Protein AF-A0A935V475-F1 (afdb_monomer)

Nearest PDB structures (foldseek):
  3lyc-assembly8_O  TM=2.610E-01  e=4.345E+00  Parabacteroides distasonis ATCC 8503
  3lyc-assembly5_J  TM=2.077E-01  e=2.979E+00  Parabacteroides distasonis ATCC 8503
  4dn7-assembly1_B  TM=1.535E-01  e=5.768E+00  Methanosarcina mazei Go1

Foldseek 3Di:
DEAQWDWDQDPVFTATGHHAAEAEDAQADPDPPPPASDAAQKYKYWHQAEYEYDARHEHEYADPDPAAAAYEYEEFIWMKMAHQHADDRYDYAHYPLPHYEYAADANYEGYHQEIATAHSNAYHHDLRYAYHHQAYEHEFQEEEADQPADPVHHGYHYDYPSNLVRQLQHQHYEYEHLAEYEYAFADARWDADPVRATSHAEYEYAHQEYEYPAAAPTEHHYEHQEYEYHHSHQDHDDDDQACAHAEYEYAWDHDPPDLRGQEYEDEDEEHEYERYQEYEAHGLAEYEYEAEYEYEDEHQAREYEYEHCEYEYAAQGEYEYEYAHEYEYAYHPPRDDHDDHPHAAYEYEYEHCEYEAHHHYEYENYYYHYYRDNDYHHDDPNGYHYNYWDWDDDPNDTDTDDRDDDD

Sequence (407 aa):
MVLGAERVQSGGGRTIAVGTTDVRIDTRETDAEAADLLRLPEFIAAATNTLEMWADSRLRSTGNGTGASNYTVTGAGALLRVASAEGFGITRNGADSASGTLDVAANAQLGGGAVELDATKDTKVSTEAKLAATSLSIASSAVRFDETPPEPTASGLTVNSDLLKRIETARELRLRSYGSIDFAGSYTVGQLAENGEPLVRKLTLDTKAIRGLAGAGEEAKIRAASVTLTNTTGVDPVAAELSGGGSLTFETLAVAGDTGSGRITIGPGKIATDGFDAVDLDAAREVVGAGIGTFTAGGGGTQLDITAGRVTAATRAVTTIQSDGAVKIAAKPDAAALAPVDGLGATLTIKGTAVEQAGVVDLTAGSVALQATTGDLVLAAGSLTRAGAYEKSFDGDGLFQCGRREP

pLDDT: mean 89.33, std 12.95, range [30.89, 98.75]

Structure (mmCIF, N/CA/C/O backbone):
data_AF-A0A935V475-F1
#
_entry.id   AF-A0A935V475-F1
#
loop_
_atom_site.group_PDB
_atom_site.id
_atom_site.type_symbol
_atom_site.label_atom_id
_atom_site.label_alt_id
_atom_site.label_comp_id
_atom_site.label_asym_id
_atom_site.label_entity_id
_atom_site.label_seq_id
_atom_site.pdbx_PDB_ins_code
_atom_site.Cartn_x
_atom_site.Cartn_y
_atom_site.Cartn_z
_atom_site.occupancy
_atom_site.B_iso_or_equiv
_atom_site.auth_seq_id
_atom_site.auth_comp_id
_atom_site.auth_asym_id
_atom_site.auth_atom_id
_atom_site.pdbx_PDB_model_num
ATOM 1 N N . MET A 1 1 ? 18.419 -12.379 -17.409 1.00 87.56 1 MET A N 1
ATOM 2 C CA . MET A 1 1 ? 19.426 -11.407 -17.891 1.00 87.56 1 MET A CA 1
ATOM 3 C C . MET A 1 1 ? 19.423 -10.195 -16.979 1.00 87.56 1 MET A C 1
ATOM 5 O O . MET A 1 1 ? 18.376 -9.899 -16.413 1.00 87.56 1 MET A O 1
ATOM 9 N N . VAL A 1 2 ? 20.573 -9.538 -16.817 1.00 91.19 2 VAL A N 1
ATOM 10 C CA . VAL A 1 2 ? 20.713 -8.292 -16.049 1.00 91.19 2 VAL A CA 1
ATOM 11 C C . VAL A 1 2 ? 21.402 -7.261 -16.936 1.00 91.19 2 VAL A C 1
ATOM 13 O O . VAL A 1 2 ? 22.364 -7.615 -17.613 1.00 91.19 2 VAL A O 1
ATOM 16 N N . LEU A 1 3 ? 20.908 -6.026 -16.942 1.00 93.38 3 LEU A N 1
ATOM 17 C CA . LEU A 1 3 ? 21.455 -4.902 -17.699 1.00 93.38 3 LEU A CA 1
ATOM 18 C C . LEU A 1 3 ? 21.712 -3.709 -16.766 1.00 93.38 3 LEU A C 1
ATOM 20 O O . LEU A 1 3 ? 20.889 -3.410 -15.904 1.00 93.38 3 LEU A O 1
ATOM 24 N N . GLY A 1 4 ? 22.854 -3.035 -16.926 1.00 93.50 4 GLY A N 1
ATOM 25 C CA . GLY A 1 4 ? 23.239 -1.863 -16.119 1.00 93.50 4 GLY A CA 1
ATOM 26 C C . GLY A 1 4 ? 23.614 -2.153 -14.656 1.00 93.50 4 GLY A C 1
ATOM 27 O O . GLY A 1 4 ? 23.908 -1.245 -13.874 1.00 93.50 4 GLY A O 1
ATOM 28 N N . ALA A 1 5 ? 23.622 -3.430 -14.277 1.00 94.06 5 ALA A N 1
ATOM 29 C CA . ALA A 1 5 ? 23.897 -3.892 -12.927 1.00 94.06 5 ALA A CA 1
ATOM 30 C C . ALA A 1 5 ? 24.499 -5.302 -12.919 1.00 94.06 5 ALA A C 1
ATOM 32 O O . ALA A 1 5 ? 24.487 -6.011 -13.926 1.00 94.06 5 ALA A O 1
ATOM 33 N N . GLU A 1 6 ? 24.968 -5.725 -11.750 1.00 92.88 6 GLU A N 1
ATOM 34 C CA . GLU A 1 6 ? 25.468 -7.071 -11.491 1.00 92.88 6 GLU A CA 1
ATOM 35 C C . GLU A 1 6 ? 24.621 -7.773 -10.421 1.00 92.88 6 GLU A C 1
ATOM 37 O O . GLU A 1 6 ? 24.183 -7.164 -9.442 1.00 92.88 6 GLU A O 1
ATOM 42 N N . ARG A 1 7 ? 24.395 -9.082 -10.596 1.00 90.94 7 ARG A N 1
ATOM 43 C CA . ARG A 1 7 ? 23.845 -9.939 -9.539 1.00 90.94 7 ARG A CA 1
ATOM 44 C C . ARG A 1 7 ? 24.975 -10.405 -8.641 1.00 90.94 7 ARG A C 1
ATOM 46 O O . ARG A 1 7 ? 25.789 -11.222 -9.056 1.00 90.94 7 ARG A O 1
ATOM 53 N N . VAL A 1 8 ? 24.946 -9.969 -7.391 1.00 89.25 8 VAL A N 1
ATOM 54 C CA . VAL A 1 8 ? 25.905 -10.395 -6.377 1.00 89.25 8 VAL A CA 1
ATOM 55 C C . VAL A 1 8 ? 25.220 -11.379 -5.438 1.00 89.25 8 VAL A C 1
ATOM 57 O O . VAL A 1 8 ? 24.197 -11.069 -4.830 1.00 89.25 8 VAL A O 1
ATOM 60 N N . GLN A 1 9 ? 25.774 -12.584 -5.322 1.00 85.81 9 GLN A N 1
ATOM 61 C CA . GLN A 1 9 ? 25.376 -13.547 -4.299 1.00 85.81 9 GLN A CA 1
ATOM 62 C C . GLN A 1 9 ? 26.317 -13.376 -3.104 1.00 85.81 9 GLN A C 1
ATOM 64 O O . GLN A 1 9 ? 27.525 -13.556 -3.234 1.00 85.81 9 GLN A O 1
ATOM 69 N N . SER A 1 10 ? 25.770 -13.049 -1.937 1.00 71.81 10 SER A N 1
ATOM 70 C CA . SER A 1 10 ? 26.520 -12.997 -0.680 1.00 71.81 10 SER A CA 1
ATOM 71 C C . SER A 1 10 ? 25.873 -13.909 0.364 1.00 71.81 10 SER A C 1
ATOM 73 O O . SER A 1 10 ? 24.745 -14.373 0.180 1.00 71.81 10 SER A O 1
ATOM 75 N N . GLY A 1 11 ? 26.563 -14.155 1.482 1.00 63.31 11 GLY A N 1
ATOM 76 C CA . GLY A 1 11 ? 25.997 -14.907 2.612 1.00 63.31 11 GLY A CA 1
ATOM 77 C C . GLY A 1 11 ? 24.705 -14.298 3.184 1.00 63.31 11 GLY A C 1
ATOM 78 O O . GLY A 1 11 ? 23.965 -14.999 3.863 1.00 63.31 11 GLY A O 1
ATOM 79 N N . GLY A 1 12 ? 24.411 -13.026 2.874 1.00 63.41 12 GLY A N 1
ATOM 80 C CA . GLY A 1 12 ? 23.186 -12.320 3.265 1.00 63.41 12 GLY A CA 1
ATOM 81 C C . GLY A 1 12 ? 22.054 -12.338 2.230 1.00 63.41 12 GLY A C 1
ATOM 82 O O . GLY A 1 12 ? 21.013 -11.742 2.482 1.00 63.41 12 GLY A O 1
ATOM 83 N N . GLY A 1 13 ? 22.229 -12.991 1.075 1.00 81.44 13 GLY A N 1
ATOM 84 C CA . GLY A 1 13 ? 21.215 -13.062 0.017 1.00 81.44 13 GLY A CA 1
ATOM 85 C C . GLY A 1 13 ? 21.712 -12.581 -1.347 1.00 81.44 13 GLY A C 1
ATOM 86 O O . GLY A 1 13 ? 22.916 -12.489 -1.602 1.00 81.44 13 GLY A O 1
ATOM 87 N N . ARG A 1 14 ? 20.761 -12.319 -2.250 1.00 89.88 14 ARG A N 1
ATOM 88 C CA . ARG A 1 14 ? 21.022 -11.822 -3.607 1.00 89.88 14 ARG A CA 1
ATOM 89 C C . ARG A 1 14 ? 20.846 -10.313 -3.654 1.00 89.88 14 ARG A C 1
ATOM 91 O O . ARG A 1 14 ? 19.808 -9.801 -3.246 1.00 89.88 14 ARG A O 1
ATOM 98 N N . THR A 1 15 ? 21.822 -9.626 -4.224 1.00 91.75 15 THR A N 1
ATOM 99 C CA . THR A 1 15 ? 21.829 -8.170 -4.373 1.00 91.75 15 THR A CA 1
ATOM 100 C C . THR A 1 15 ? 21.922 -7.802 -5.849 1.00 91.75 15 THR A C 1
ATOM 102 O O . THR A 1 15 ? 22.608 -8.486 -6.611 1.00 91.75 15 THR A O 1
ATOM 105 N N . ILE A 1 16 ? 21.250 -6.724 -6.259 1.00 93.69 16 ILE A N 1
ATOM 106 C CA . ILE A 1 16 ? 21.511 -6.061 -7.544 1.00 93.69 16 ILE A CA 1
ATOM 107 C C . ILE A 1 16 ? 22.412 -4.858 -7.270 1.00 93.69 16 ILE A C 1
ATOM 109 O O . ILE A 1 16 ? 21.981 -3.872 -6.674 1.00 93.69 16 ILE A O 1
ATOM 113 N N . ALA A 1 17 ? 23.675 -4.962 -7.676 1.00 92.62 17 ALA A N 1
ATOM 114 C CA . ALA A 1 17 ? 24.645 -3.880 -7.587 1.00 92.62 17 ALA A CA 1
ATOM 115 C C . ALA A 1 17 ? 24.566 -3.035 -8.864 1.00 92.62 17 ALA A C 1
ATOM 117 O O . ALA A 1 17 ? 24.972 -3.483 -9.936 1.00 92.62 17 ALA A O 1
ATOM 118 N N . VAL A 1 18 ? 23.994 -1.834 -8.763 1.00 93.25 18 VAL A N 1
ATOM 119 C CA . VAL A 1 18 ? 23.807 -0.934 -9.911 1.00 93.25 18 VAL A CA 1
ATOM 120 C C . VAL A 1 18 ? 25.127 -0.243 -10.238 1.00 93.25 18 VAL A C 1
ATOM 122 O O . VAL A 1 18 ? 25.714 0.402 -9.374 1.00 93.25 18 VAL A O 1
ATOM 125 N N . GLY A 1 19 ? 25.596 -0.392 -11.478 1.00 90.19 19 GLY A N 1
ATOM 126 C CA . GLY A 1 19 ? 26.900 0.119 -11.916 1.00 90.19 19 GLY A CA 1
ATOM 127 C C . GLY A 1 19 ? 26.830 1.128 -13.061 1.00 90.19 19 GLY A C 1
ATOM 128 O O . GLY A 1 19 ? 27.856 1.676 -13.455 1.00 90.19 19 GLY A O 1
ATOM 129 N N . THR A 1 20 ? 25.648 1.363 -13.628 1.00 95.19 20 THR A N 1
ATOM 130 C CA . THR A 1 20 ? 25.460 2.222 -14.803 1.00 95.19 20 THR A CA 1
ATOM 131 C C . THR A 1 20 ? 24.589 3.430 -14.472 1.00 95.19 20 THR A C 1
ATOM 133 O O . THR A 1 20 ? 23.622 3.312 -13.723 1.00 95.19 20 THR A O 1
ATOM 136 N N . THR A 1 21 ? 24.932 4.592 -15.037 1.00 96.75 21 THR A N 1
ATOM 137 C CA . THR A 1 21 ? 24.194 5.846 -14.814 1.00 96.75 21 THR A CA 1
ATOM 138 C C . THR A 1 21 ? 22.858 5.865 -15.533 1.00 96.75 21 THR A C 1
ATOM 140 O O . THR A 1 21 ? 21.838 6.119 -14.899 1.00 96.75 21 THR A O 1
ATOM 143 N N . ASP A 1 22 ? 22.856 5.543 -16.826 1.00 97.50 22 ASP A N 1
ATOM 144 C CA . ASP A 1 22 ? 21.656 5.557 -17.655 1.00 97.50 22 ASP A CA 1
ATOM 145 C C . ASP A 1 22 ? 21.538 4.253 -18.456 1.00 97.50 22 ASP A C 1
ATOM 147 O O . ASP A 1 22 ? 22.518 3.758 -19.018 1.00 97.50 22 ASP A O 1
ATOM 151 N N . VAL A 1 23 ? 20.334 3.689 -18.509 1.00 97.38 23 VAL A N 1
ATOM 152 C CA . VAL A 1 23 ? 20.012 2.479 -19.272 1.00 97.38 23 VAL A CA 1
ATOM 153 C C . VAL A 1 23 ? 18.841 2.764 -20.195 1.00 97.38 23 VAL A C 1
ATOM 155 O O . VAL A 1 23 ? 17.826 3.317 -19.783 1.00 97.38 23 VAL A O 1
ATOM 158 N N . ARG A 1 24 ? 18.966 2.332 -21.448 1.00 95.94 24 ARG A N 1
ATOM 159 C CA . ARG A 1 24 ? 17.955 2.524 -22.484 1.00 95.94 24 ARG A CA 1
ATOM 160 C C . ARG A 1 24 ? 17.604 1.176 -23.096 1.00 95.94 24 ARG A C 1
ATOM 162 O O . ARG A 1 24 ? 18.493 0.441 -23.522 1.00 95.94 24 ARG A O 1
ATOM 169 N N . ILE A 1 25 ? 16.320 0.842 -23.086 1.00 93.44 25 ILE A N 1
ATOM 170 C CA . ILE A 1 25 ? 15.780 -0.429 -23.566 1.00 93.44 25 ILE A CA 1
ATOM 171 C C . ILE A 1 25 ? 14.978 -0.155 -24.836 1.00 93.44 25 ILE A C 1
ATOM 173 O O . ILE A 1 25 ? 13.835 0.312 -24.787 1.00 93.44 25 ILE A O 1
ATOM 177 N N . ASP A 1 26 ? 15.594 -0.473 -25.971 1.00 91.69 26 ASP A N 1
ATOM 178 C CA . ASP A 1 26 ? 14.939 -0.544 -27.273 1.00 91.69 26 ASP A CA 1
ATOM 179 C C . ASP A 1 26 ? 14.851 -2.008 -27.701 1.00 91.69 26 ASP A C 1
ATOM 181 O O . ASP A 1 26 ? 15.858 -2.640 -28.018 1.00 91.69 26 ASP A O 1
ATOM 185 N N . THR A 1 27 ? 13.641 -2.555 -27.653 1.00 86.81 27 THR A N 1
ATOM 186 C CA . THR A 1 27 ? 13.324 -3.895 -28.162 1.00 86.81 27 THR A CA 1
ATOM 187 C C . THR A 1 27 ? 12.207 -3.816 -29.193 1.00 86.81 27 THR A C 1
ATOM 189 O O . THR A 1 27 ? 11.336 -4.685 -29.249 1.00 86.81 27 THR A O 1
ATOM 192 N N . ARG A 1 28 ? 12.169 -2.731 -29.971 1.00 84.75 28 ARG A N 1
ATOM 193 C CA . ARG A 1 28 ? 11.270 -2.632 -31.119 1.00 84.75 28 ARG A CA 1
ATOM 194 C C . ARG A 1 28 ? 11.693 -3.635 -32.185 1.00 84.75 28 ARG A C 1
ATOM 196 O O . ARG A 1 28 ? 12.874 -3.732 -32.503 1.00 84.75 28 ARG A O 1
ATOM 203 N N . GLU A 1 29 ? 10.714 -4.327 -32.759 1.00 68.56 29 GLU A N 1
ATOM 204 C CA . GLU A 1 29 ? 10.914 -5.113 -33.975 1.00 68.56 29 GLU A CA 1
ATOM 205 C C . GLU A 1 29 ? 10.221 -4.429 -35.140 1.00 68.56 29 GLU A C 1
ATOM 207 O O . GLU A 1 29 ? 9.089 -3.955 -35.006 1.00 68.56 29 GLU A O 1
ATOM 212 N N . THR A 1 30 ? 10.880 -4.430 -36.289 1.00 64.50 30 THR A N 1
ATOM 213 C CA . THR A 1 30 ? 10.241 -4.068 -37.557 1.00 64.50 30 THR A CA 1
ATOM 214 C C . THR A 1 30 ? 9.528 -5.256 -38.197 1.00 64.50 30 THR A C 1
ATOM 216 O O . THR A 1 30 ? 8.649 -5.051 -39.033 1.00 64.50 30 THR A O 1
ATOM 219 N N . ASP A 1 31 ? 9.863 -6.483 -37.788 1.00 62.94 31 ASP A N 1
ATOM 220 C CA . ASP A 1 31 ? 9.199 -7.696 -38.253 1.00 62.94 31 ASP A CA 1
ATOM 221 C C . ASP A 1 31 ? 7.967 -8.035 -37.392 1.00 62.94 31 ASP A C 1
ATOM 223 O O . ASP A 1 31 ? 8.058 -8.355 -36.203 1.00 62.94 31 ASP A O 1
ATOM 227 N N . ALA A 1 32 ? 6.781 -7.963 -38.000 1.00 56.31 32 ALA A N 1
ATOM 228 C CA . ALA A 1 32 ? 5.510 -8.241 -37.337 1.00 56.31 32 ALA A CA 1
ATOM 229 C C . ALA A 1 32 ? 5.370 -9.709 -36.880 1.00 56.31 32 ALA A C 1
ATOM 231 O O . ALA A 1 32 ? 4.547 -9.981 -36.002 1.00 56.31 32 ALA A O 1
ATOM 232 N N . GLU A 1 33 ? 6.167 -10.635 -37.430 1.00 55.22 33 GLU A N 1
ATOM 233 C CA . GLU A 1 33 ? 6.124 -12.062 -37.082 1.00 55.22 33 GLU A CA 1
ATOM 234 C C . GLU A 1 33 ? 7.046 -12.455 -35.915 1.00 55.22 33 GLU A C 1
ATOM 236 O O . GLU A 1 33 ? 6.862 -13.514 -35.307 1.00 55.22 33 GLU A O 1
ATOM 241 N N . ALA A 1 34 ? 7.985 -11.594 -35.509 1.00 59.03 34 ALA A N 1
ATOM 242 C CA . ALA A 1 34 ? 8.811 -11.804 -34.320 1.00 59.03 34 ALA A CA 1
ATOM 243 C C . ALA A 1 34 ? 8.018 -11.454 -33.044 1.00 59.03 34 ALA A C 1
ATOM 245 O O . ALA A 1 34 ? 8.255 -10.457 -32.362 1.00 59.03 34 ALA A O 1
ATOM 246 N N . ALA A 1 35 ? 7.016 -12.277 -32.730 1.00 52.88 35 ALA A N 1
ATOM 247 C CA . ALA A 1 35 ? 5.990 -11.954 -31.740 1.00 52.88 35 ALA A CA 1
ATOM 248 C C . ALA A 1 35 ? 6.482 -11.853 -30.279 1.00 52.88 35 ALA A C 1
ATOM 250 O O . ALA A 1 35 ? 5.747 -11.332 -29.449 1.00 52.88 35 ALA A O 1
ATOM 251 N N . ASP A 1 36 ? 7.706 -12.278 -29.941 1.00 58.25 36 ASP A N 1
ATOM 252 C CA . ASP A 1 36 ? 8.272 -12.142 -28.589 1.00 58.25 36 ASP A CA 1
ATOM 253 C C . ASP A 1 36 ? 9.813 -12.043 -28.642 1.00 58.25 36 ASP A C 1
ATOM 255 O O . ASP A 1 36 ? 10.514 -13.054 -28.584 1.00 58.25 36 ASP A O 1
ATOM 259 N N . LEU A 1 37 ? 10.352 -10.825 -28.737 1.00 59.88 37 LEU A N 1
ATOM 260 C CA . LEU A 1 37 ? 11.785 -10.568 -28.973 1.00 59.88 37 LEU A CA 1
ATOM 261 C C . LEU A 1 37 ? 12.742 -11.031 -27.858 1.00 59.88 37 LEU A C 1
ATOM 263 O O . LEU A 1 37 ? 13.920 -11.261 -28.120 1.00 59.88 37 LEU A O 1
ATOM 267 N N . LEU A 1 38 ? 12.272 -11.182 -26.613 1.00 64.69 38 LEU A N 1
ATOM 268 C CA . LEU A 1 38 ? 13.141 -11.546 -25.489 1.00 64.69 38 LEU A CA 1
ATOM 269 C C . LEU A 1 38 ? 12.465 -12.499 -24.501 1.00 64.69 38 LEU A C 1
ATOM 271 O O . LEU A 1 38 ? 11.973 -12.086 -23.454 1.00 64.69 38 LEU A O 1
ATOM 275 N N . ARG A 1 39 ? 12.496 -13.798 -24.807 1.00 70.31 39 ARG A N 1
ATOM 276 C CA . ARG A 1 39 ? 11.999 -14.857 -23.918 1.00 70.31 39 ARG A CA 1
ATOM 277 C C . ARG A 1 39 ? 13.064 -15.270 -22.910 1.00 70.31 39 ARG A C 1
ATOM 279 O O . ARG A 1 39 ? 13.880 -16.154 -23.158 1.00 70.31 39 ARG A O 1
ATOM 286 N N . LEU A 1 40 ? 13.045 -14.630 -21.750 1.00 81.25 40 LEU A N 1
ATOM 287 C CA . LEU A 1 40 ? 13.881 -14.994 -20.608 1.00 81.25 40 LEU A CA 1
ATOM 288 C C . LEU A 1 40 ? 12.995 -15.324 -19.404 1.00 81.25 40 LEU A C 1
ATOM 290 O O . LEU A 1 40 ? 11.963 -14.671 -19.244 1.00 81.25 40 LEU A O 1
ATOM 294 N N . PRO A 1 41 ? 13.404 -16.240 -18.504 1.00 88.50 41 PRO A N 1
ATOM 295 C CA . PRO A 1 41 ? 12.676 -16.476 -17.253 1.00 88.50 41 PRO A CA 1
ATOM 296 C C . PRO A 1 41 ? 12.617 -15.242 -16.348 1.00 88.50 41 PRO A C 1
ATOM 298 O O . PRO A 1 41 ? 11.702 -15.121 -15.534 1.00 88.50 41 PRO A O 1
ATOM 301 N N . GLU A 1 42 ? 13.600 -14.347 -16.484 1.00 90.94 42 GLU A N 1
ATOM 302 C CA . GLU A 1 42 ? 13.668 -13.078 -15.771 1.00 90.94 42 GLU A CA 1
ATOM 303 C C . GLU A 1 42 ? 14.602 -12.088 -16.481 1.00 90.94 42 GLU A C 1
ATOM 305 O O . GLU A 1 42 ? 15.711 -12.434 -16.919 1.00 90.94 42 GLU A O 1
ATOM 310 N N . PHE A 1 43 ? 14.162 -10.839 -16.542 1.00 93.06 43 PHE A N 1
ATOM 311 C CA . PHE A 1 43 ? 14.897 -9.677 -17.006 1.00 93.06 43 PHE A CA 1
ATOM 312 C C . PHE A 1 43 ? 14.958 -8.639 -15.886 1.00 93.06 43 PHE A C 1
ATOM 314 O O . PHE A 1 43 ? 13.944 -8.348 -15.256 1.00 93.06 43 PHE A O 1
ATOM 321 N N . ILE A 1 44 ? 16.145 -8.085 -15.645 1.00 95.00 44 ILE A N 1
ATOM 322 C CA . ILE A 1 44 ? 16.354 -6.969 -14.722 1.00 95.00 44 ILE A CA 1
ATOM 323 C C . ILE A 1 44 ? 17.197 -5.925 -15.446 1.00 95.00 44 ILE A C 1
ATOM 325 O O . ILE A 1 44 ? 18.250 -6.254 -15.984 1.00 95.00 44 ILE A O 1
ATOM 329 N N . ALA A 1 45 ? 16.768 -4.675 -15.429 1.00 96.88 45 ALA A N 1
ATOM 330 C CA . ALA A 1 45 ? 17.576 -3.534 -15.820 1.00 96.88 45 ALA A CA 1
ATOM 331 C C . ALA A 1 45 ? 17.615 -2.549 -14.657 1.00 96.88 45 ALA A C 1
ATOM 333 O O . ALA A 1 45 ? 16.601 -2.368 -13.987 1.00 96.88 45 ALA A O 1
ATOM 334 N N . ALA A 1 46 ? 18.763 -1.931 -14.398 1.00 97.69 46 ALA A N 1
ATOM 335 C CA . ALA A 1 46 ? 18.876 -0.920 -13.357 1.00 97.69 46 ALA A CA 1
ATOM 336 C C . ALA A 1 46 ? 19.885 0.168 -13.728 1.00 97.69 46 ALA A C 1
ATOM 338 O O . ALA A 1 46 ? 20.872 -0.100 -14.409 1.00 97.69 46 ALA A O 1
ATOM 339 N N . ALA A 1 47 ? 19.626 1.382 -13.258 1.00 98.00 47 ALA A N 1
ATOM 340 C CA . ALA A 1 47 ? 20.425 2.571 -13.508 1.00 98.00 47 ALA A CA 1
ATOM 341 C C . ALA A 1 47 ? 20.428 3.479 -12.268 1.00 98.00 47 ALA A C 1
ATOM 343 O O . ALA A 1 47 ? 19.454 3.498 -11.514 1.00 98.00 47 ALA A O 1
ATOM 344 N N . THR A 1 48 ? 21.501 4.232 -12.024 1.00 97.12 48 THR A N 1
ATOM 345 C CA . THR A 1 48 ? 21.559 5.156 -10.873 1.00 97.12 48 THR A CA 1
ATOM 346 C C . THR A 1 48 ? 20.818 6.468 -11.133 1.00 97.12 48 THR A C 1
ATOM 348 O O . THR A 1 48 ? 20.364 7.107 -10.181 1.00 97.12 48 THR A O 1
ATOM 351 N N . ASN A 1 49 ? 20.658 6.861 -12.401 1.00 97.00 49 ASN A N 1
ATOM 352 C CA . ASN A 1 49 ? 19.987 8.091 -12.801 1.00 97.00 49 ASN A CA 1
ATOM 353 C C . ASN A 1 49 ? 18.735 7.831 -13.642 1.00 97.00 49 ASN A C 1
ATOM 355 O O . ASN A 1 49 ? 17.648 8.085 -13.134 1.00 97.00 49 ASN A O 1
ATOM 359 N N . THR A 1 50 ? 18.853 7.302 -14.865 1.00 97.75 50 THR A N 1
ATOM 360 C CA . THR A 1 50 ? 17.696 7.144 -15.770 1.00 97.75 50 THR A CA 1
ATOM 361 C C . THR A 1 50 ? 17.589 5.730 -16.326 1.00 97.75 50 THR A C 1
ATOM 363 O O . THR A 1 50 ? 18.558 5.177 -16.839 1.00 97.75 50 THR A O 1
ATOM 366 N N . LEU A 1 51 ? 16.395 5.148 -16.278 1.00 98.25 51 LEU A N 1
ATOM 367 C CA . LEU A 1 51 ? 16.047 3.942 -17.018 1.00 98.25 51 LEU A CA 1
ATOM 368 C C . LEU A 1 51 ? 14.888 4.264 -17.954 1.00 98.25 51 LEU A C 1
ATOM 370 O O . LEU A 1 51 ? 13.814 4.648 -17.505 1.00 98.25 51 LEU A O 1
ATOM 374 N N . GLU A 1 52 ? 15.092 4.079 -19.250 1.00 97.81 52 GLU A N 1
ATOM 375 C CA . GLU A 1 52 ? 14.078 4.373 -20.259 1.00 97.81 52 GLU A CA 1
ATOM 376 C C . GLU A 1 52 ? 13.711 3.115 -21.035 1.00 97.81 52 GLU A C 1
ATOM 378 O O . GLU A 1 52 ? 14.571 2.447 -21.615 1.00 97.81 52 GLU A O 1
ATOM 383 N N . MET A 1 53 ? 12.417 2.822 -21.101 1.00 95.81 53 MET A N 1
ATOM 384 C CA . MET A 1 53 ? 11.844 1.876 -22.043 1.00 95.81 53 MET A CA 1
ATOM 385 C C . MET A 1 53 ? 11.195 2.646 -23.187 1.00 95.81 53 MET A C 1
ATOM 387 O O . MET A 1 53 ? 10.256 3.415 -22.985 1.00 95.81 53 MET A O 1
ATOM 391 N N . TRP A 1 54 ? 11.706 2.433 -24.397 1.00 95.38 54 TRP A N 1
ATOM 392 C CA . TRP A 1 54 ? 11.232 3.140 -25.581 1.00 95.38 54 TRP A CA 1
ATOM 393 C C . TRP A 1 54 ? 9.818 2.799 -25.988 1.00 95.38 54 TRP A C 1
ATOM 395 O O . TRP A 1 54 ? 9.287 1.736 -25.663 1.00 95.38 54 TRP A O 1
ATOM 405 N N . ALA A 1 55 ? 9.242 3.729 -26.752 1.00 94.25 55 ALA A N 1
ATOM 406 C CA . ALA A 1 55 ? 7.956 3.511 -27.371 1.00 94.25 55 ALA A CA 1
ATOM 407 C C . ALA A 1 55 ? 8.010 2.244 -28.223 1.00 94.25 55 ALA A C 1
ATOM 409 O O . ALA A 1 55 ? 9.053 1.932 -28.792 1.00 94.25 55 ALA A O 1
ATOM 410 N N . ASP A 1 56 ? 6.913 1.496 -28.261 1.00 91.25 56 ASP A N 1
ATOM 411 C CA . ASP A 1 56 ? 6.782 0.244 -29.018 1.00 91.25 56 ASP A CA 1
ATOM 412 C C . ASP A 1 56 ? 7.740 -0.901 -28.620 1.00 91.25 56 ASP A C 1
ATOM 414 O O . ASP A 1 56 ? 7.636 -1.996 -29.183 1.00 91.25 56 ASP A O 1
ATOM 418 N N . SER A 1 57 ? 8.637 -0.709 -27.642 1.00 91.56 57 SER A N 1
ATOM 419 C CA . SER A 1 57 ? 9.480 -1.783 -27.105 1.00 91.56 57 SER A CA 1
ATOM 420 C C . SER A 1 57 ? 8.613 -2.891 -26.515 1.00 91.56 57 SER A C 1
ATOM 422 O O . SER A 1 57 ? 7.621 -2.633 -25.833 1.00 91.56 57 SER A O 1
ATOM 424 N N . ARG A 1 58 ? 8.996 -4.148 -26.739 1.00 90.50 58 ARG A N 1
ATOM 425 C CA . ARG A 1 58 ? 8.276 -5.320 -26.224 1.00 90.50 58 ARG A CA 1
ATOM 426 C C . ARG A 1 58 ? 9.195 -6.169 -25.370 1.00 90.50 58 ARG A C 1
ATOM 428 O O . ARG A 1 58 ? 10.258 -6.593 -25.822 1.00 90.50 58 ARG A O 1
ATOM 435 N N . LEU A 1 59 ? 8.783 -6.442 -24.140 1.00 90.50 59 LEU A N 1
ATOM 436 C CA . LEU A 1 59 ? 9.515 -7.298 -23.225 1.00 90.50 59 LEU A CA 1
ATOM 437 C C . LEU A 1 59 ? 8.545 -8.231 -22.512 1.00 90.50 59 LEU A C 1
ATOM 439 O O . LEU A 1 59 ? 7.681 -7.807 -21.745 1.00 90.50 59 LEU A O 1
ATOM 443 N N . ARG A 1 60 ? 8.706 -9.529 -22.772 1.00 89.38 60 ARG A N 1
ATOM 444 C CA . ARG A 1 60 ? 7.851 -10.560 -22.203 1.00 89.38 60 ARG A CA 1
ATOM 445 C C . ARG A 1 60 ? 8.682 -11.659 -21.572 1.00 89.38 60 ARG A C 1
ATOM 447 O O . ARG A 1 60 ? 9.418 -12.362 -22.255 1.00 89.38 60 ARG A O 1
ATOM 454 N N . SER A 1 61 ? 8.532 -11.841 -20.269 1.00 88.50 61 SER A N 1
ATOM 455 C CA . SER A 1 61 ? 9.181 -12.940 -19.574 1.00 88.50 61 SER A CA 1
ATOM 456 C C . SER A 1 61 ? 8.307 -14.191 -19.622 1.00 88.50 61 SER A C 1
ATOM 458 O O . SER A 1 61 ? 7.137 -14.175 -19.244 1.00 88.50 61 SER A O 1
ATOM 460 N N . THR A 1 62 ? 8.887 -15.290 -20.099 1.00 82.50 62 THR A N 1
ATOM 461 C CA . THR A 1 62 ? 8.234 -16.598 -20.218 1.00 82.50 62 THR A CA 1
ATOM 462 C C . THR A 1 62 ? 9.193 -17.682 -19.746 1.00 82.50 62 THR A C 1
ATOM 464 O O . THR A 1 62 ? 10.395 -17.588 -19.995 1.00 82.50 62 THR A O 1
ATOM 467 N N . GLY A 1 63 ? 8.674 -18.728 -19.112 1.00 74.62 63 GLY A N 1
ATOM 468 C CA . GLY A 1 63 ? 9.465 -19.867 -18.651 1.00 74.62 63 GLY A CA 1
ATOM 469 C C . GLY A 1 63 ? 8.947 -20.420 -17.329 1.00 74.62 63 GLY A C 1
ATOM 470 O O . GLY A 1 63 ? 8.118 -19.802 -16.669 1.00 74.62 63 GLY A O 1
ATOM 471 N N . ASN A 1 64 ? 9.455 -21.586 -16.935 1.00 63.50 64 ASN A N 1
ATOM 472 C CA . ASN A 1 64 ? 9.110 -22.217 -15.662 1.00 63.50 64 ASN A CA 1
ATOM 473 C C . ASN A 1 64 ? 10.026 -21.669 -14.558 1.00 63.50 64 ASN A C 1
ATOM 475 O O . ASN A 1 64 ? 10.959 -22.340 -14.120 1.00 63.50 64 ASN A O 1
ATOM 479 N N . GLY A 1 65 ? 9.816 -20.414 -14.159 1.00 58.94 65 GLY A N 1
ATOM 480 C CA . GLY A 1 65 ? 10.480 -19.853 -12.985 1.00 58.94 65 GLY A CA 1
ATOM 481 C C . GLY A 1 65 ? 9.954 -20.510 -11.706 1.00 58.94 65 GLY A C 1
ATOM 482 O O . GLY A 1 65 ? 8.752 -20.505 -11.453 1.00 58.94 65 GLY A O 1
ATOM 483 N N . THR A 1 66 ? 10.837 -21.072 -10.879 1.00 50.97 66 THR A N 1
ATOM 484 C CA . THR A 1 66 ? 10.477 -21.575 -9.545 1.00 50.97 66 THR A CA 1
ATOM 485 C C . THR A 1 66 ? 10.394 -20.400 -8.562 1.00 50.97 66 THR A C 1
ATOM 487 O O . THR A 1 66 ? 11.361 -20.114 -7.859 1.00 50.97 66 THR A O 1
ATOM 490 N N . GLY A 1 67 ? 9.258 -19.696 -8.543 1.00 61.47 67 GLY A N 1
ATOM 491 C CA . GLY A 1 67 ? 8.976 -18.591 -7.612 1.00 61.47 67 GLY A CA 1
ATOM 492 C C . GLY A 1 67 ? 9.726 -17.276 -7.888 1.00 61.47 67 GLY A C 1
ATOM 493 O O . GLY A 1 67 ? 10.644 -17.215 -8.710 1.00 61.47 67 GLY A O 1
ATOM 494 N N . ALA A 1 68 ? 9.310 -16.198 -7.211 1.00 65.62 68 ALA A N 1
ATOM 495 C CA . ALA A 1 68 ? 9.967 -14.896 -7.309 1.00 65.62 68 ALA A CA 1
ATOM 496 C C . ALA A 1 68 ? 11.401 -14.971 -6.758 1.00 65.62 68 ALA A C 1
ATOM 498 O O . ALA A 1 68 ? 11.636 -15.401 -5.627 1.00 65.62 68 ALA A O 1
ATOM 499 N N . SER A 1 69 ? 12.379 -14.540 -7.559 1.00 82.12 69 SER A N 1
ATOM 500 C CA . SER A 1 69 ? 13.736 -14.332 -7.057 1.00 82.12 69 SER A CA 1
ATOM 501 C C . SER A 1 69 ? 13.762 -13.059 -6.220 1.00 82.12 69 SER A C 1
ATOM 503 O O . SER A 1 69 ? 13.442 -11.988 -6.725 1.00 82.12 69 SER A O 1
ATOM 505 N N . ASN A 1 70 ? 14.152 -13.188 -4.952 1.00 90.06 70 ASN A N 1
ATOM 506 C CA . ASN A 1 70 ? 14.270 -12.055 -4.039 1.00 90.06 70 ASN A CA 1
ATOM 507 C C . ASN A 1 70 ? 15.641 -11.391 -4.183 1.00 90.06 70 ASN A C 1
ATOM 509 O O . ASN A 1 70 ? 16.670 -12.063 -4.081 1.00 90.06 70 ASN A O 1
ATOM 513 N N . TYR A 1 71 ? 15.636 -10.080 -4.380 1.00 92.88 71 TYR A N 1
ATOM 514 C CA . TYR A 1 71 ? 16.793 -9.226 -4.560 1.00 92.88 71 TYR A CA 1
ATOM 515 C C . TYR A 1 71 ? 16.710 -8.016 -3.640 1.00 92.88 71 TYR A C 1
ATOM 517 O O . TYR A 1 71 ? 15.681 -7.344 -3.554 1.00 92.88 71 TYR A O 1
ATOM 525 N N . THR A 1 72 ? 17.829 -7.693 -3.004 1.00 93.88 72 THR A N 1
ATOM 526 C CA . THR A 1 72 ? 18.005 -6.412 -2.324 1.00 93.88 72 THR A CA 1
ATOM 527 C C . THR A 1 72 ? 18.726 -5.425 -3.234 1.00 93.88 72 THR A C 1
ATOM 529 O O . THR A 1 72 ? 19.676 -5.782 -3.931 1.00 93.88 72 THR A O 1
ATOM 532 N N . VAL A 1 73 ? 18.284 -4.172 -3.217 1.00 94.25 73 VAL A N 1
ATOM 533 C CA . VAL A 1 73 ? 18.952 -3.042 -3.870 1.00 94.25 73 VAL A CA 1
ATOM 534 C C . VAL A 1 73 ? 19.162 -1.950 -2.832 1.00 94.25 73 VAL A C 1
ATOM 536 O O . VAL A 1 73 ? 18.307 -1.732 -1.974 1.00 94.25 73 VAL A O 1
ATOM 539 N N . THR A 1 74 ? 20.299 -1.267 -2.892 1.00 92.19 74 THR A N 1
ATOM 540 C CA . THR A 1 74 ? 20.639 -0.205 -1.941 1.00 92.19 74 THR A CA 1
ATOM 541 C C . THR A 1 74 ? 20.853 1.104 -2.682 1.00 92.19 74 THR A C 1
ATOM 543 O O . THR A 1 74 ? 21.507 1.118 -3.723 1.00 92.19 74 THR A O 1
ATOM 546 N N . GLY A 1 75 ? 20.339 2.197 -2.120 1.00 92.75 75 GLY A N 1
ATOM 547 C CA . GLY A 1 75 ? 20.521 3.546 -2.651 1.00 92.75 75 GLY A CA 1
ATOM 548 C C . GLY A 1 75 ? 19.465 3.961 -3.675 1.00 92.75 75 GLY A C 1
ATOM 549 O O . GLY A 1 75 ? 18.567 3.190 -4.036 1.00 92.75 75 GLY A O 1
ATOM 550 N N . ALA A 1 76 ? 19.581 5.209 -4.127 1.00 94.00 76 ALA A N 1
ATOM 551 C CA . ALA A 1 76 ? 18.738 5.785 -5.167 1.00 94.00 76 ALA A CA 1
ATOM 552 C C . ALA A 1 76 ? 19.037 5.195 -6.556 1.00 94.00 76 ALA A C 1
ATOM 554 O O . ALA A 1 76 ? 20.152 4.760 -6.848 1.00 94.00 76 ALA A O 1
ATOM 555 N N . GLY A 1 77 ? 18.019 5.159 -7.412 1.00 96.81 77 GLY A N 1
ATOM 556 C CA . GLY A 1 77 ? 18.116 4.684 -8.786 1.00 96.81 77 GLY A CA 1
ATOM 557 C C . GLY A 1 77 ? 16.770 4.255 -9.361 1.00 96.81 77 GLY A C 1
ATOM 558 O O . GLY A 1 77 ? 15.734 4.336 -8.704 1.00 96.81 77 GLY A O 1
ATOM 559 N N . ALA A 1 78 ? 16.810 3.790 -10.602 1.00 98.12 78 ALA A N 1
ATOM 560 C CA . ALA A 1 78 ? 15.690 3.206 -11.321 1.00 98.12 78 ALA A CA 1
ATOM 561 C C . ALA A 1 78 ? 15.979 1.731 -11.612 1.00 98.12 78 ALA A C 1
ATOM 563 O O . ALA A 1 78 ? 17.114 1.349 -11.898 1.00 98.12 78 ALA A O 1
ATOM 564 N N . LEU A 1 79 ? 14.958 0.889 -11.520 1.00 98.06 79 LEU A N 1
ATOM 565 C CA . LEU A 1 79 ? 15.017 -0.538 -11.771 1.00 98.06 79 LEU A CA 1
ATOM 566 C C . LEU A 1 79 ? 13.721 -0.992 -12.440 1.00 98.06 79 LEU A C 1
ATOM 568 O O . LEU A 1 79 ? 12.622 -0.663 -12.007 1.00 98.06 79 LEU A O 1
ATOM 572 N N . LEU A 1 80 ? 13.874 -1.795 -13.485 1.00 97.69 80 LEU A N 1
ATOM 573 C CA . LEU A 1 80 ? 12.807 -2.534 -14.139 1.00 97.69 80 LEU A CA 1
ATOM 574 C C . LEU A 1 80 ? 13.086 -4.024 -13.966 1.00 97.69 80 LEU A C 1
ATOM 576 O O . LEU A 1 80 ? 14.133 -4.512 -14.396 1.00 97.69 80 LEU A O 1
ATOM 580 N N . ARG A 1 81 ? 12.139 -4.763 -13.392 1.00 96.12 81 ARG A N 1
ATOM 581 C CA . ARG A 1 81 ? 12.149 -6.228 -13.387 1.00 96.12 81 ARG A CA 1
ATOM 582 C C . ARG A 1 81 ? 10.919 -6.752 -14.109 1.00 96.12 81 ARG A C 1
ATOM 584 O O . ARG A 1 81 ? 9.805 -6.319 -13.840 1.00 96.12 81 ARG A O 1
ATOM 591 N N . VAL A 1 82 ? 11.127 -7.733 -14.979 1.00 94.75 82 VAL A N 1
ATOM 592 C CA . VAL A 1 82 ? 10.052 -8.528 -15.577 1.00 94.75 82 VAL A CA 1
ATOM 593 C C . VAL A 1 82 ? 10.402 -9.995 -15.437 1.00 94.75 82 VAL A C 1
ATOM 595 O O . VAL A 1 82 ? 11.476 -10.427 -15.860 1.00 94.75 82 VAL A O 1
ATOM 598 N N . ALA A 1 83 ? 9.512 -10.765 -14.827 1.00 93.62 83 ALA A N 1
ATOM 599 C CA . ALA A 1 83 ? 9.753 -12.156 -14.484 1.00 93.62 83 ALA A CA 1
ATOM 600 C C . ALA A 1 83 ? 8.585 -13.052 -14.883 1.00 93.62 83 ALA A C 1
ATOM 602 O O . ALA A 1 83 ? 7.433 -12.629 -14.921 1.00 93.62 83 ALA A O 1
ATOM 603 N N . SER A 1 84 ? 8.901 -14.311 -15.169 1.00 92.12 84 SER A N 1
ATOM 604 C CA . SER A 1 84 ? 7.921 -15.348 -15.499 1.00 92.12 84 SER A CA 1
ATOM 605 C C . SER A 1 84 ? 7.175 -15.851 -14.264 1.00 92.12 84 SER A C 1
ATOM 607 O O . SER A 1 84 ? 6.004 -16.200 -14.364 1.00 92.12 84 SER A O 1
ATOM 609 N N . ALA A 1 85 ? 7.836 -15.852 -13.105 1.00 90.31 85 ALA A N 1
ATOM 610 C CA . ALA A 1 85 ? 7.215 -16.170 -11.829 1.00 90.31 85 ALA A CA 1
ATOM 611 C C . ALA A 1 85 ? 6.387 -14.993 -11.300 1.00 90.31 85 ALA A C 1
ATOM 613 O O . ALA A 1 85 ? 6.777 -13.834 -11.451 1.00 90.31 85 ALA A O 1
ATOM 614 N N . GLU A 1 86 ? 5.270 -15.318 -10.655 1.00 90.94 86 GLU A N 1
ATOM 615 C CA . GLU A 1 86 ? 4.424 -14.364 -9.936 1.00 90.94 86 GLU A CA 1
ATOM 616 C C . GLU A 1 86 ? 5.092 -13.905 -8.633 1.00 90.94 86 GLU A C 1
ATOM 618 O O . GLU A 1 86 ? 5.966 -14.586 -8.083 1.00 90.94 86 GLU A O 1
ATOM 623 N N . GLY A 1 87 ? 4.655 -12.752 -8.132 1.00 90.00 87 GLY A N 1
ATOM 624 C CA . GLY A 1 87 ? 5.132 -12.161 -6.889 1.00 90.00 87 GLY A CA 1
ATOM 625 C C . GLY A 1 87 ? 6.278 -11.159 -7.048 1.00 90.00 87 GLY A C 1
ATOM 626 O O . GLY A 1 87 ? 7.055 -11.155 -8.011 1.00 90.00 87 GLY A O 1
ATOM 627 N N . PHE A 1 88 ? 6.376 -10.287 -6.049 1.00 91.88 88 PHE A N 1
ATOM 628 C CA . PHE A 1 88 ? 7.395 -9.247 -5.969 1.00 91.88 88 PHE A CA 1
ATOM 629 C C . PHE A 1 88 ? 8.719 -9.814 -5.467 1.00 91.88 88 PHE A C 1
ATOM 631 O O . PHE A 1 88 ? 8.749 -10.572 -4.501 1.00 91.88 88 PHE A O 1
ATOM 638 N N . GLY A 1 89 ? 9.808 -9.430 -6.123 1.00 91.06 89 GLY A N 1
ATOM 639 C CA . GLY A 1 89 ? 11.159 -9.876 -5.817 1.00 91.06 89 GLY A CA 1
ATOM 640 C C . GLY A 1 89 ? 12.111 -8.739 -5.468 1.00 91.06 89 GLY A C 1
ATOM 641 O O . GLY A 1 89 ? 13.235 -9.017 -5.074 1.00 91.06 89 GLY A O 1
ATOM 642 N N . ILE A 1 90 ? 11.716 -7.471 -5.604 1.00 93.50 90 ILE A N 1
ATOM 643 C CA . ILE A 1 90 ? 12.598 -6.333 -5.326 1.00 93.50 90 ILE A CA 1
ATOM 644 C C . ILE A 1 90 ? 12.301 -5.732 -3.951 1.00 93.50 90 ILE A C 1
ATOM 646 O O . ILE A 1 90 ? 11.169 -5.345 -3.650 1.00 93.50 90 ILE A O 1
ATOM 650 N N . THR A 1 91 ? 13.357 -5.603 -3.144 1.00 93.38 91 THR A N 1
ATOM 651 C CA . THR A 1 91 ? 13.373 -4.822 -1.903 1.00 93.38 91 THR A CA 1
ATOM 652 C C . THR A 1 91 ? 14.464 -3.764 -1.995 1.00 93.38 91 THR A C 1
ATOM 654 O O . THR A 1 91 ? 15.646 -4.101 -2.089 1.00 93.38 91 THR A O 1
ATOM 657 N N . ARG A 1 92 ? 14.088 -2.483 -1.925 1.00 93.38 92 ARG A N 1
ATOM 658 C CA . ARG A 1 92 ? 15.045 -1.371 -1.904 1.00 93.38 92 ARG A CA 1
ATOM 659 C C . ARG A 1 92 ? 15.179 -0.750 -0.518 1.00 93.38 92 ARG A C 1
ATOM 661 O O . ARG A 1 92 ? 14.174 -0.378 0.085 1.00 93.38 92 ARG A O 1
ATOM 668 N N . ASN A 1 93 ? 16.424 -0.549 -0.087 1.00 90.62 93 ASN A N 1
ATOM 669 C CA . ASN A 1 93 ? 16.790 0.113 1.165 1.00 90.62 93 ASN A CA 1
ATOM 670 C C . ASN A 1 93 ? 17.619 1.384 0.912 1.00 90.62 93 ASN A C 1
ATOM 672 O O . ASN A 1 93 ? 18.371 1.461 -0.060 1.00 90.62 93 ASN A O 1
ATOM 676 N N . GLY A 1 94 ? 17.526 2.366 1.815 1.00 85.62 94 GLY A N 1
ATOM 677 C CA . GLY A 1 94 ? 18.387 3.559 1.795 1.00 85.62 94 GLY A CA 1
ATOM 678 C C . GLY A 1 94 ? 18.180 4.483 0.589 1.00 85.62 94 GLY A C 1
ATOM 679 O O . GLY A 1 94 ? 19.142 5.064 0.100 1.00 85.62 94 GLY A O 1
ATOM 680 N N . ALA A 1 95 ? 16.952 4.581 0.077 1.00 88.25 95 ALA A N 1
ATOM 681 C CA . ALA A 1 95 ? 16.601 5.521 -0.983 1.00 88.25 95 ALA A CA 1
ATOM 682 C C . ALA A 1 95 ? 16.346 6.924 -0.407 1.00 88.25 95 ALA A C 1
ATOM 684 O O . ALA A 1 95 ? 15.530 7.072 0.500 1.00 88.25 95 ALA A O 1
ATOM 685 N N . ASP A 1 96 ? 16.999 7.948 -0.959 1.00 84.06 96 ASP A N 1
ATOM 686 C CA . ASP A 1 96 ? 16.830 9.364 -0.585 1.00 84.06 96 ASP A CA 1
ATOM 687 C C . ASP A 1 96 ? 15.982 10.165 -1.595 1.00 84.06 96 ASP A C 1
ATOM 689 O O . ASP A 1 96 ? 15.751 11.357 -1.415 1.00 84.06 96 ASP A O 1
ATOM 693 N N . SER A 1 97 ? 15.485 9.500 -2.644 1.00 86.75 97 SER A N 1
ATOM 694 C CA . SER A 1 97 ? 14.708 10.085 -3.749 1.00 86.75 97 SER A CA 1
ATOM 695 C C . SER A 1 97 ? 15.438 11.168 -4.567 1.00 86.75 97 SER A C 1
ATOM 697 O O . SER A 1 97 ? 14.799 11.894 -5.329 1.00 86.75 97 SER A O 1
ATOM 699 N N . ALA A 1 98 ? 16.770 11.279 -4.461 1.00 90.00 98 ALA A N 1
ATOM 700 C CA . ALA A 1 98 ? 17.548 12.313 -5.151 1.00 90.00 98 ALA A CA 1
ATOM 701 C C . ALA A 1 98 ? 17.748 12.037 -6.657 1.00 90.00 98 ALA A C 1
ATOM 703 O O . ALA A 1 98 ? 17.839 12.968 -7.465 1.00 90.00 98 ALA A O 1
ATOM 704 N N . SER A 1 99 ? 17.796 10.762 -7.048 1.00 94.00 99 SER A N 1
ATOM 705 C CA . SER A 1 99 ? 17.966 10.290 -8.430 1.00 94.00 99 SER A CA 1
ATOM 706 C C . SER A 1 99 ? 17.072 9.080 -8.718 1.00 94.00 99 SER A C 1
ATOM 708 O O . SER A 1 99 ? 16.355 8.612 -7.833 1.00 94.00 99 SER A O 1
ATOM 710 N N . GLY A 1 100 ? 17.093 8.573 -9.953 1.00 96.75 100 GLY A N 1
ATOM 711 C CA . GLY A 1 100 ? 16.320 7.395 -10.342 1.00 96.75 100 GLY A CA 1
ATOM 712 C C . GLY A 1 100 ? 14.984 7.754 -10.972 1.00 96.75 100 GLY A C 1
ATOM 713 O O . GLY A 1 100 ? 13.956 7.751 -10.297 1.00 96.75 100 GLY A O 1
ATOM 714 N N . THR A 1 101 ? 15.019 8.043 -12.266 1.00 97.81 101 THR A N 1
ATOM 715 C CA . THR A 1 101 ? 13.849 8.220 -13.118 1.00 97.81 101 THR A CA 1
ATOM 716 C C . THR A 1 101 ? 13.636 6.964 -13.952 1.00 97.81 101 THR A C 1
ATOM 718 O O . THR A 1 101 ? 14.565 6.503 -14.615 1.00 97.81 101 THR A O 1
ATOM 721 N N . LEU A 1 102 ? 12.423 6.426 -13.940 1.00 98.25 102 LEU A N 1
ATOM 722 C CA . LEU A 1 102 ? 11.988 5.340 -14.809 1.00 98.25 102 LEU A CA 1
ATOM 723 C C . LEU A 1 102 ? 10.924 5.868 -15.770 1.00 98.25 102 LEU A C 1
ATOM 725 O O . LEU A 1 102 ? 9.875 6.317 -15.320 1.00 98.25 102 LEU A O 1
ATOM 729 N N . ASP A 1 103 ? 11.183 5.801 -17.072 1.00 98.00 103 ASP A N 1
ATOM 730 C CA . ASP A 1 103 ? 10.239 6.225 -18.109 1.00 98.00 103 ASP A CA 1
ATOM 731 C C . ASP A 1 103 ? 9.812 5.029 -18.968 1.00 98.00 103 ASP A C 1
ATOM 733 O O . ASP A 1 103 ? 10.641 4.381 -19.611 1.00 98.00 103 ASP A O 1
ATOM 737 N N . VAL A 1 104 ? 8.517 4.720 -18.952 1.00 97.69 104 VAL A N 1
ATOM 738 C CA . VAL A 1 104 ? 7.876 3.719 -19.806 1.00 97.69 104 VAL A CA 1
ATOM 739 C C . VAL A 1 104 ? 7.029 4.449 -20.842 1.00 97.69 104 VAL A C 1
ATOM 741 O O . VAL A 1 104 ? 5.907 4.887 -20.566 1.00 97.69 104 VAL A O 1
ATOM 744 N N . ALA A 1 105 ? 7.576 4.561 -22.049 1.00 96.56 105 ALA A N 1
ATOM 745 C CA . ALA A 1 105 ? 6.983 5.334 -23.129 1.00 96.56 105 ALA A CA 1
ATOM 746 C C . ALA A 1 105 ? 5.726 4.679 -23.740 1.00 96.56 105 ALA A C 1
ATOM 748 O O . ALA A 1 105 ? 5.334 3.553 -23.421 1.00 96.56 105 ALA A O 1
ATOM 749 N N . ALA A 1 106 ? 5.074 5.414 -24.642 1.00 95.38 106 ALA A N 1
ATOM 750 C CA . ALA A 1 106 ? 3.838 5.000 -25.300 1.00 95.38 106 ALA A CA 1
ATOM 751 C C . ALA A 1 106 ? 3.971 3.654 -26.027 1.00 95.38 106 ALA A C 1
ATOM 753 O O . ALA A 1 106 ? 4.985 3.366 -26.655 1.00 95.38 106 ALA A O 1
ATOM 754 N N . ASN A 1 107 ? 2.935 2.816 -25.957 1.00 93.50 107 ASN A N 1
ATOM 755 C CA . ASN A 1 107 ? 2.870 1.506 -26.621 1.00 93.50 107 ASN A CA 1
ATOM 756 C C . ASN A 1 107 ? 3.950 0.483 -26.218 1.00 93.50 107 ASN A C 1
ATOM 758 O O . ASN A 1 107 ? 3.939 -0.637 -26.736 1.00 93.50 107 ASN A O 1
ATOM 762 N N . ALA A 1 108 ? 4.820 0.813 -25.258 1.00 94.00 108 ALA A N 1
ATOM 763 C CA . ALA A 1 108 ? 5.727 -0.134 -24.629 1.00 94.00 108 ALA A CA 1
ATOM 764 C C . ALA A 1 108 ? 4.931 -1.281 -23.984 1.00 94.00 108 ALA A C 1
ATOM 766 O O . ALA A 1 108 ? 3.886 -1.053 -23.371 1.00 94.00 108 ALA A O 1
ATOM 767 N N . GLN A 1 109 ? 5.399 -2.519 -24.131 1.00 93.62 109 GLN A N 1
ATOM 768 C CA . GLN A 1 109 ? 4.697 -3.716 -23.666 1.00 93.62 109 GLN A CA 1
ATOM 769 C C . GLN A 1 109 ? 5.569 -4.492 -22.689 1.00 93.62 109 GLN A C 1
ATOM 771 O O . GLN A 1 109 ? 6.613 -5.021 -23.069 1.00 93.62 109 GLN A O 1
ATOM 776 N N . LEU A 1 110 ? 5.121 -4.584 -21.442 1.00 93.81 110 LEU A N 1
ATOM 777 C CA . LEU A 1 110 ? 5.766 -5.341 -20.376 1.00 93.81 110 LEU A CA 1
ATOM 778 C C . LEU A 1 110 ? 4.833 -6.469 -19.949 1.00 93.81 110 LEU A C 1
ATOM 780 O O . LEU A 1 110 ? 3.700 -6.198 -19.550 1.00 93.81 110 LEU A O 1
ATOM 784 N N . GLY A 1 111 ? 5.284 -7.723 -20.005 1.00 92.44 111 GLY A N 1
ATOM 785 C CA . GLY A 1 111 ? 4.444 -8.839 -19.570 1.00 92.44 111 GLY A CA 1
ATOM 786 C C . GLY A 1 111 ? 5.171 -10.050 -18.999 1.00 92.44 111 GLY A C 1
ATOM 787 O O . GLY A 1 111 ? 6.311 -10.342 -19.353 1.00 92.44 111 GLY A O 1
ATOM 788 N N . GLY A 1 112 ? 4.499 -10.776 -18.110 1.00 92.06 112 GLY A N 1
ATOM 789 C CA . GLY A 1 112 ? 5.054 -11.927 -17.395 1.00 92.06 112 GLY A CA 1
ATOM 790 C C . GLY A 1 112 ? 4.191 -12.331 -16.199 1.00 92.06 112 GLY A C 1
ATOM 791 O O . GLY A 1 112 ? 3.051 -11.897 -16.080 1.00 92.06 112 GLY A O 1
ATOM 792 N N . GLY A 1 113 ? 4.734 -13.143 -15.296 1.00 93.00 113 GLY A N 1
ATOM 793 C CA . GLY A 1 113 ? 4.120 -13.378 -13.987 1.00 93.00 113 GLY A CA 1
ATOM 794 C C . GLY A 1 113 ? 4.225 -12.151 -13.079 1.00 93.00 113 GLY A C 1
ATOM 795 O O . GLY A 1 113 ? 3.269 -11.828 -12.378 1.00 93.00 113 GLY A O 1
ATOM 796 N N . ALA A 1 114 ? 5.344 -11.421 -13.150 1.00 94.88 114 ALA A N 1
ATOM 797 C CA . ALA A 1 114 ? 5.556 -10.191 -12.396 1.00 94.88 114 ALA A CA 1
ATOM 798 C C . ALA A 1 114 ? 6.224 -9.085 -13.226 1.00 94.88 114 ALA A C 1
ATOM 800 O O . ALA A 1 114 ? 7.157 -9.345 -13.991 1.00 94.88 114 ALA A O 1
ATOM 801 N N . VAL A 1 115 ? 5.779 -7.845 -13.023 1.00 96.94 115 VAL A N 1
ATOM 802 C CA . VAL A 1 115 ? 6.424 -6.615 -13.505 1.00 96.94 115 VAL A CA 1
ATOM 803 C C . VAL A 1 115 ? 6.630 -5.690 -12.307 1.00 96.94 115 VAL A C 1
ATOM 805 O O . VAL A 1 115 ? 5.684 -5.380 -11.588 1.00 96.94 115 VAL A O 1
ATOM 808 N N . GLU A 1 116 ? 7.863 -5.248 -12.079 1.00 97.75 116 GLU A N 1
ATOM 809 C CA . GLU A 1 116 ? 8.204 -4.297 -11.020 1.00 97.75 116 GLU A CA 1
ATOM 810 C C . GLU A 1 116 ? 8.922 -3.092 -11.626 1.00 97.75 116 GLU A C 1
ATOM 812 O O . GLU A 1 116 ? 10.010 -3.214 -12.194 1.00 97.75 116 GLU A O 1
ATOM 817 N N . LEU A 1 117 ? 8.274 -1.939 -11.506 1.00 98.25 117 LEU A N 1
ATOM 818 C CA . LEU A 1 117 ? 8.770 -0.621 -11.866 1.00 98.25 117 LEU A CA 1
ATOM 819 C C . LEU A 1 117 ? 9.200 0.057 -10.564 1.00 98.25 117 LEU A C 1
ATOM 821 O O . LEU A 1 117 ? 8.346 0.386 -9.748 1.00 98.25 117 LEU A O 1
ATOM 825 N N . ASP A 1 118 ? 10.496 0.212 -10.319 1.00 97.81 118 ASP A N 1
ATOM 826 C CA . ASP A 1 118 ? 11.020 0.763 -9.067 1.00 97.81 118 ASP A CA 1
ATOM 827 C C . ASP A 1 118 ? 11.946 1.940 -9.368 1.00 97.81 118 ASP A C 1
ATOM 829 O O . ASP A 1 118 ? 13.094 1.743 -9.761 1.00 97.81 118 ASP A O 1
ATOM 833 N N . ALA A 1 119 ? 11.452 3.165 -9.193 1.00 97.62 119 ALA A N 1
ATOM 834 C CA . ALA A 1 119 ? 12.270 4.368 -9.281 1.00 97.62 119 ALA A CA 1
ATOM 835 C C . ALA A 1 119 ? 12.133 5.207 -8.015 1.00 97.62 119 ALA A C 1
ATOM 837 O O . ALA A 1 119 ? 11.050 5.355 -7.450 1.00 97.62 119 ALA A O 1
ATOM 838 N N . THR A 1 120 ? 13.251 5.756 -7.550 1.00 96.25 120 THR A N 1
ATOM 839 C CA . THR A 1 120 ? 13.269 6.504 -6.290 1.00 96.25 120 THR A CA 1
ATOM 840 C C . THR A 1 120 ? 12.921 7.975 -6.451 1.00 96.25 120 THR A C 1
ATOM 842 O O . THR A 1 120 ? 12.451 8.563 -5.486 1.00 96.25 120 THR A O 1
ATOM 845 N N . LYS A 1 121 ? 13.115 8.576 -7.631 1.00 96.00 121 LYS A N 1
ATOM 846 C CA . LYS A 1 121 ? 12.798 9.989 -7.889 1.00 96.00 121 LYS A CA 1
ATOM 847 C C . LYS A 1 121 ? 11.514 10.160 -8.681 1.00 96.00 121 LYS A C 1
ATOM 849 O O . LYS A 1 121 ? 10.666 10.947 -8.274 1.00 96.00 121 LYS A O 1
ATOM 854 N N . ASP A 1 122 ? 11.382 9.486 -9.816 1.00 96.31 122 ASP A N 1
ATOM 855 C CA . ASP A 1 122 ? 10.249 9.718 -10.708 1.00 96.31 122 ASP A CA 1
ATOM 856 C C . ASP A 1 122 ? 9.920 8.471 -11.529 1.00 96.31 122 ASP A C 1
ATOM 858 O O . ASP A 1 122 ? 10.814 7.847 -12.097 1.00 96.31 122 ASP A O 1
ATOM 862 N N . THR A 1 123 ? 8.642 8.122 -11.614 1.00 97.75 123 THR A N 1
ATOM 863 C CA . THR A 1 123 ? 8.174 6.982 -12.407 1.00 97.75 123 THR A CA 1
ATOM 864 C C . THR A 1 123 ? 7.099 7.478 -13.344 1.00 97.75 123 THR A C 1
ATOM 866 O O . THR A 1 123 ? 5.996 7.813 -12.917 1.00 97.75 123 THR A O 1
ATOM 869 N N . LYS A 1 124 ? 7.429 7.502 -14.632 1.00 96.12 124 LYS A N 1
ATOM 870 C CA . LYS A 1 124 ? 6.554 7.946 -15.708 1.00 96.12 124 LYS A CA 1
ATOM 871 C C . LYS A 1 124 ? 6.101 6.729 -16.486 1.00 96.12 124 LYS A C 1
ATOM 873 O O . LYS A 1 124 ? 6.916 5.975 -17.009 1.00 96.12 124 LYS A O 1
ATOM 878 N N . VAL A 1 125 ? 4.793 6.527 -16.543 1.00 96.38 125 VAL A N 1
ATOM 879 C CA . VAL A 1 125 ? 4.191 5.462 -17.340 1.00 96.38 125 VAL A CA 1
ATOM 880 C C . VAL A 1 125 ? 3.183 6.109 -18.264 1.00 96.38 125 VAL A C 1
ATOM 882 O O . VAL A 1 125 ? 2.214 6.713 -17.809 1.00 96.38 125 VAL A O 1
ATOM 885 N N . SER A 1 126 ? 3.416 5.995 -19.567 1.00 94.94 126 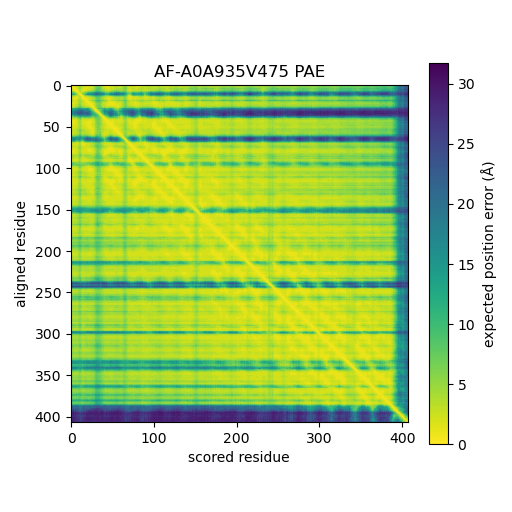SER A N 1
ATOM 886 C CA . SER A 1 126 ? 2.454 6.455 -20.558 1.00 94.94 126 SER A CA 1
ATOM 887 C C . SER A 1 126 ? 1.112 5.746 -20.365 1.00 94.94 126 SER A C 1
ATOM 889 O O . SER A 1 126 ? 1.058 4.524 -20.209 1.00 94.94 126 SER A O 1
ATOM 891 N N . THR A 1 127 ? 0.014 6.491 -20.490 1.00 91.88 127 THR A N 1
ATOM 892 C CA . THR A 1 127 ? -1.342 5.928 -20.554 1.00 91.88 127 THR A CA 1
ATOM 893 C C . THR A 1 127 ? -1.564 5.063 -21.795 1.00 91.88 127 THR A C 1
ATOM 895 O O . THR A 1 127 ? -2.630 4.473 -21.915 1.00 91.88 127 THR A O 1
ATOM 898 N N . GLU A 1 128 ? -0.590 4.947 -22.708 1.00 93.38 128 GLU A N 1
ATOM 899 C CA . GLU A 1 128 ? -0.585 4.020 -23.844 1.00 93.38 128 GLU A CA 1
ATOM 900 C C . GLU A 1 128 ? 0.243 2.746 -23.599 1.00 93.38 128 GLU A C 1
ATOM 902 O O . GLU A 1 128 ? 0.093 1.769 -24.342 1.00 93.38 128 GLU A O 1
ATOM 907 N N . ALA A 1 129 ? 1.063 2.694 -22.544 1.00 94.56 129 ALA A N 1
ATOM 908 C CA . ALA A 1 129 ? 1.875 1.525 -22.206 1.00 94.56 129 ALA A CA 1
ATOM 909 C C . ALA A 1 129 ? 1.005 0.327 -21.786 1.00 94.56 129 ALA A C 1
ATOM 911 O O . ALA A 1 129 ? -0.005 0.472 -21.097 1.00 94.56 129 ALA A O 1
ATOM 912 N N . LYS A 1 130 ? 1.371 -0.885 -22.205 1.00 93.75 130 LYS A N 1
ATOM 913 C CA . LYS A 1 130 ? 0.640 -2.125 -21.911 1.00 93.75 130 LYS A CA 1
ATOM 914 C C . LYS A 1 130 ? 1.391 -2.917 -20.849 1.00 93.75 130 LYS A C 1
ATOM 916 O O . LYS A 1 130 ? 2.454 -3.472 -21.120 1.00 93.75 130 LYS A O 1
ATOM 921 N N . LEU A 1 131 ? 0.819 -2.982 -19.653 1.00 94.88 131 LEU A N 1
ATOM 922 C CA . LEU A 1 131 ? 1.350 -3.745 -18.527 1.00 94.88 131 LEU A CA 1
ATOM 923 C C . LEU A 1 131 ? 0.478 -4.990 -18.345 1.00 94.88 131 LEU A C 1
ATOM 925 O O . LEU A 1 131 ? -0.681 -4.876 -17.971 1.00 94.88 131 LEU A O 1
ATOM 929 N N . ALA A 1 132 ? 1.012 -6.165 -18.665 1.00 92.75 132 ALA A N 1
ATOM 930 C CA . ALA A 1 132 ? 0.284 -7.432 -18.642 1.00 92.75 132 ALA A CA 1
ATOM 931 C C . ALA A 1 132 ? 0.981 -8.431 -17.709 1.00 92.75 132 ALA A C 1
ATOM 933 O O . ALA A 1 132 ? 1.748 -9.289 -18.155 1.00 92.75 132 ALA A O 1
ATOM 934 N N . ALA A 1 133 ? 0.729 -8.306 -16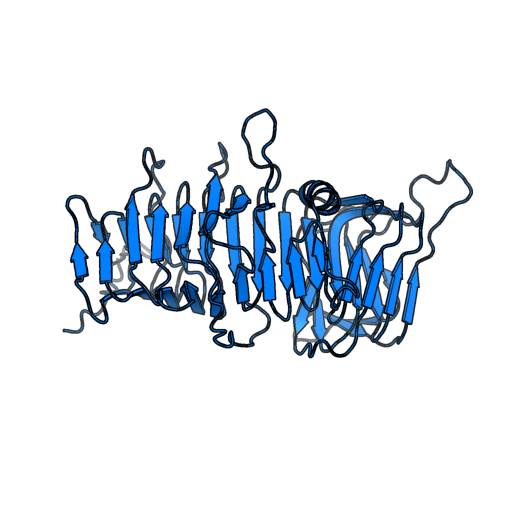.405 1.00 94.38 133 ALA A N 1
ATOM 935 C CA . ALA A 1 133 ? 1.320 -9.167 -15.385 1.00 94.38 133 ALA A CA 1
ATOM 936 C C . ALA A 1 133 ? 0.296 -9.630 -14.349 1.00 94.38 133 ALA A C 1
ATOM 938 O O . ALA A 1 133 ? -0.633 -8.889 -14.033 1.00 94.38 133 ALA A O 1
ATOM 939 N N . THR A 1 134 ? 0.484 -10.829 -13.782 1.00 95.12 134 THR A N 1
ATOM 940 C CA . THR A 1 134 ? -0.324 -11.252 -12.627 1.00 95.12 134 THR A CA 1
ATOM 941 C C . THR A 1 134 ? -0.026 -10.365 -11.418 1.00 95.12 134 THR A C 1
ATOM 943 O O . THR A 1 134 ? -0.963 -9.897 -10.770 1.00 95.12 134 THR A O 1
ATOM 946 N N . SER A 1 135 ? 1.259 -10.105 -11.151 1.00 96.31 135 SER A N 1
ATOM 947 C CA . SER A 1 135 ? 1.729 -9.217 -10.085 1.00 96.31 135 SER A CA 1
ATOM 948 C C . SER A 1 135 ? 2.385 -7.963 -10.673 1.00 96.31 135 SER A C 1
ATOM 950 O O . SER A 1 135 ? 3.381 -8.047 -11.390 1.00 96.31 135 SER A O 1
ATOM 952 N N . LEU A 1 136 ? 1.863 -6.784 -10.353 1.00 97.75 136 LEU A N 1
ATOM 953 C CA . LEU A 1 136 ? 2.385 -5.494 -10.794 1.00 97.75 136 LEU A CA 1
ATOM 954 C C . LEU A 1 136 ? 2.794 -4.652 -9.586 1.00 97.75 136 LEU A C 1
ATOM 956 O O . LEU A 1 136 ? 1.998 -4.414 -8.684 1.00 97.75 136 LEU A O 1
ATOM 960 N N . SER A 1 137 ? 4.041 -4.191 -9.562 1.00 97.81 137 SER A N 1
ATOM 961 C CA . SER A 1 137 ? 4.528 -3.228 -8.574 1.00 97.81 137 SER A CA 1
ATOM 962 C C . SER A 1 137 ? 4.968 -1.960 -9.273 1.00 97.81 137 SER A C 1
ATOM 964 O O . SER A 1 137 ? 5.756 -2.029 -10.213 1.00 97.81 137 SER A O 1
ATOM 966 N N . ILE A 1 138 ? 4.546 -0.811 -8.759 1.00 98.12 138 ILE A N 1
ATOM 967 C CA . ILE A 1 138 ? 5.022 0.494 -9.213 1.00 98.12 138 ILE A CA 1
ATOM 968 C C . ILE A 1 138 ? 5.461 1.287 -7.986 1.00 98.12 138 ILE A C 1
ATOM 970 O O . ILE A 1 138 ? 4.674 1.486 -7.060 1.00 98.12 138 ILE A O 1
ATOM 974 N N . ALA A 1 139 ? 6.729 1.687 -7.959 1.00 97.62 139 ALA A N 1
ATOM 975 C CA . ALA A 1 139 ? 7.320 2.515 -6.922 1.00 97.62 139 ALA A CA 1
ATOM 976 C C . ALA A 1 139 ? 7.755 3.859 -7.499 1.00 97.62 139 ALA A C 1
ATOM 978 O O . ALA A 1 139 ? 8.288 3.909 -8.608 1.00 97.62 139 ALA A O 1
ATOM 979 N N . SER A 1 140 ? 7.530 4.931 -6.746 1.00 97.31 140 SER A N 1
ATOM 980 C CA . SER A 1 140 ? 7.960 6.288 -7.090 1.00 97.31 140 SER A CA 1
ATOM 981 C C . SER A 1 140 ? 8.261 7.101 -5.824 1.00 97.31 140 SER A C 1
ATOM 983 O O . SER A 1 140 ? 8.000 6.642 -4.706 1.00 97.31 140 SER A O 1
ATOM 985 N N . SER A 1 141 ? 8.806 8.312 -5.969 1.00 95.56 141 SER A N 1
ATOM 986 C CA . SER A 1 141 ? 9.018 9.233 -4.837 1.00 95.56 141 SER A CA 1
ATOM 987 C C . SER A 1 141 ? 7.700 9.634 -4.167 1.00 95.56 141 SER A C 1
ATOM 989 O O . SER A 1 141 ? 7.623 9.703 -2.944 1.00 95.56 141 SER A O 1
ATOM 991 N N . ALA A 1 142 ? 6.656 9.837 -4.966 1.00 94.62 142 ALA A N 1
ATOM 992 C CA . ALA A 1 142 ? 5.275 10.040 -4.557 1.00 94.62 142 ALA A CA 1
ATOM 993 C C . ALA A 1 142 ? 4.350 9.304 -5.532 1.00 94.62 142 ALA A C 1
ATOM 995 O O . ALA A 1 142 ? 4.693 9.137 -6.702 1.00 94.62 142 ALA A O 1
ATOM 996 N N . VAL A 1 143 ? 3.179 8.877 -5.068 1.00 97.00 143 VAL A N 1
ATOM 997 C CA . VAL A 1 143 ? 2.103 8.381 -5.937 1.00 97.00 143 VAL A CA 1
ATOM 998 C C . VAL A 1 143 ? 0.914 9.297 -5.725 1.00 97.00 143 VAL A C 1
ATOM 1000 O O . VAL A 1 143 ? 0.507 9.495 -4.587 1.00 97.00 143 VAL A O 1
ATOM 1003 N N . ARG A 1 144 ? 0.364 9.872 -6.787 1.00 95.38 144 ARG A N 1
ATOM 1004 C CA . ARG A 1 144 ? -0.766 10.789 -6.694 1.00 95.38 144 ARG A CA 1
ATOM 1005 C C . ARG A 1 144 ? -1.883 10.336 -7.614 1.00 95.38 144 ARG A C 1
ATOM 1007 O O . ARG A 1 144 ? -1.663 10.182 -8.809 1.00 95.38 144 ARG A O 1
ATOM 1014 N N . PHE A 1 145 ? -3.070 10.163 -7.060 1.00 95.44 145 PHE A N 1
ATOM 1015 C CA . PHE A 1 145 ? -4.295 9.985 -7.819 1.00 95.44 145 PHE A CA 1
ATOM 1016 C C . PHE A 1 145 ? -4.852 11.363 -8.165 1.00 95.44 145 PHE A C 1
ATOM 1018 O O . PHE A 1 145 ? -5.269 12.093 -7.266 1.00 95.44 145 PHE A O 1
ATOM 1025 N N . ASP A 1 146 ? -4.754 11.740 -9.440 1.00 92.88 146 ASP A N 1
ATOM 1026 C CA . ASP A 1 146 ? -5.098 13.075 -9.941 1.00 92.88 146 ASP A CA 1
ATOM 1027 C C . ASP A 1 146 ? -5.462 13.019 -11.439 1.00 92.88 146 ASP A C 1
ATOM 1029 O O . ASP A 1 146 ? -4.631 12.654 -12.274 1.00 92.88 146 ASP A O 1
ATOM 1033 N N . GLU A 1 147 ? -6.706 13.359 -11.786 1.00 90.88 147 GLU A N 1
ATOM 1034 C CA . GLU A 1 147 ? -7.205 13.472 -13.160 1.00 90.88 147 GLU A CA 1
ATOM 1035 C C . GLU A 1 147 ? -6.673 14.738 -13.840 1.00 90.88 147 GLU A C 1
ATOM 1037 O O . GLU A 1 147 ? -6.538 14.781 -15.063 1.00 90.88 147 GLU A O 1
ATOM 1042 N N . THR A 1 148 ? -6.367 15.775 -13.056 1.00 87.69 148 THR A N 1
ATOM 1043 C CA . THR A 1 148 ? -5.943 17.093 -13.532 1.00 87.69 148 THR A CA 1
ATOM 1044 C C . THR A 1 148 ? -4.701 17.551 -12.768 1.00 87.69 148 THR A C 1
ATOM 1046 O O . THR A 1 148 ? -4.776 18.523 -12.009 1.00 87.69 148 THR A O 1
ATOM 1049 N N . PRO A 1 149 ? -3.553 16.869 -12.959 1.00 83.31 149 PRO A N 1
ATOM 1050 C CA . PRO A 1 149 ? -2.331 17.215 -12.254 1.00 83.31 149 PRO A CA 1
ATOM 1051 C C . PRO A 1 149 ? -1.949 18.681 -12.504 1.00 83.31 149 PRO A C 1
ATOM 1053 O O . PRO A 1 149 ? -2.047 19.161 -13.638 1.00 83.31 149 PRO A O 1
ATOM 1056 N N . PRO A 1 150 ? -1.511 19.416 -11.466 1.00 76.62 150 PRO A N 1
ATOM 1057 C CA . PRO A 1 150 ? -1.066 20.791 -11.630 1.00 76.62 150 PRO A CA 1
ATOM 1058 C C . PRO A 1 150 ? 0.200 20.841 -12.489 1.00 76.62 150 PRO A C 1
ATOM 1060 O O . PRO A 1 150 ? 1.086 20.004 -12.338 1.00 76.62 150 PRO A O 1
ATOM 1063 N N . GLU A 1 151 ? 0.317 21.859 -13.342 1.00 79.25 151 GLU A N 1
ATOM 1064 C CA . GLU A 1 151 ? 1.492 22.070 -14.191 1.00 79.25 151 GLU A CA 1
ATOM 1065 C C . GLU A 1 151 ? 2.451 23.123 -13.590 1.00 79.25 151 GLU A C 1
ATOM 1067 O O . GLU A 1 151 ? 2.003 24.222 -13.245 1.00 79.25 151 GLU A O 1
ATOM 1072 N N . PRO A 1 152 ? 3.770 22.845 -13.479 1.00 77.06 152 PRO A N 1
ATOM 1073 C CA . PRO A 1 152 ? 4.438 21.601 -13.864 1.00 77.06 152 PRO A CA 1
ATOM 1074 C C . PRO A 1 152 ? 4.122 20.454 -12.896 1.00 77.06 152 PRO A C 1
ATOM 1076 O O . PRO A 1 152 ? 4.146 20.642 -11.676 1.00 77.06 152 PRO A O 1
ATOM 1079 N N . THR A 1 153 ? 3.894 19.257 -13.443 1.00 75.38 153 THR A N 1
ATOM 1080 C CA . THR A 1 153 ? 3.642 18.062 -12.627 1.00 75.38 153 THR A CA 1
ATOM 1081 C C . THR A 1 153 ? 4.824 17.819 -11.676 1.00 75.38 153 THR A C 1
ATOM 1083 O O . THR A 1 153 ? 5.984 17.751 -12.094 1.00 75.38 153 THR A O 1
ATOM 1086 N N . ALA A 1 154 ? 4.536 17.721 -10.374 1.00 79.75 154 ALA A N 1
ATOM 1087 C CA . ALA A 1 154 ? 5.541 17.403 -9.359 1.00 79.75 154 ALA A CA 1
ATOM 1088 C C . ALA A 1 154 ? 6.163 16.020 -9.624 1.00 79.75 154 ALA A C 1
ATOM 1090 O O . ALA A 1 154 ? 5.492 15.140 -10.153 1.00 79.75 154 ALA A O 1
ATOM 1091 N N . SER A 1 155 ? 7.422 15.806 -9.224 1.00 87.06 155 SER A N 1
ATOM 1092 C CA . SER A 1 155 ? 8.052 14.481 -9.329 1.00 87.06 155 SER A CA 1
ATOM 1093 C C . SER A 1 155 ? 7.214 13.414 -8.626 1.00 87.06 155 SER A C 1
ATOM 1095 O O . SER A 1 155 ? 6.720 13.647 -7.520 1.00 87.06 155 SER A O 1
ATOM 1097 N N . GLY A 1 156 ? 7.072 12.252 -9.260 1.00 92.94 156 GLY A N 1
ATOM 1098 C CA . GLY A 1 156 ? 6.218 11.189 -8.760 1.00 92.94 156 GLY A CA 1
ATOM 1099 C C . GLY A 1 156 ? 5.418 10.514 -9.868 1.00 92.94 156 GLY A C 1
ATOM 1100 O O . GLY A 1 156 ? 5.412 10.921 -11.023 1.00 92.94 156 GLY A O 1
ATOM 1101 N N . LEU A 1 157 ? 4.712 9.454 -9.495 1.00 96.00 157 LEU A N 1
ATOM 1102 C CA . LEU A 1 157 ? 3.753 8.794 -10.368 1.00 96.00 157 LEU A CA 1
ATOM 1103 C C . LEU A 1 157 ? 2.390 9.484 -10.249 1.00 96.00 157 LEU A C 1
ATOM 1105 O O . LEU A 1 157 ? 1.773 9.416 -9.186 1.00 96.00 157 LEU A O 1
ATOM 1109 N N . THR A 1 158 ? 1.889 10.061 -11.340 1.00 95.31 158 THR A N 1
ATOM 1110 C CA . THR A 1 158 ? 0.480 10.473 -11.440 1.00 95.31 158 THR A CA 1
ATOM 1111 C C . THR A 1 158 ? -0.359 9.322 -11.988 1.00 95.31 158 THR A C 1
ATOM 1113 O O . THR A 1 158 ? -0.072 8.790 -13.059 1.00 95.31 158 THR A O 1
ATOM 1116 N N . VAL A 1 159 ? -1.408 8.950 -11.259 1.00 95.75 159 VAL A N 1
ATOM 1117 C CA . VAL A 1 159 ? -2.372 7.904 -11.603 1.00 95.75 159 VAL A CA 1
ATOM 1118 C C . VAL A 1 159 ? -3.727 8.554 -11.869 1.00 95.75 159 VAL A C 1
ATOM 1120 O O . VAL A 1 159 ? -4.481 8.841 -10.946 1.00 95.75 159 VAL A O 1
ATOM 1123 N N . ASN A 1 160 ? -4.036 8.781 -13.142 1.00 93.88 160 ASN A N 1
ATOM 1124 C CA . ASN A 1 160 ? -5.377 9.163 -13.585 1.00 93.88 160 ASN A CA 1
ATOM 1125 C C . ASN A 1 160 ? -6.222 7.918 -13.906 1.00 93.88 160 ASN A C 1
ATOM 1127 O O . ASN A 1 160 ? -5.718 6.789 -13.897 1.00 93.88 160 ASN A O 1
ATOM 1131 N N . SER A 1 161 ? -7.496 8.114 -14.235 1.00 93.06 161 SER A N 1
ATOM 1132 C CA . SER A 1 161 ? -8.441 7.043 -14.567 1.00 93.06 161 SER A CA 1
ATOM 1133 C C . SER A 1 161 ? -7.967 6.116 -15.690 1.00 93.06 161 SER A C 1
ATOM 1135 O O . SER A 1 161 ? -8.230 4.911 -15.649 1.00 93.06 161 SER A O 1
ATOM 1137 N N . ASP A 1 162 ? -7.245 6.637 -16.681 1.00 92.81 162 ASP A N 1
ATOM 1138 C CA . ASP A 1 162 ? -6.723 5.837 -17.789 1.00 92.81 162 ASP A CA 1
ATOM 1139 C C . ASP A 1 162 ? -5.561 4.943 -17.359 1.00 92.81 162 ASP A C 1
ATOM 1141 O O . ASP A 1 162 ? -5.558 3.752 -17.680 1.00 92.81 162 ASP A O 1
ATOM 1145 N N . LEU A 1 163 ? -4.598 5.471 -16.597 1.00 94.62 163 LEU A N 1
ATOM 1146 C CA . LEU A 1 163 ? -3.519 4.651 -16.052 1.00 94.62 163 LEU A CA 1
ATOM 1147 C C . LEU A 1 163 ? -4.058 3.641 -15.034 1.00 94.62 163 LEU A C 1
ATOM 1149 O O . LEU A 1 163 ? -3.645 2.480 -15.054 1.00 94.62 163 LEU A O 1
ATOM 1153 N N . LEU A 1 164 ? -5.015 4.050 -14.197 1.00 95.00 164 LEU A N 1
ATOM 1154 C CA . LEU A 1 164 ? -5.640 3.194 -13.194 1.00 95.00 164 LEU A CA 1
ATOM 1155 C C . LEU A 1 164 ? -6.262 1.943 -13.830 1.00 95.00 164 LEU A C 1
ATOM 1157 O O . LEU A 1 164 ? -5.938 0.821 -13.441 1.00 95.00 164 LEU A O 1
ATOM 1161 N N . LYS A 1 165 ? -7.052 2.113 -14.899 1.00 92.56 165 LYS A N 1
ATOM 1162 C CA . LYS A 1 165 ? -7.632 0.991 -15.662 1.00 92.56 165 LYS A CA 1
ATOM 1163 C C . LYS A 1 165 ? -6.581 0.018 -16.193 1.00 92.56 165 LYS A C 1
ATOM 1165 O O . LYS A 1 165 ? -6.872 -1.165 -16.344 1.00 92.56 165 LYS A O 1
ATOM 1170 N N . ARG A 1 166 ? -5.368 0.491 -16.504 1.00 92.31 166 ARG A N 1
ATOM 1171 C CA . ARG A 1 166 ? -4.288 -0.374 -17.000 1.00 92.31 166 ARG A CA 1
ATOM 1172 C C . ARG A 1 166 ? -3.625 -1.167 -15.890 1.00 92.31 166 ARG A C 1
ATOM 1174 O O . ARG A 1 166 ? -3.384 -2.360 -16.064 1.00 92.31 166 ARG A O 1
ATOM 1181 N N . ILE A 1 167 ? -3.329 -0.526 -14.765 1.00 94.00 167 ILE A N 1
ATOM 1182 C CA . ILE A 1 167 ? -2.628 -1.184 -13.656 1.00 94.00 167 ILE A CA 1
ATOM 1183 C C . ILE A 1 167 ? -3.542 -2.154 -12.895 1.00 94.00 167 ILE A C 1
ATOM 1185 O O . ILE A 1 167 ? -3.064 -3.156 -12.370 1.00 94.00 167 ILE A O 1
ATOM 1189 N N . GLU A 1 168 ? -4.857 -1.926 -12.913 1.00 92.44 168 GLU A N 1
ATOM 1190 C CA . GLU A 1 168 ? -5.861 -2.807 -12.298 1.00 92.44 168 GLU A CA 1
ATOM 1191 C C . GLU A 1 168 ? -6.193 -4.061 -13.116 1.00 92.44 168 GLU A C 1
ATOM 1193 O O . GLU A 1 168 ? -7.039 -4.865 -12.727 1.00 92.44 168 GLU A O 1
ATOM 1198 N N . THR A 1 169 ? -5.495 -4.279 -14.231 1.00 91.06 169 THR A N 1
ATOM 1199 C CA . THR A 1 169 ? -5.523 -5.574 -14.925 1.00 91.06 169 THR A CA 1
ATOM 1200 C C . THR A 1 169 ? -4.737 -6.658 -14.175 1.00 91.06 169 THR A C 1
ATOM 1202 O O . THR A 1 169 ? -4.933 -7.848 -14.434 1.00 91.06 169 THR A O 1
ATOM 1205 N N . ALA A 1 170 ? -3.868 -6.267 -13.235 1.00 95.25 170 ALA A N 1
ATOM 1206 C CA . ALA A 1 170 ? -3.108 -7.181 -12.392 1.00 95.25 170 ALA A CA 1
ATOM 1207 C C . ALA A 1 170 ? -3.961 -7.747 -11.245 1.00 95.25 170 ALA A C 1
ATOM 1209 O O . ALA A 1 170 ? -4.757 -7.045 -10.623 1.00 95.25 170 ALA A O 1
ATOM 1210 N N . ARG A 1 171 ? -3.746 -9.024 -10.900 1.00 94.88 171 ARG A N 1
ATOM 1211 C CA . ARG A 1 171 ? -4.396 -9.653 -9.735 1.00 94.88 171 ARG A CA 1
ATOM 1212 C C . ARG A 1 171 ? -3.743 -9.242 -8.422 1.00 94.88 171 ARG A C 1
ATOM 1214 O O . ARG A 1 171 ? -4.420 -9.198 -7.398 1.00 94.88 171 ARG A O 1
ATOM 1221 N N . GLU A 1 172 ? -2.444 -8.975 -8.437 1.00 96.56 172 GLU A N 1
ATOM 1222 C CA . GLU A 1 172 ? -1.705 -8.446 -7.297 1.00 96.56 172 GLU A CA 1
ATOM 1223 C C . GLU A 1 172 ? -1.100 -7.098 -7.686 1.00 96.56 172 GLU A C 1
ATOM 1225 O O . GLU A 1 172 ? -0.271 -7.029 -8.588 1.00 96.56 172 GLU A O 1
ATOM 1230 N N . LEU A 1 173 ? -1.499 -6.029 -7.008 1.00 97.94 173 LEU A N 1
ATOM 1231 C CA . LEU A 1 173 ? -1.013 -4.678 -7.250 1.00 97.94 173 LEU A CA 1
ATOM 1232 C C . LEU A 1 173 ? -0.278 -4.176 -6.008 1.00 97.94 173 LEU A C 1
ATOM 1234 O O . LEU A 1 173 ? -0.804 -4.231 -4.898 1.00 97.94 173 LEU A O 1
ATOM 1238 N N . ARG A 1 174 ? 0.940 -3.665 -6.180 1.00 98.12 174 ARG A N 1
ATOM 1239 C CA . ARG A 1 174 ? 1.667 -2.929 -5.144 1.00 98.12 174 ARG A CA 1
ATOM 1240 C C . ARG A 1 174 ? 1.951 -1.520 -5.625 1.00 98.12 174 ARG A C 1
ATOM 1242 O O . ARG A 1 174 ? 2.681 -1.327 -6.594 1.00 98.12 174 ARG A O 1
ATOM 1249 N N . LEU A 1 175 ? 1.419 -0.547 -4.901 1.00 98.00 175 LEU A N 1
ATOM 1250 C CA . LEU A 1 175 ? 1.777 0.852 -5.057 1.00 98.00 175 LEU A CA 1
ATOM 1251 C C . LEU A 1 175 ? 2.710 1.216 -3.918 1.00 98.00 175 LEU A C 1
ATOM 1253 O O . LEU A 1 175 ? 2.340 1.149 -2.745 1.00 98.00 175 LEU A O 1
ATOM 1257 N N . ARG A 1 176 ? 3.943 1.557 -4.272 1.00 97.12 176 ARG A N 1
ATOM 1258 C CA . ARG A 1 176 ? 4.963 1.958 -3.316 1.00 97.12 176 ARG A CA 1
ATOM 1259 C C . ARG A 1 176 ? 5.282 3.430 -3.495 1.00 97.12 176 ARG A C 1
ATOM 1261 O O . ARG A 1 176 ? 5.515 3.903 -4.603 1.00 97.12 176 ARG A O 1
ATOM 1268 N N . SER A 1 177 ? 5.353 4.140 -2.385 1.00 96.31 177 SER A N 1
ATOM 1269 C CA . SER A 1 177 ? 5.807 5.519 -2.358 1.00 96.31 177 SER A CA 1
ATOM 1270 C C . SER A 1 177 ? 6.886 5.687 -1.300 1.00 96.31 177 SER A C 1
ATOM 1272 O O . SER A 1 177 ? 6.671 5.361 -0.131 1.00 96.31 177 SER A O 1
ATOM 1274 N N . TYR A 1 178 ? 8.045 6.219 -1.696 1.00 94.69 178 TYR A N 1
ATOM 1275 C CA . TYR A 1 178 ? 9.100 6.597 -0.745 1.00 94.69 178 TYR A CA 1
ATOM 1276 C C . TYR A 1 178 ? 8.713 7.844 0.084 1.00 94.69 178 TYR A C 1
ATOM 1278 O O . TYR A 1 178 ? 9.269 8.088 1.162 1.00 94.69 178 TYR A O 1
ATOM 1286 N N . GLY A 1 179 ? 7.732 8.614 -0.390 1.00 93.38 179 GLY A N 1
ATOM 1287 C CA . GLY A 1 179 ? 7.134 9.790 0.234 1.00 93.38 179 GLY A CA 1
ATOM 1288 C C . GLY A 1 179 ? 5.726 9.499 0.747 1.00 93.38 179 GLY A C 1
ATOM 1289 O O . GLY A 1 179 ? 5.578 8.960 1.841 1.00 93.38 179 GLY A O 1
ATOM 1290 N N . SER A 1 180 ? 4.712 9.885 -0.026 1.00 94.19 180 SER A N 1
ATOM 1291 C CA . SER A 1 180 ? 3.289 9.701 0.286 1.00 94.19 180 SER A CA 1
ATOM 1292 C C . SER A 1 180 ? 2.487 9.151 -0.897 1.00 94.19 180 SER A C 1
ATOM 1294 O O . SER A 1 180 ? 2.933 9.206 -2.050 1.00 94.19 180 SER A O 1
ATOM 1296 N N . ILE A 1 181 ? 1.309 8.610 -0.599 1.00 96.50 181 ILE A N 1
ATOM 1297 C CA . ILE A 1 181 ? 0.252 8.330 -1.569 1.00 96.50 181 ILE A CA 1
ATOM 1298 C C . ILE A 1 181 ? -0.839 9.384 -1.380 1.00 96.50 181 ILE A C 1
ATOM 1300 O O . ILE A 1 181 ? -1.421 9.472 -0.305 1.00 96.50 181 ILE A O 1
ATOM 1304 N N . ASP A 1 182 ? -1.103 10.183 -2.405 1.00 94.94 182 ASP A N 1
ATOM 1305 C CA . ASP A 1 182 ? -1.986 11.345 -2.337 1.00 94.94 182 ASP A CA 1
ATOM 1306 C C . ASP A 1 182 ? -3.249 11.123 -3.177 1.00 94.94 182 ASP A C 1
ATOM 1308 O O . ASP A 1 182 ? -3.156 10.646 -4.306 1.00 94.94 182 ASP A O 1
ATOM 1312 N N . PHE A 1 183 ? -4.409 11.535 -2.671 1.00 94.56 183 PHE A N 1
ATOM 1313 C CA . PHE A 1 183 ? -5.684 11.522 -3.389 1.00 94.56 183 PHE A CA 1
ATOM 1314 C C . PHE A 1 183 ? -6.176 12.956 -3.610 1.00 94.56 183 PHE A C 1
ATOM 1316 O O . PHE A 1 183 ? -6.508 13.654 -2.652 1.00 94.56 183 PHE A O 1
ATOM 1323 N N . ALA A 1 184 ? -6.198 13.402 -4.868 1.00 91.38 184 ALA A N 1
ATOM 1324 C CA . ALA A 1 184 ? -6.671 14.722 -5.285 1.00 91.38 184 ALA A CA 1
ATOM 1325 C C . ALA A 1 184 ? -8.093 14.622 -5.861 1.00 91.38 184 ALA A C 1
ATOM 1327 O O . ALA A 1 184 ? -8.294 14.600 -7.077 1.00 91.38 184 ALA A O 1
ATOM 1328 N N . GLY A 1 185 ? -9.069 14.493 -4.964 1.00 89.62 185 GLY A N 1
ATOM 1329 C CA . GLY A 1 185 ? -10.485 14.306 -5.280 1.00 89.62 185 GLY A CA 1
ATOM 1330 C C . GLY A 1 185 ? -10.975 12.878 -5.042 1.00 89.62 185 GLY A C 1
ATOM 1331 O O . GLY A 1 185 ? -10.312 12.075 -4.380 1.00 89.62 185 GLY A O 1
ATOM 1332 N N . SER A 1 186 ? -12.152 12.561 -5.583 1.00 92.25 186 SER A N 1
ATOM 1333 C CA . SER A 1 186 ? -12.761 11.235 -5.419 1.00 92.25 186 SER A CA 1
ATOM 1334 C C . SER A 1 186 ? -12.147 10.192 -6.357 1.00 92.25 186 SER A C 1
ATOM 1336 O O . SER A 1 186 ? -12.200 10.343 -7.577 1.00 92.25 186 SER A O 1
ATOM 1338 N N . TYR A 1 187 ? -11.638 9.091 -5.797 1.00 93.75 187 TYR A N 1
ATOM 1339 C CA . TYR A 1 187 ? -11.108 7.955 -6.564 1.00 93.75 187 TYR A CA 1
ATOM 1340 C C . TYR A 1 187 ? -11.623 6.641 -6.020 1.00 93.75 187 TYR A C 1
ATOM 1342 O O . TYR A 1 187 ? -11.795 6.473 -4.820 1.00 93.75 187 TYR A O 1
ATOM 1350 N N . THR A 1 188 ? -11.792 5.664 -6.905 1.00 95.12 188 THR A N 1
ATOM 1351 C CA . THR A 1 188 ? -11.955 4.265 -6.512 1.00 95.12 188 THR A CA 1
ATOM 1352 C C . THR A 1 188 ? -10.862 3.441 -7.165 1.00 95.12 188 THR A C 1
ATOM 1354 O O . THR A 1 188 ? -10.901 3.206 -8.371 1.00 95.12 188 THR A O 1
ATOM 1357 N N . VAL A 1 189 ? -9.914 2.993 -6.347 1.00 95.62 189 VAL A N 1
ATOM 1358 C CA . VAL A 1 189 ? -8.926 1.977 -6.702 1.00 95.62 189 VAL A CA 1
ATOM 1359 C C . VAL A 1 189 ? -9.550 0.611 -6.442 1.00 95.62 189 VAL A C 1
ATOM 1361 O O . VAL A 1 189 ? -10.031 0.361 -5.340 1.00 95.62 189 VAL A O 1
ATOM 1364 N N . GLY A 1 190 ? -9.538 -0.274 -7.430 1.00 93.75 190 GLY A N 1
ATOM 1365 C CA . GLY A 1 190 ? -10.060 -1.631 -7.351 1.00 93.75 190 GLY A CA 1
ATOM 1366 C C . GLY A 1 190 ? -11.445 -1.781 -7.958 1.00 93.75 190 GLY A C 1
ATOM 1367 O O . GLY A 1 190 ? -12.441 -1.955 -7.248 1.00 93.75 190 GLY A O 1
ATOM 1368 N N . GLN A 1 191 ? -11.506 -1.751 -9.287 1.00 93.25 191 GLN A N 1
ATOM 1369 C CA . GLN A 1 191 ? -12.735 -2.024 -10.021 1.00 93.25 191 GLN A CA 1
ATOM 1370 C C . GLN A 1 191 ? -13.242 -3.464 -9.803 1.00 93.25 191 GLN A C 1
ATOM 1372 O O . GLN A 1 191 ? -12.490 -4.400 -9.500 1.00 93.25 191 GLN A O 1
ATOM 1377 N N . LEU A 1 192 ? -14.554 -3.634 -9.967 1.00 94.62 192 LEU A N 1
ATOM 1378 C CA . LEU A 1 192 ? -15.226 -4.929 -9.914 1.00 94.62 192 LEU A CA 1
ATOM 1379 C C . LEU A 1 192 ? -15.395 -5.499 -11.322 1.00 94.62 192 LEU A C 1
ATOM 1381 O O . LEU A 1 192 ? -15.651 -4.768 -12.278 1.00 94.62 192 LEU A O 1
ATOM 1385 N N . ALA A 1 193 ? -15.291 -6.817 -11.438 1.00 92.06 193 ALA A N 1
ATOM 1386 C CA . ALA A 1 193 ? -15.774 -7.540 -12.600 1.00 92.06 193 ALA A CA 1
ATOM 1387 C C . ALA A 1 193 ? -17.314 -7.555 -12.627 1.00 92.06 193 ALA A C 1
ATOM 1389 O O . ALA A 1 193 ? -17.980 -7.282 -11.629 1.00 92.06 193 ALA A O 1
ATOM 1390 N N . GLU A 1 194 ? -17.890 -7.933 -13.769 1.00 91.12 194 GLU A N 1
ATOM 1391 C CA . GLU A 1 194 ? -19.347 -8.022 -13.965 1.00 91.12 194 GLU A CA 1
ATOM 1392 C C . GLU A 1 194 ? -20.035 -8.973 -12.966 1.00 91.12 194 GLU A C 1
ATOM 1394 O O . GLU A 1 194 ? -21.182 -8.764 -12.585 1.00 91.12 194 GLU A O 1
ATOM 1399 N N . ASN A 1 195 ? -19.312 -9.987 -12.478 1.00 89.81 195 ASN A N 1
ATOM 1400 C CA . ASN A 1 195 ? -19.786 -10.922 -11.454 1.00 89.81 195 ASN A CA 1
ATOM 1401 C C . ASN A 1 195 ? -19.719 -10.364 -10.013 1.00 89.81 195 ASN A C 1
ATOM 1403 O O . ASN A 1 195 ? -20.005 -11.101 -9.071 1.00 89.81 195 ASN A O 1
ATOM 1407 N N . GLY A 1 196 ? -19.316 -9.102 -9.830 1.00 91.12 196 GLY A N 1
ATOM 1408 C CA . GLY A 1 196 ? -19.177 -8.446 -8.528 1.00 91.12 196 GLY A CA 1
ATOM 1409 C C . GLY A 1 196 ? -17.888 -8.779 -7.772 1.00 91.12 196 GLY A C 1
ATOM 1410 O O . GLY A 1 196 ? -17.693 -8.292 -6.660 1.00 91.12 196 GLY A O 1
ATOM 1411 N N . GLU A 1 197 ? -16.990 -9.583 -8.343 1.00 92.69 197 GLU A N 1
ATOM 1412 C CA . GLU A 1 197 ? -15.704 -9.889 -7.722 1.00 92.69 197 GLU A CA 1
ATOM 1413 C C . GLU A 1 197 ? -14.658 -8.796 -7.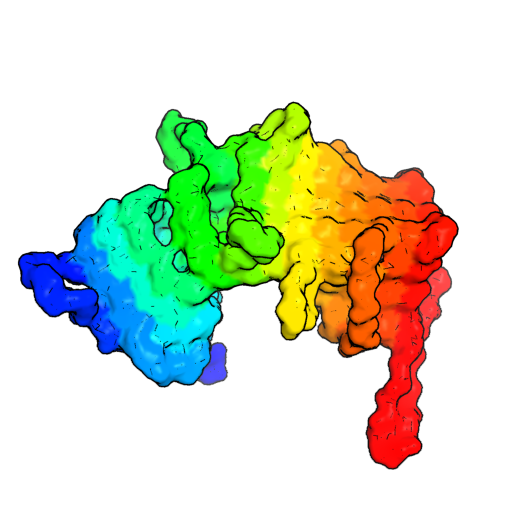992 1.00 92.69 197 GLU A C 1
ATOM 1415 O O . GLU A 1 197 ? -14.639 -8.214 -9.078 1.00 92.69 197 GLU A O 1
ATOM 1420 N N . PRO A 1 198 ? -13.735 -8.529 -7.052 1.00 94.75 198 PRO A N 1
ATOM 1421 C CA . PRO A 1 198 ? -12.673 -7.552 -7.272 1.00 94.75 198 PRO A CA 1
ATOM 1422 C C . PRO A 1 198 ? -11.685 -8.035 -8.343 1.00 94.75 198 PRO A C 1
ATOM 1424 O O . PRO A 1 198 ? -11.196 -9.169 -8.270 1.00 94.75 198 PRO A O 1
ATOM 1427 N N . LEU A 1 199 ? -11.360 -7.161 -9.306 1.00 93.50 199 LEU A N 1
ATOM 1428 C CA . LEU A 1 199 ? -10.339 -7.427 -10.331 1.00 93.50 199 LEU A CA 1
ATOM 1429 C C . LEU A 1 199 ? -8.952 -7.575 -9.692 1.00 93.50 199 LEU A C 1
ATOM 1431 O O . LEU A 1 199 ? -8.247 -8.559 -9.933 1.00 93.50 199 LEU A O 1
ATOM 1435 N N . VAL A 1 200 ? -8.611 -6.644 -8.797 1.00 95.81 200 VAL A N 1
ATOM 1436 C CA . VAL A 1 200 ? -7.410 -6.711 -7.962 1.00 95.81 200 VAL A CA 1
ATOM 1437 C C . VAL A 1 200 ? -7.702 -7.581 -6.740 1.00 95.81 200 VAL A C 1
ATOM 1439 O O . VAL A 1 200 ? -8.466 -7.217 -5.844 1.00 95.81 200 VAL A O 1
ATOM 1442 N N . ARG A 1 201 ? -7.074 -8.756 -6.673 1.00 95.94 201 ARG A N 1
ATOM 1443 C CA . ARG A 1 201 ? -7.211 -9.672 -5.534 1.00 95.94 201 ARG A CA 1
ATOM 1444 C C . ARG A 1 201 ? -6.389 -9.198 -4.345 1.00 95.94 201 ARG A C 1
ATOM 1446 O O . ARG A 1 201 ? -6.916 -9.137 -3.244 1.00 95.94 201 ARG A O 1
ATOM 1453 N N . LYS A 1 202 ? -5.126 -8.827 -4.547 1.00 97.19 202 LYS A N 1
ATOM 1454 C CA . LYS A 1 202 ? -4.265 -8.323 -3.469 1.00 97.19 202 LYS A CA 1
ATOM 1455 C C . LYS A 1 202 ? -3.777 -6.930 -3.807 1.00 97.19 202 LYS A C 1
ATOM 1457 O O . LYS A 1 202 ? -3.122 -6.753 -4.828 1.00 97.19 202 LYS A O 1
ATOM 1462 N N . LEU A 1 203 ? -4.059 -5.972 -2.938 1.00 98.25 203 LEU A N 1
ATOM 1463 C CA . LEU A 1 203 ? -3.566 -4.610 -3.058 1.00 98.25 203 LEU A CA 1
ATOM 1464 C C . LEU A 1 203 ? -2.655 -4.284 -1.878 1.00 98.25 203 LEU A C 1
ATOM 1466 O O . LEU A 1 203 ? -3.067 -4.379 -0.726 1.00 98.25 203 LEU A O 1
ATOM 1470 N N . THR A 1 204 ? -1.424 -3.882 -2.165 1.00 98.44 204 THR A N 1
ATOM 1471 C CA . THR A 1 204 ? -0.460 -3.442 -1.157 1.00 98.44 204 THR A CA 1
ATOM 1472 C C . THR A 1 204 ? -0.149 -1.968 -1.353 1.00 98.44 204 THR A C 1
ATOM 1474 O O . THR A 1 204 ? 0.321 -1.573 -2.421 1.00 98.44 204 THR A O 1
ATOM 1477 N N . LEU A 1 205 ? -0.353 -1.173 -0.308 1.00 98.50 205 LEU A N 1
ATOM 1478 C CA . LEU A 1 205 ? 0.140 0.194 -0.218 1.00 98.50 205 LEU A CA 1
ATOM 1479 C C . LEU A 1 205 ? 1.375 0.193 0.679 1.00 98.50 205 LEU A C 1
ATOM 1481 O O . LEU A 1 205 ? 1.289 -0.100 1.871 1.00 98.50 205 LEU A O 1
ATOM 1485 N N . ASP A 1 206 ? 2.526 0.472 0.079 1.00 97.81 206 ASP A N 1
ATOM 1486 C CA . ASP A 1 206 ? 3.819 0.524 0.757 1.00 97.81 206 ASP A CA 1
ATOM 1487 C C . ASP A 1 206 ? 4.276 1.981 0.850 1.00 97.81 206 ASP A C 1
ATOM 1489 O O . ASP A 1 206 ? 4.887 2.520 -0.074 1.00 97.81 206 ASP A O 1
ATOM 1493 N N . THR A 1 207 ? 3.895 2.656 1.930 1.00 96.62 207 THR A N 1
ATOM 1494 C CA . THR A 1 207 ? 4.172 4.079 2.137 1.00 96.62 207 THR A CA 1
ATOM 1495 C C . THR A 1 207 ? 4.144 4.432 3.617 1.00 96.62 207 THR A C 1
ATOM 1497 O O . THR A 1 207 ? 3.519 3.747 4.421 1.00 96.62 207 THR A O 1
ATOM 1500 N N . LYS A 1 208 ? 4.791 5.539 3.986 1.00 95.19 208 LYS A N 1
ATOM 1501 C CA . LYS A 1 208 ? 4.669 6.116 5.329 1.00 95.19 208 LYS A CA 1
ATOM 1502 C C . LYS A 1 208 ? 3.419 6.984 5.493 1.00 95.19 208 LYS A C 1
ATOM 1504 O O . LYS A 1 208 ? 2.954 7.126 6.617 1.00 95.19 208 LYS A O 1
ATOM 1509 N N . ALA A 1 209 ? 2.879 7.562 4.416 1.00 95.12 209 ALA A N 1
ATOM 1510 C CA . ALA A 1 209 ? 1.793 8.536 4.502 1.00 95.12 209 ALA A CA 1
ATOM 1511 C C . ALA A 1 209 ? 0.758 8.368 3.382 1.00 95.12 209 ALA A C 1
ATOM 1513 O O . ALA A 1 209 ? 1.129 8.242 2.216 1.00 95.12 209 ALA A O 1
ATOM 1514 N N . ILE A 1 210 ? -0.527 8.425 3.731 1.00 95.75 210 ILE A N 1
ATOM 1515 C CA . ILE A 1 210 ? -1.654 8.465 2.791 1.00 95.75 210 ILE A CA 1
ATOM 1516 C C . ILE A 1 210 ? -2.405 9.777 3.013 1.00 95.75 210 ILE A C 1
ATOM 1518 O O . ILE A 1 210 ? -2.842 10.041 4.126 1.00 95.75 210 ILE A O 1
ATOM 1522 N N . ARG A 1 211 ? -2.538 10.621 1.992 1.00 94.00 211 ARG A N 1
ATOM 1523 C CA . ARG A 1 211 ? -3.028 11.994 2.163 1.00 94.00 211 ARG A CA 1
ATOM 1524 C C . ARG A 1 211 ? -4.264 12.269 1.322 1.00 94.00 211 ARG A C 1
ATOM 1526 O O . ARG A 1 211 ? -4.253 12.012 0.119 1.00 94.00 211 ARG A O 1
ATOM 1533 N N . GLY A 1 212 ? -5.286 12.835 1.945 1.00 93.06 212 GLY A N 1
ATOM 1534 C CA . GLY A 1 212 ? -6.410 13.469 1.275 1.00 93.06 212 GLY A CA 1
ATOM 1535 C C . GLY A 1 212 ? -6.051 14.913 0.959 1.00 93.06 212 GLY A C 1
ATOM 1536 O O . GLY A 1 212 ? -5.736 15.699 1.847 1.00 93.06 212 GLY A O 1
ATOM 1537 N N . LEU A 1 213 ? -6.043 15.259 -0.325 1.00 89.31 213 LEU A N 1
ATOM 1538 C CA . LEU A 1 213 ? -5.930 16.648 -0.793 1.00 89.31 213 LEU A CA 1
ATOM 1539 C C . LEU A 1 213 ? -7.298 17.206 -1.223 1.00 89.31 213 LEU A C 1
ATOM 1541 O O . LEU A 1 213 ? -7.398 18.348 -1.666 1.00 89.31 213 LEU A O 1
ATOM 1545 N N . ALA A 1 214 ? -8.315 16.352 -1.125 1.00 80.06 214 ALA A N 1
ATOM 1546 C CA . ALA A 1 214 ? -9.699 16.541 -1.503 1.00 80.06 214 ALA A CA 1
ATOM 1547 C C . ALA A 1 214 ? -10.470 17.386 -0.465 1.00 80.06 214 ALA A C 1
ATOM 1549 O O . ALA A 1 214 ? -10.047 17.531 0.685 1.00 80.06 214 ALA A O 1
ATOM 1550 N N . GLY A 1 215 ? -11.586 17.977 -0.892 1.00 82.44 215 GLY A N 1
ATOM 1551 C CA . GLY A 1 215 ? -12.480 18.764 -0.044 1.00 82.44 215 GLY A CA 1
ATOM 1552 C C . GLY A 1 215 ? -13.617 17.937 0.567 1.00 82.44 215 GLY A C 1
ATOM 1553 O O . GLY A 1 215 ? -13.896 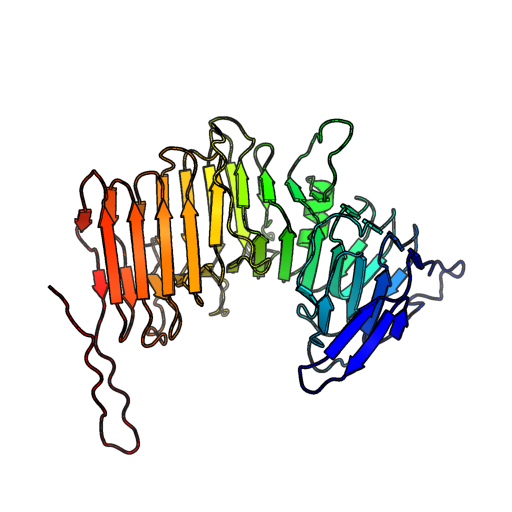16.813 0.157 1.00 82.44 215 GLY A O 1
ATOM 1554 N N . ALA A 1 216 ? -14.322 18.527 1.538 1.00 84.62 216 ALA A N 1
ATOM 1555 C CA . ALA A 1 216 ? -15.437 17.878 2.232 1.00 84.62 216 ALA A CA 1
ATOM 1556 C C . ALA A 1 216 ? -16.450 17.228 1.268 1.00 84.62 216 ALA A C 1
ATOM 1558 O O . ALA A 1 216 ? -16.912 17.856 0.314 1.00 84.62 216 ALA A O 1
ATOM 1559 N N . GLY A 1 217 ? -16.828 15.981 1.563 1.00 85.12 217 GLY A N 1
ATOM 1560 C CA . GLY A 1 217 ? -17.765 15.186 0.762 1.00 85.12 217 GLY A CA 1
ATOM 1561 C C . GLY A 1 217 ? -17.121 14.324 -0.328 1.00 85.12 217 GLY A C 1
ATOM 1562 O O . GLY A 1 217 ? -17.829 13.535 -0.951 1.00 85.12 217 GLY A O 1
ATOM 1563 N N . GLU A 1 218 ? -15.811 14.434 -0.548 1.00 91.94 218 GLU A N 1
ATOM 1564 C CA . GLU A 1 218 ? -15.077 13.549 -1.454 1.00 91.94 218 GLU A CA 1
ATOM 1565 C C . GLU A 1 218 ? -14.646 12.246 -0.754 1.00 91.94 218 GLU A C 1
ATOM 1567 O O . GLU A 1 218 ? -14.398 12.214 0.456 1.00 91.94 218 GLU A O 1
ATOM 1572 N N . GLU A 1 219 ? -14.568 11.153 -1.520 1.00 94.44 219 GLU A N 1
ATOM 1573 C CA . GLU A 1 219 ? -14.185 9.826 -1.018 1.00 94.44 219 GLU A CA 1
ATOM 1574 C C . GLU A 1 219 ? -13.005 9.264 -1.819 1.00 94.44 219 GLU A C 1
ATOM 1576 O O . GLU A 1 219 ? -13.082 9.061 -3.035 1.00 94.44 219 GLU A O 1
ATOM 1581 N N . ALA A 1 220 ? -11.919 8.950 -1.116 1.00 96.12 220 ALA A N 1
ATOM 1582 C CA . ALA A 1 220 ? -10.880 8.064 -1.611 1.00 96.12 220 ALA A CA 1
ATOM 1583 C C . ALA A 1 220 ? -11.224 6.632 -1.194 1.00 96.12 220 ALA A C 1
ATOM 1585 O O . ALA A 1 220 ? -11.243 6.297 -0.013 1.00 96.12 220 ALA A O 1
ATOM 1586 N N . LYS A 1 221 ? -11.486 5.765 -2.166 1.00 97.44 221 LYS A N 1
ATOM 1587 C CA . LYS A 1 221 ? -11.895 4.386 -1.931 1.00 97.44 221 LYS A CA 1
ATOM 1588 C C . LYS A 1 221 ? -10.882 3.403 -2.479 1.00 97.44 221 LYS A C 1
ATOM 1590 O O . LYS A 1 221 ? -10.459 3.485 -3.630 1.00 97.44 221 LYS A O 1
ATOM 1595 N N . ILE A 1 222 ? -10.523 2.436 -1.652 1.00 98.12 222 ILE A N 1
ATOM 1596 C CA . ILE A 1 222 ? -9.532 1.413 -1.944 1.00 98.12 222 ILE A CA 1
ATOM 1597 C C . ILE A 1 222 ? -10.184 0.061 -1.727 1.00 98.12 222 ILE A C 1
ATOM 1599 O O . ILE A 1 222 ? -10.504 -0.305 -0.602 1.00 98.12 222 ILE A O 1
ATOM 1603 N N . ARG A 1 223 ? -10.383 -0.682 -2.812 1.00 97.75 223 ARG A N 1
ATOM 1604 C CA . ARG A 1 223 ? -11.116 -1.941 -2.834 1.00 97.75 223 ARG A CA 1
ATOM 1605 C C . ARG A 1 223 ? -10.249 -3.073 -3.373 1.00 97.75 223 ARG A C 1
ATOM 1607 O O . ARG A 1 223 ? -9.594 -2.941 -4.398 1.00 97.75 223 ARG A O 1
ATOM 1614 N N . ALA A 1 224 ? -10.254 -4.220 -2.706 1.00 98.12 224 ALA A N 1
ATOM 1615 C CA . ALA A 1 224 ? -9.614 -5.438 -3.212 1.00 98.12 224 ALA A CA 1
ATOM 1616 C C . ALA A 1 224 ? -10.220 -6.682 -2.551 1.00 98.12 224 ALA A C 1
ATOM 1618 O O . ALA A 1 224 ? -11.069 -6.571 -1.669 1.00 98.12 224 ALA A O 1
ATOM 1619 N N . ALA A 1 225 ? -9.774 -7.886 -2.923 1.00 97.50 225 ALA A N 1
ATOM 1620 C CA . ALA A 1 225 ? -10.071 -9.053 -2.085 1.00 97.50 225 ALA A CA 1
ATOM 1621 C C . ALA A 1 225 ? -9.310 -8.969 -0.748 1.00 97.50 225 ALA A C 1
ATOM 1623 O O . ALA A 1 225 ? -9.867 -9.272 0.301 1.00 97.50 225 ALA A O 1
ATOM 1624 N N . SER A 1 226 ? -8.068 -8.486 -0.766 1.00 97.81 226 SER A N 1
ATOM 1625 C CA . SER A 1 226 ? -7.252 -8.242 0.425 1.00 97.81 226 SER A CA 1
ATOM 1626 C C . SER A 1 226 ? -6.437 -6.964 0.256 1.00 97.81 226 SER A C 1
ATOM 1628 O O . SER A 1 226 ? -5.848 -6.738 -0.802 1.00 97.81 226 SER A O 1
ATOM 1630 N N . VAL A 1 227 ? -6.354 -6.162 1.316 1.00 98.69 227 VAL A N 1
ATOM 1631 C CA . VAL A 1 227 ? -5.557 -4.930 1.359 1.00 98.69 227 VAL A CA 1
ATOM 1632 C C . VAL A 1 227 ? -4.445 -5.086 2.391 1.00 98.69 227 VAL A C 1
ATOM 1634 O O . VAL A 1 227 ? -4.678 -5.574 3.493 1.00 98.69 227 VAL A O 1
ATOM 1637 N N . THR A 1 228 ? -3.225 -4.677 2.052 1.00 98.50 228 THR A N 1
ATOM 1638 C CA . THR A 1 228 ? -2.089 -4.611 2.978 1.00 98.50 228 THR A CA 1
ATOM 1639 C C . THR A 1 228 ? -1.547 -3.193 3.022 1.00 98.50 228 THR A C 1
ATOM 1641 O O . THR A 1 228 ? -1.181 -2.635 1.991 1.00 98.50 228 THR A O 1
ATOM 1644 N N . LEU A 1 229 ? -1.462 -2.630 4.220 1.00 98.56 229 LEU A N 1
ATOM 1645 C CA . LEU A 1 229 ? -0.831 -1.346 4.490 1.00 98.56 229 LEU A CA 1
ATOM 1646 C C . LEU A 1 229 ? 0.505 -1.633 5.162 1.00 98.56 229 LEU A C 1
ATOM 1648 O O . LEU A 1 229 ? 0.535 -2.274 6.206 1.00 98.56 229 LEU A O 1
ATOM 1652 N N . THR A 1 230 ? 1.617 -1.204 4.580 1.00 97.81 230 THR A N 1
ATOM 1653 C CA . THR A 1 230 ? 2.947 -1.403 5.170 1.00 97.81 230 THR A CA 1
ATOM 1654 C C . THR A 1 230 ? 3.815 -0.177 4.931 1.00 97.81 230 THR A C 1
ATOM 1656 O O . THR A 1 230 ? 3.578 0.588 4.003 1.00 97.81 230 THR A O 1
ATOM 1659 N N . ASN A 1 231 ? 4.852 -0.000 5.745 1.00 95.94 231 ASN A N 1
ATOM 1660 C CA . ASN A 1 231 ? 5.899 0.967 5.457 1.00 95.94 231 ASN A CA 1
ATOM 1661 C C . ASN A 1 231 ? 7.260 0.277 5.505 1.00 95.94 231 ASN A C 1
ATOM 1663 O O . ASN A 1 231 ? 7.852 0.100 6.570 1.00 95.94 231 ASN A O 1
ATOM 1667 N N . THR A 1 232 ? 7.774 -0.092 4.336 1.00 93.31 232 THR A N 1
ATOM 1668 C CA . THR A 1 232 ? 9.097 -0.718 4.224 1.00 93.31 232 THR A CA 1
ATOM 1669 C C . THR A 1 232 ? 10.224 0.292 4.007 1.00 93.31 232 THR A C 1
ATOM 1671 O O . THR A 1 232 ? 11.386 -0.100 3.919 1.00 93.31 232 THR A O 1
ATOM 1674 N N . THR A 1 233 ? 9.922 1.596 3.944 1.00 89.19 233 THR A N 1
ATOM 1675 C CA . THR A 1 233 ? 10.955 2.642 3.833 1.00 89.19 233 THR A CA 1
ATOM 1676 C C . THR A 1 233 ? 11.790 2.758 5.108 1.00 89.19 233 THR A C 1
ATOM 1678 O O . THR A 1 233 ? 12.921 3.236 5.060 1.00 89.19 233 THR A O 1
ATOM 1681 N N . GLY A 1 234 ? 11.233 2.331 6.249 1.00 85.88 234 GLY A N 1
ATOM 1682 C CA . GLY A 1 234 ? 11.847 2.482 7.569 1.00 85.88 234 GLY A CA 1
ATOM 1683 C C . GLY A 1 234 ? 11.857 3.923 8.089 1.00 85.88 234 GLY A C 1
ATOM 1684 O O . GLY A 1 234 ? 12.428 4.177 9.145 1.00 85.88 234 GLY A O 1
ATOM 1685 N N . VAL A 1 235 ? 11.239 4.858 7.362 1.00 89.81 235 VAL A N 1
ATOM 1686 C CA . VAL A 1 235 ? 11.113 6.264 7.747 1.00 89.81 235 VAL A CA 1
ATOM 1687 C C . VAL A 1 235 ? 9.728 6.491 8.333 1.00 89.81 235 VAL A C 1
ATOM 1689 O O . VAL A 1 235 ? 8.725 6.178 7.691 1.00 89.81 235 VAL A O 1
ATOM 1692 N N . ASP A 1 236 ? 9.673 7.051 9.536 1.00 91.19 236 ASP A N 1
ATOM 1693 C CA . ASP A 1 236 ? 8.411 7.380 10.195 1.00 91.19 236 ASP A CA 1
ATOM 1694 C C . ASP A 1 236 ? 7.637 8.471 9.426 1.00 91.19 236 ASP A C 1
ATOM 1696 O O . ASP A 1 236 ? 8.251 9.350 8.808 1.00 91.19 236 ASP A O 1
ATOM 1700 N N . PRO A 1 237 ? 6.290 8.445 9.453 1.00 90.94 237 PRO A N 1
ATOM 1701 C CA . PRO A 1 237 ? 5.495 9.549 8.942 1.00 90.94 237 PRO A CA 1
ATOM 1702 C C . PRO A 1 237 ? 5.827 10.830 9.701 1.00 90.94 237 PRO A C 1
ATOM 1704 O O . PRO A 1 237 ? 5.963 10.833 10.925 1.00 90.94 237 PRO A O 1
ATOM 1707 N N . VAL A 1 238 ? 5.920 11.930 8.962 1.00 81.62 238 VAL A N 1
ATOM 1708 C CA . VAL A 1 238 ? 5.924 13.269 9.547 1.00 81.62 238 VAL A CA 1
ATOM 1709 C C . VAL A 1 238 ? 4.466 13.687 9.661 1.00 81.62 238 VAL A C 1
ATOM 1711 O O . VAL A 1 238 ? 3.743 13.578 8.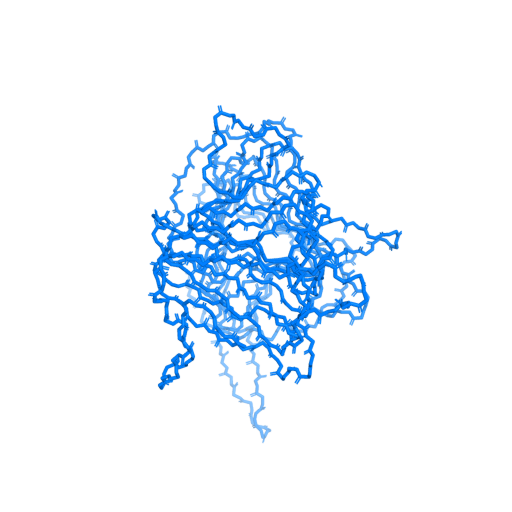672 1.00 81.62 238 VAL A O 1
ATOM 1714 N N . ALA A 1 239 ? 4.041 14.132 10.845 1.00 66.25 239 ALA A N 1
ATOM 1715 C CA . ALA A 1 239 ? 2.720 14.724 11.017 1.00 66.25 239 ALA A CA 1
ATOM 1716 C C . ALA A 1 239 ? 2.614 15.931 10.079 1.00 66.25 239 ALA A C 1
ATOM 1718 O O . ALA A 1 239 ? 3.333 16.921 10.240 1.00 66.25 239 ALA A O 1
ATOM 1719 N N . ALA A 1 240 ? 1.787 15.800 9.052 1.00 64.12 240 ALA A N 1
ATOM 1720 C CA . ALA A 1 240 ? 1.280 16.937 8.320 1.00 64.12 240 ALA A CA 1
ATOM 1721 C C . ALA A 1 240 ? -0.077 17.285 8.951 1.00 64.12 240 ALA A C 1
ATOM 1723 O O . ALA A 1 240 ? -0.766 16.416 9.475 1.00 64.12 240 ALA A O 1
ATOM 1724 N N . GLU A 1 241 ? -0.377 18.576 9.018 1.00 66.56 241 GLU A N 1
ATOM 1725 C CA . GLU A 1 241 ? -1.661 19.094 9.494 1.00 66.56 241 GLU A CA 1
ATOM 1726 C C . GLU A 1 241 ? -2.433 19.527 8.247 1.00 66.56 241 GLU A C 1
ATOM 1728 O O . GLU A 1 241 ? -2.640 20.722 8.003 1.00 66.56 241 GLU A O 1
ATOM 1733 N N . LEU A 1 242 ? -2.744 18.575 7.361 1.00 75.88 242 LEU A N 1
ATOM 1734 C CA . LEU A 1 242 ? -3.627 18.877 6.247 1.00 75.88 242 LEU A CA 1
ATOM 1735 C C . LEU A 1 242 ? -5.045 18.992 6.801 1.00 75.88 242 LEU A C 1
ATOM 1737 O O . LEU A 1 242 ? -5.630 18.024 7.274 1.00 75.88 242 LEU A O 1
ATOM 1741 N N . SER A 1 243 ? -5.622 20.188 6.693 1.00 66.31 243 SER A N 1
ATOM 1742 C CA . SER A 1 243 ? -7.066 20.380 6.853 1.00 66.31 243 SER A CA 1
ATOM 1743 C C . SER A 1 243 ? -7.763 19.931 5.570 1.00 66.31 243 SER A C 1
ATOM 1745 O O . SER A 1 243 ? -8.209 20.741 4.761 1.00 66.31 243 SER A O 1
ATOM 1747 N N . GLY A 1 244 ? -7.759 18.624 5.333 1.00 63.50 244 GLY A N 1
ATOM 1748 C CA . GLY A 1 244 ? -8.589 18.023 4.298 1.00 63.50 244 GLY A CA 1
ATOM 1749 C C . GLY A 1 244 ? -10.004 17.805 4.820 1.00 63.50 244 GLY A C 1
ATOM 1750 O O . GLY A 1 244 ? -10.215 17.720 6.027 1.00 63.50 244 GLY A O 1
ATOM 1751 N N . GLY A 1 245 ? -10.967 17.753 3.905 1.00 77.94 245 GLY A N 1
ATOM 1752 C CA . GLY A 1 245 ? -12.323 17.305 4.202 1.00 77.94 245 GLY A CA 1
ATOM 1753 C C . GLY A 1 245 ? -12.615 16.079 3.349 1.00 77.94 245 GLY A C 1
ATOM 1754 O O . GLY A 1 245 ? -12.124 15.988 2.231 1.00 77.94 245 GLY A O 1
ATOM 1755 N N . GLY A 1 246 ? -13.394 15.127 3.847 1.00 90.06 246 GLY A N 1
ATOM 1756 C CA . GLY A 1 246 ? -13.706 13.898 3.110 1.00 90.06 246 GLY A CA 1
ATOM 1757 C C . GLY A 1 246 ? -13.259 12.624 3.815 1.00 90.06 246 GLY A C 1
ATOM 1758 O O . GLY A 1 246 ? -12.885 12.635 4.987 1.00 90.06 246 GLY A O 1
ATOM 1759 N N . SER A 1 247 ? -13.351 11.502 3.106 1.00 94.56 247 SER A N 1
ATOM 1760 C CA . SER A 1 247 ? -13.212 10.166 3.697 1.00 94.56 247 SER A CA 1
ATOM 1761 C C . SER A 1 247 ? -12.241 9.271 2.935 1.00 94.56 247 SER A C 1
ATOM 1763 O O . SER A 1 247 ? -12.085 9.388 1.717 1.00 94.56 247 SER A O 1
ATOM 1765 N N . LEU A 1 248 ? -11.588 8.372 3.669 1.00 97.31 248 LEU A N 1
ATOM 1766 C CA . LEU A 1 248 ? -10.765 7.300 3.121 1.00 97.31 248 LEU A CA 1
ATOM 1767 C C . LEU A 1 248 ? -11.342 5.946 3.521 1.00 97.31 248 LEU A C 1
ATOM 1769 O O . LEU A 1 248 ? -11.281 5.570 4.688 1.00 97.31 248 LEU A O 1
ATOM 1773 N N . THR A 1 249 ? -11.806 5.177 2.543 1.00 98.44 249 THR A N 1
ATOM 1774 C CA . THR A 1 249 ? -12.380 3.849 2.768 1.00 98.44 249 THR A CA 1
ATOM 1775 C C . THR A 1 249 ? -11.446 2.768 2.249 1.00 98.44 249 THR A C 1
ATOM 1777 O O . THR A 1 249 ? -11.168 2.690 1.051 1.00 98.44 249 THR A O 1
ATOM 1780 N N . PHE A 1 250 ? -11.025 1.862 3.126 1.00 98.62 250 PHE A N 1
ATOM 1781 C CA . PHE A 1 250 ? -10.430 0.585 2.748 1.00 98.62 250 PHE A CA 1
ATOM 1782 C C . PHE A 1 250 ? -11.502 -0.499 2.816 1.00 98.62 250 PHE A C 1
ATOM 1784 O O . PHE A 1 250 ? -11.910 -0.901 3.899 1.00 98.62 250 PHE A O 1
ATOM 1791 N N . GLU A 1 251 ? -11.944 -0.992 1.665 1.00 98.12 251 GLU A N 1
ATOM 1792 C CA . GLU A 1 251 ? -12.956 -2.038 1.545 1.00 98.12 251 GLU A CA 1
ATOM 1793 C C . GLU A 1 251 ? -12.311 -3.343 1.073 1.00 98.12 251 GLU A C 1
ATOM 1795 O O . GLU A 1 251 ? -11.636 -3.397 0.042 1.00 98.12 251 GLU A O 1
ATOM 1800 N N . THR A 1 252 ? -12.550 -4.438 1.790 1.00 97.88 252 THR A N 1
ATOM 1801 C CA . THR A 1 252 ? -12.163 -5.767 1.302 1.00 97.88 252 THR A CA 1
ATOM 1802 C C . THR A 1 252 ? -13.365 -6.655 1.088 1.00 97.88 252 THR A C 1
ATOM 1804 O O . THR A 1 252 ? -14.274 -6.700 1.912 1.00 97.88 252 THR A O 1
ATOM 1807 N N . LEU A 1 253 ? -13.344 -7.396 -0.016 1.00 95.56 253 LEU A N 1
ATOM 1808 C CA . LEU A 1 253 ? -14.413 -8.304 -0.404 1.00 95.56 253 LEU A CA 1
ATOM 1809 C C . LEU A 1 253 ? -13.989 -9.754 -0.191 1.00 95.56 253 LEU A C 1
ATOM 1811 O O . LEU A 1 253 ? -12.884 -10.163 -0.555 1.00 95.56 253 LEU A O 1
ATOM 1815 N N . ALA A 1 254 ? -14.885 -10.549 0.387 1.00 92.69 254 ALA A N 1
ATOM 1816 C CA . ALA A 1 254 ? -14.687 -11.986 0.467 1.00 92.69 254 ALA A CA 1
ATOM 1817 C C . ALA A 1 254 ? -14.895 -12.613 -0.917 1.00 92.69 254 ALA A C 1
ATOM 1819 O O . ALA A 1 254 ? -15.883 -12.349 -1.597 1.00 92.69 254 ALA A O 1
ATOM 1820 N N . VAL A 1 255 ? -13.968 -13.478 -1.309 1.00 92.12 255 VAL A N 1
ATOM 1821 C CA . VAL A 1 255 ? -14.016 -14.258 -2.545 1.00 92.12 255 VAL A CA 1
ATOM 1822 C C . VAL A 1 255 ? -14.286 -15.708 -2.167 1.00 92.12 255 VAL A C 1
ATOM 1824 O O . VAL A 1 255 ? -13.655 -16.262 -1.258 1.00 92.12 255 VAL A O 1
ATOM 1827 N N . ALA A 1 256 ? -15.263 -16.325 -2.830 1.00 88.31 256 ALA A N 1
ATOM 1828 C CA . ALA A 1 256 ? -15.663 -17.693 -2.535 1.00 88.31 256 ALA A CA 1
ATOM 1829 C C . ALA A 1 256 ? -14.480 -18.658 -2.728 1.00 88.31 256 ALA A C 1
ATOM 1831 O O . ALA A 1 256 ? -13.793 -18.626 -3.745 1.00 88.31 256 ALA A O 1
ATOM 1832 N N . GLY A 1 257 ? -14.230 -19.513 -1.734 1.00 86.69 257 GLY A N 1
ATOM 1833 C CA . GLY A 1 257 ? -13.125 -20.478 -1.762 1.00 86.69 257 GLY A CA 1
ATOM 1834 C C . GLY A 1 257 ? -11.733 -19.907 -1.459 1.00 86.69 257 GLY A C 1
ATOM 1835 O O . GLY A 1 257 ? -10.802 -20.689 -1.292 1.00 86.69 257 GLY A O 1
ATOM 1836 N N . ASP A 1 258 ? -11.576 -18.588 -1.316 1.00 89.25 258 ASP A N 1
ATOM 1837 C CA . ASP A 1 258 ? -10.305 -17.963 -0.939 1.00 89.25 258 ASP A CA 1
ATOM 1838 C C . ASP A 1 258 ? -10.345 -17.518 0.527 1.00 89.25 258 ASP A C 1
ATOM 1840 O O . ASP A 1 258 ? -10.989 -16.525 0.876 1.00 89.25 258 ASP A O 1
ATOM 1844 N N . THR A 1 259 ? -9.652 -18.237 1.411 1.00 85.62 259 THR A N 1
ATOM 1845 C CA . THR A 1 259 ? -9.546 -17.910 2.844 1.00 85.62 259 THR A CA 1
ATOM 1846 C C . THR A 1 259 ? -8.657 -16.695 3.126 1.00 85.62 259 THR A C 1
ATOM 1848 O O . THR A 1 259 ? -8.743 -16.130 4.212 1.00 85.62 259 THR A O 1
ATOM 1851 N N . GLY A 1 260 ? -7.816 -16.282 2.172 1.00 87.06 260 GLY A N 1
ATOM 1852 C CA . GLY A 1 260 ? -6.960 -15.097 2.272 1.00 87.06 260 GLY A CA 1
ATOM 1853 C C . GLY A 1 260 ? -7.671 -13.780 1.945 1.00 87.06 260 GLY A C 1
ATOM 1854 O O . GLY A 1 260 ? -7.151 -12.716 2.289 1.00 87.06 260 GLY A O 1
ATOM 1855 N N . SER A 1 261 ? -8.848 -13.847 1.315 1.00 94.12 261 SER A N 1
ATOM 1856 C CA . SER A 1 261 ? -9.706 -12.698 0.992 1.00 94.12 261 SER A CA 1
ATOM 1857 C C . SER A 1 261 ? -10.504 -12.161 2.192 1.00 94.12 261 SER A C 1
ATOM 1859 O O . SER A 1 261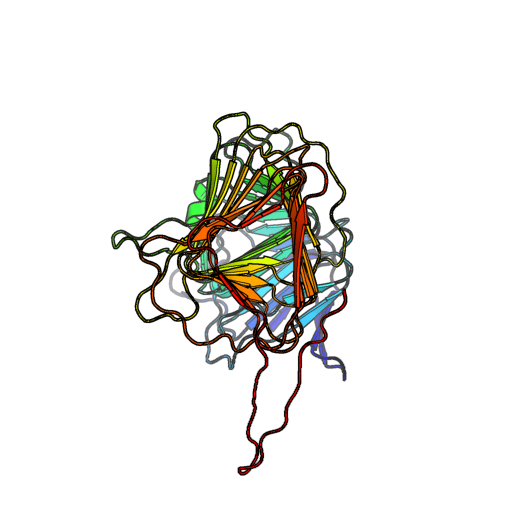 ? -10.640 -12.826 3.223 1.00 94.12 261 SER A O 1
ATOM 1861 N N . GLY A 1 262 ? -11.061 -10.957 2.045 1.00 95.75 262 GLY A N 1
ATOM 1862 C CA . GLY A 1 262 ? -11.807 -10.216 3.062 1.00 95.75 262 GLY A CA 1
ATOM 1863 C C . GLY A 1 262 ? -10.936 -9.645 4.182 1.00 95.75 262 GLY A C 1
ATOM 1864 O O . GLY A 1 262 ? -11.441 -9.422 5.283 1.00 95.75 262 GLY A O 1
ATOM 1865 N N . ARG A 1 263 ? -9.628 -9.478 3.950 1.00 96.56 263 ARG A N 1
ATOM 1866 C CA . ARG A 1 263 ? -8.668 -9.095 4.992 1.00 96.56 263 ARG A CA 1
ATOM 1867 C C . ARG A 1 263 ? -7.987 -7.763 4.712 1.00 96.56 263 ARG A C 1
ATOM 1869 O O . ARG A 1 263 ? -7.347 -7.611 3.671 1.00 96.56 263 ARG A O 1
ATOM 1876 N N . ILE A 1 264 ? -8.008 -6.874 5.702 1.00 98.56 264 ILE A N 1
ATOM 1877 C CA . ILE A 1 264 ? -7.119 -5.711 5.788 1.00 98.56 264 ILE A CA 1
ATOM 1878 C C . ILE A 1 264 ? -5.962 -6.066 6.724 1.00 98.56 264 ILE A C 1
ATOM 1880 O O . ILE A 1 264 ? -6.172 -6.478 7.863 1.00 98.56 264 ILE A O 1
ATOM 1884 N N . THR A 1 265 ? -4.729 -5.928 6.249 1.00 98.25 265 THR A N 1
ATOM 1885 C CA . THR A 1 265 ? -3.518 -6.221 7.021 1.00 98.25 265 THR A CA 1
ATOM 1886 C C . THR A 1 265 ? -2.764 -4.932 7.312 1.00 98.25 265 THR A C 1
ATOM 1888 O O . THR A 1 265 ? -2.358 -4.236 6.384 1.00 98.25 265 THR A O 1
ATOM 1891 N N . ILE A 1 266 ? -2.533 -4.642 8.591 1.00 98.25 266 ILE A N 1
ATOM 1892 C CA . ILE A 1 266 ? -1.637 -3.576 9.045 1.00 98.25 266 ILE A CA 1
ATOM 1893 C C . ILE A 1 266 ? -0.260 -4.198 9.256 1.00 98.25 266 ILE A C 1
ATOM 1895 O O . ILE A 1 266 ? -0.006 -4.838 10.272 1.00 98.25 266 ILE A O 1
ATOM 1899 N N . GLY A 1 267 ? 0.591 -4.083 8.244 1.00 97.06 267 GLY A N 1
ATOM 1900 C CA . GLY A 1 267 ? 1.942 -4.621 8.206 1.00 97.06 267 GLY A CA 1
ATOM 1901 C C . GLY A 1 267 ? 2.946 -3.856 9.080 1.00 97.06 267 GLY A C 1
ATOM 1902 O O . GLY A 1 267 ? 2.582 -2.955 9.840 1.00 97.06 267 GLY A O 1
ATOM 1903 N N . PRO A 1 268 ? 4.240 -4.205 8.973 1.00 96.25 268 PRO A N 1
ATOM 1904 C CA . PRO A 1 268 ? 5.288 -3.555 9.740 1.00 96.25 268 PRO A CA 1
ATOM 1905 C C . PRO A 1 268 ? 5.534 -2.107 9.295 1.00 96.25 268 PRO A C 1
ATOM 1907 O O . PRO A 1 268 ? 5.274 -1.715 8.150 1.00 96.25 268 PRO A O 1
ATOM 1910 N N . GLY A 1 269 ? 6.127 -1.341 10.210 1.00 96.69 269 GLY A N 1
ATOM 1911 C CA . GLY A 1 269 ? 6.423 0.077 10.029 1.00 96.69 269 GLY A CA 1
ATOM 1912 C C . GLY A 1 269 ? 5.281 0.982 10.487 1.00 96.69 269 GLY A C 1
ATOM 1913 O O . GLY A 1 269 ? 4.250 0.524 10.978 1.00 96.69 269 GLY A O 1
ATOM 1914 N N . LYS A 1 270 ? 5.490 2.295 10.386 1.00 96.50 270 LYS A N 1
ATOM 1915 C CA . LYS A 1 270 ? 4.490 3.295 10.773 1.00 96.50 270 LYS A CA 1
ATOM 1916 C C . LYS A 1 270 ? 3.859 3.920 9.542 1.00 96.50 270 LYS A C 1
ATOM 1918 O O . LYS A 1 270 ? 4.580 4.322 8.630 1.00 96.50 270 LYS A O 1
ATOM 1923 N N . ILE A 1 271 ? 2.539 4.017 9.546 1.00 96.69 271 ILE A N 1
ATOM 1924 C CA . ILE A 1 271 ? 1.736 4.607 8.479 1.00 96.69 271 ILE A CA 1
ATOM 1925 C C . ILE A 1 271 ? 0.800 5.618 9.123 1.00 96.69 271 ILE A C 1
ATOM 1927 O O . ILE A 1 271 ? 0.175 5.315 10.141 1.00 96.69 271 ILE A O 1
ATOM 1931 N N . ALA A 1 272 ? 0.705 6.804 8.538 1.00 95.88 272 ALA A N 1
ATOM 1932 C CA . ALA A 1 272 ? -0.286 7.798 8.918 1.00 95.88 272 ALA A CA 1
ATOM 1933 C C . ALA A 1 272 ? -1.179 8.136 7.726 1.00 95.88 272 ALA A C 1
ATOM 1935 O O . ALA A 1 272 ? -0.696 8.243 6.597 1.00 95.88 272 ALA A O 1
ATOM 1936 N N . THR A 1 273 ? -2.468 8.317 7.979 1.00 94.81 273 THR A N 1
ATOM 1937 C CA . THR A 1 273 ? -3.329 9.086 7.088 1.00 94.81 273 THR A CA 1
ATOM 1938 C C . THR A 1 273 ? -3.320 10.545 7.527 1.00 94.81 273 THR A C 1
ATOM 1940 O O . THR A 1 273 ? -3.069 10.826 8.698 1.00 94.81 273 THR A O 1
ATOM 1943 N N . ASP A 1 274 ? -3.588 11.452 6.599 1.00 91.94 274 ASP A N 1
ATOM 1944 C CA . ASP A 1 274 ? -3.761 12.878 6.872 1.00 91.94 274 ASP A CA 1
ATOM 1945 C C . ASP A 1 274 ? -4.717 13.493 5.839 1.00 91.94 274 ASP A C 1
ATOM 1947 O O . ASP A 1 274 ? -4.857 12.953 4.739 1.00 91.94 274 ASP A O 1
ATOM 1951 N N . GLY A 1 275 ? -5.375 14.601 6.171 1.00 91.69 275 GLY A N 1
ATOM 1952 C CA . GLY A 1 275 ? -6.306 15.282 5.270 1.00 91.69 275 GLY A CA 1
ATOM 1953 C C . GLY A 1 275 ? -7.631 14.547 5.034 1.00 91.69 275 GLY A C 1
ATOM 1954 O O . GLY A 1 275 ? -8.235 14.710 3.976 1.00 91.69 275 GLY A O 1
ATOM 1955 N N . PHE A 1 276 ? -8.080 13.735 5.993 1.00 93.38 276 PHE A N 1
ATOM 1956 C CA . PHE A 1 276 ? -9.401 13.099 5.978 1.00 93.38 276 PHE A CA 1
ATOM 1957 C C . PHE A 1 276 ? -10.149 13.388 7.285 1.00 93.38 276 PHE A C 1
ATOM 1959 O O . PHE A 1 276 ? -9.555 13.332 8.364 1.00 93.38 276 PHE A O 1
ATOM 1966 N N . ASP A 1 277 ? -11.460 13.615 7.195 1.00 92.50 277 ASP A N 1
ATOM 1967 C CA . ASP A 1 277 ? -12.357 13.716 8.355 1.00 92.50 277 ASP A CA 1
ATOM 1968 C C . ASP A 1 277 ? -12.637 12.333 8.956 1.00 92.50 277 ASP A C 1
ATOM 1970 O O . ASP A 1 277 ? -12.801 12.185 10.168 1.00 92.50 277 ASP A O 1
ATOM 1974 N N . ALA A 1 278 ? -12.691 11.312 8.099 1.00 94.56 278 ALA A N 1
ATOM 1975 C CA . ALA A 1 278 ? -12.988 9.942 8.481 1.00 94.56 278 ALA A CA 1
ATOM 1976 C C . ALA A 1 278 ? -12.126 8.943 7.708 1.00 94.56 278 ALA A C 1
ATOM 1978 O O . ALA A 1 278 ? -11.845 9.110 6.517 1.00 94.56 278 ALA A O 1
ATOM 1979 N N . VAL A 1 279 ? -11.729 7.880 8.395 1.00 97.62 279 VAL A N 1
ATOM 1980 C CA . VAL A 1 279 ? -11.046 6.731 7.816 1.00 97.62 279 VAL A CA 1
ATOM 1981 C C . VAL A 1 279 ? -11.804 5.471 8.202 1.00 97.62 279 VAL A C 1
ATOM 1983 O O . VAL A 1 279 ? -11.956 5.176 9.385 1.00 97.62 279 VAL A O 1
ATOM 1986 N N . ASP A 1 280 ? -12.198 4.694 7.201 1.00 98.44 280 ASP A N 1
ATOM 1987 C CA . ASP A 1 280 ? -12.969 3.472 7.377 1.00 98.44 280 ASP A CA 1
ATOM 1988 C C . ASP A 1 280 ? -12.123 2.254 6.994 1.00 98.44 280 ASP A C 1
ATOM 1990 O O . ASP A 1 280 ? -11.657 2.110 5.860 1.00 98.44 280 ASP A O 1
ATOM 1994 N N . LEU A 1 281 ? -11.929 1.339 7.942 1.00 98.75 281 LEU A N 1
ATOM 1995 C CA . LEU A 1 281 ? -11.393 0.002 7.701 1.00 98.75 281 LEU A CA 1
ATOM 1996 C C . LEU A 1 281 ? -12.565 -0.982 7.623 1.00 98.75 281 LEU A C 1
ATOM 1998 O O . LEU A 1 281 ? -12.978 -1.541 8.640 1.00 98.75 281 LEU A O 1
ATOM 2002 N N . ASP A 1 282 ? -13.096 -1.205 6.421 1.00 98.38 282 ASP A N 1
ATOM 2003 C CA . ASP A 1 282 ? -14.198 -2.134 6.165 1.00 98.38 282 ASP A CA 1
ATOM 2004 C C . ASP A 1 282 ? -13.691 -3.482 5.627 1.00 98.38 282 ASP A C 1
ATOM 2006 O O . ASP A 1 282 ? -13.461 -3.694 4.430 1.00 98.38 282 ASP A O 1
ATOM 2010 N N . ALA A 1 283 ? -13.513 -4.434 6.538 1.00 98.06 283 ALA A N 1
ATOM 2011 C CA . ALA A 1 283 ? -13.102 -5.784 6.211 1.00 98.06 283 ALA A CA 1
ATOM 2012 C C . ALA A 1 283 ? -14.283 -6.760 6.154 1.00 98.06 283 ALA A C 1
ATOM 2014 O O . ALA A 1 283 ? -14.954 -7.002 7.158 1.00 98.06 283 ALA A O 1
ATOM 2015 N N . ALA A 1 284 ? -14.477 -7.446 5.019 1.00 96.31 284 ALA A N 1
ATOM 2016 C CA . ALA A 1 284 ? -15.480 -8.515 4.930 1.00 96.31 284 ALA A CA 1
ATOM 2017 C C . ALA A 1 284 ? -15.228 -9.674 5.914 1.00 96.31 284 ALA A C 1
ATOM 2019 O O . ALA A 1 284 ? -16.150 -10.427 6.229 1.00 96.31 284 ALA A O 1
ATOM 2020 N N . ARG A 1 285 ? -13.990 -9.842 6.395 1.00 95.75 285 ARG A N 1
ATOM 2021 C CA . ARG A 1 285 ? -13.619 -10.851 7.391 1.00 95.75 285 ARG A CA 1
ATOM 2022 C C . ARG A 1 285 ? -12.818 -10.270 8.540 1.00 95.75 285 ARG A C 1
ATOM 2024 O O . ARG A 1 285 ? -13.296 -10.286 9.670 1.00 95.75 285 ARG A O 1
ATOM 2031 N N . GLU A 1 286 ? -11.601 -9.802 8.279 1.00 95.94 286 GLU A N 1
ATOM 2032 C CA . GLU A 1 286 ? -10.644 -9.519 9.351 1.00 95.94 286 GLU A CA 1
ATOM 2033 C C . GLU A 1 286 ? -9.817 -8.258 9.127 1.00 95.94 286 GLU A C 1
ATOM 2035 O O . GLU A 1 286 ? -9.313 -8.020 8.031 1.00 95.94 286 GLU A O 1
ATOM 2040 N N . VAL A 1 287 ? -9.576 -7.525 10.213 1.00 98.00 287 VAL A N 1
ATOM 2041 C CA . VAL A 1 287 ? -8.461 -6.577 10.314 1.00 98.00 287 VAL A CA 1
ATOM 2042 C C . VAL A 1 287 ? -7.365 -7.235 11.146 1.00 98.00 287 VAL A C 1
ATOM 2044 O O . VAL A 1 287 ? -7.613 -7.667 12.272 1.00 98.00 287 VAL A O 1
ATOM 2047 N N . VAL A 1 288 ? -6.161 -7.346 10.585 1.00 96.94 288 VAL A N 1
ATOM 2048 C CA . VAL A 1 288 ? -5.050 -8.096 11.187 1.00 96.94 288 VAL A CA 1
ATOM 2049 C C . VAL A 1 288 ? -3.818 -7.212 11.327 1.00 96.94 288 VAL A C 1
ATOM 2051 O O . VAL A 1 288 ? -3.256 -6.762 10.331 1.00 96.94 288 VAL A O 1
ATOM 2054 N N . GLY A 1 289 ? -3.349 -7.020 12.558 1.00 97.12 289 GLY A N 1
ATOM 2055 C CA . GLY A 1 289 ? -2.009 -6.495 12.816 1.00 97.12 289 GLY A CA 1
ATOM 2056 C C . GLY A 1 289 ? -0.931 -7.535 12.505 1.00 97.12 289 GLY A C 1
ATOM 2057 O O . GLY A 1 289 ? -1.000 -8.661 12.991 1.00 97.12 289 GLY A O 1
ATOM 2058 N N . ALA A 1 290 ? 0.065 -7.197 11.693 1.00 95.00 290 ALA A N 1
ATOM 2059 C CA . ALA A 1 290 ? 1.121 -8.104 11.260 1.00 95.00 290 ALA A CA 1
ATOM 2060 C C . ALA A 1 290 ? 2.503 -7.456 11.416 1.00 95.00 290 ALA A C 1
ATOM 2062 O O . ALA A 1 290 ? 2.856 -6.506 10.725 1.00 95.00 290 ALA A O 1
ATOM 2063 N N . GLY A 1 291 ? 3.323 -8.020 12.304 1.00 93.81 291 GLY A N 1
ATOM 2064 C CA . GLY A 1 291 ? 4.650 -7.486 12.611 1.00 93.81 291 GLY A CA 1
ATOM 2065 C C . GLY A 1 291 ? 4.609 -6.352 13.635 1.00 93.81 291 GLY A C 1
ATOM 2066 O O . GLY A 1 291 ? 3.708 -6.291 14.466 1.00 93.81 291 GLY A O 1
ATOM 2067 N N . ILE A 1 292 ? 5.630 -5.495 13.617 1.00 96.62 292 ILE A N 1
ATOM 2068 C CA . ILE A 1 292 ? 5.767 -4.366 14.546 1.00 96.62 292 ILE A CA 1
ATOM 2069 C C . ILE A 1 292 ? 5.449 -3.087 13.781 1.00 96.62 292 ILE A C 1
ATOM 2071 O O . ILE A 1 292 ? 6.175 -2.739 12.845 1.00 96.62 292 ILE A O 1
ATOM 2075 N N . GLY A 1 293 ? 4.382 -2.394 14.166 1.00 95.94 293 GLY A N 1
ATOM 2076 C CA . GLY A 1 293 ? 3.933 -1.233 13.411 1.00 95.94 293 GLY A CA 1
ATOM 2077 C C . GLY A 1 293 ? 2.811 -0.437 14.057 1.00 95.94 293 GLY A C 1
ATOM 2078 O O . GLY A 1 293 ? 2.184 -0.863 15.029 1.00 95.94 293 GLY A O 1
ATOM 2079 N N . THR A 1 294 ? 2.567 0.731 13.473 1.00 97.38 294 THR A N 1
ATOM 2080 C CA . THR A 1 294 ? 1.486 1.633 13.868 1.00 97.38 294 THR A CA 1
ATOM 2081 C C . THR A 1 294 ? 0.732 2.092 12.632 1.00 97.38 294 THR A C 1
ATOM 2083 O O . THR A 1 294 ? 1.351 2.562 11.680 1.00 97.38 294 THR A O 1
ATOM 2086 N N . PHE A 1 295 ? -0.592 2.022 12.679 1.00 98.06 295 PHE A N 1
ATOM 2087 C CA . PHE A 1 295 ? -1.475 2.752 11.780 1.00 98.06 295 PHE A CA 1
ATOM 2088 C C . PHE A 1 295 ? -2.116 3.909 12.546 1.00 98.06 295 PHE A C 1
ATOM 2090 O O . PHE A 1 295 ? -2.707 3.686 13.603 1.00 98.06 295 PHE A O 1
ATOM 2097 N N . THR A 1 296 ? -1.986 5.125 12.025 1.00 97.12 296 THR A N 1
ATOM 2098 C CA . THR A 1 296 ? -2.588 6.335 12.592 1.00 97.12 296 THR A CA 1
ATOM 2099 C C . THR A 1 296 ? -3.573 6.923 11.592 1.00 97.12 296 THR A C 1
ATOM 2101 O O . THR A 1 296 ? -3.157 7.334 10.514 1.00 97.12 296 THR A O 1
ATOM 2104 N N . ALA A 1 297 ? -4.848 7.003 11.961 1.00 95.50 297 ALA A N 1
ATOM 2105 C CA . ALA A 1 297 ? -5.817 7.859 11.292 1.00 95.50 297 ALA A CA 1
ATOM 2106 C C . ALA A 1 297 ? -5.661 9.294 11.823 1.00 95.50 297 ALA A C 1
ATOM 2108 O O . ALA A 1 297 ? -6.217 9.625 12.874 1.00 95.50 297 ALA A O 1
ATOM 2109 N N . GLY A 1 298 ? -4.805 10.083 11.168 1.00 87.44 298 GLY A N 1
ATOM 2110 C CA . GLY A 1 298 ? -4.412 11.423 11.610 1.00 87.44 298 GLY A CA 1
ATOM 2111 C C . GLY A 1 298 ? -5.029 12.543 10.775 1.00 87.44 298 GLY A C 1
ATOM 2112 O O . GLY A 1 298 ? -5.582 12.281 9.705 1.00 87.44 298 GLY A O 1
ATOM 2113 N N . GLY A 1 299 ? -4.909 13.774 11.281 1.00 76.50 299 GLY A N 1
ATOM 2114 C CA . GLY A 1 299 ? -5.443 14.980 10.629 1.00 76.50 299 GLY A CA 1
ATOM 2115 C C . GLY A 1 299 ? -6.337 15.851 11.520 1.00 76.50 299 GLY A C 1
ATOM 2116 O O . GLY A 1 299 ? -7.309 16.424 11.042 1.00 76.50 299 GLY A O 1
ATOM 2117 N N . GLY A 1 300 ? -6.041 15.955 12.824 1.00 74.81 300 GLY A N 1
ATOM 2118 C CA . GLY A 1 300 ? -6.717 16.919 13.705 1.00 74.81 300 GLY A CA 1
ATOM 2119 C C . GLY A 1 300 ? -8.145 16.530 14.103 1.00 74.81 300 GLY A C 1
ATOM 2120 O O . GLY A 1 300 ? -9.068 17.331 13.981 1.00 74.81 300 GLY A O 1
ATOM 2121 N N . GLY A 1 301 ? -8.323 15.318 14.637 1.00 87.62 301 GLY A N 1
ATOM 2122 C CA . GLY A 1 301 ? -9.617 14.829 15.134 1.00 87.62 301 GLY A CA 1
ATOM 2123 C C . GLY A 1 301 ? -10.346 13.870 14.193 1.00 87.62 301 GLY A C 1
ATOM 2124 O O . GLY A 1 301 ? -11.503 13.546 14.460 1.00 87.62 301 GLY A O 1
ATOM 2125 N N . THR A 1 302 ? -9.673 13.403 13.139 1.00 93.25 302 THR A N 1
ATOM 2126 C CA . THR A 1 302 ? -10.138 12.366 12.207 1.00 93.25 302 THR A CA 1
ATOM 2127 C C . THR A 1 302 ? -10.793 11.208 12.946 1.00 93.25 302 THR A C 1
ATOM 2129 O O . THR A 1 302 ? -10.218 10.707 13.902 1.00 93.25 302 THR A O 1
ATOM 2132 N N . GLN A 1 303 ? -11.970 10.761 12.522 1.00 95.44 303 GLN A N 1
ATOM 2133 C CA . GLN A 1 303 ? -12.609 9.564 13.068 1.00 95.44 303 GLN A CA 1
ATOM 2134 C C . GLN A 1 303 ? -12.045 8.303 12.400 1.00 95.44 303 GLN A C 1
ATOM 2136 O O . GLN A 1 303 ? -11.758 8.305 11.205 1.00 95.44 303 GLN A O 1
ATOM 2141 N N . LEU A 1 304 ? -11.910 7.216 13.160 1.00 98.38 304 LEU A N 1
ATOM 2142 C CA . LEU A 1 304 ? -11.545 5.902 12.634 1.00 98.38 304 LEU A CA 1
ATOM 2143 C C . LEU A 1 304 ? -12.628 4.871 12.941 1.00 98.38 304 LEU A C 1
ATOM 2145 O O . LEU A 1 304 ? -12.779 4.462 14.096 1.00 98.38 304 LEU A O 1
ATOM 2149 N N . ASP A 1 305 ? -13.296 4.376 11.904 1.00 98.56 305 ASP A N 1
ATOM 2150 C CA . ASP A 1 305 ? -14.255 3.283 12.031 1.00 98.56 305 ASP A CA 1
ATOM 2151 C C . ASP A 1 305 ? -13.644 1.973 11.522 1.00 98.56 305 ASP A C 1
ATOM 2153 O O . A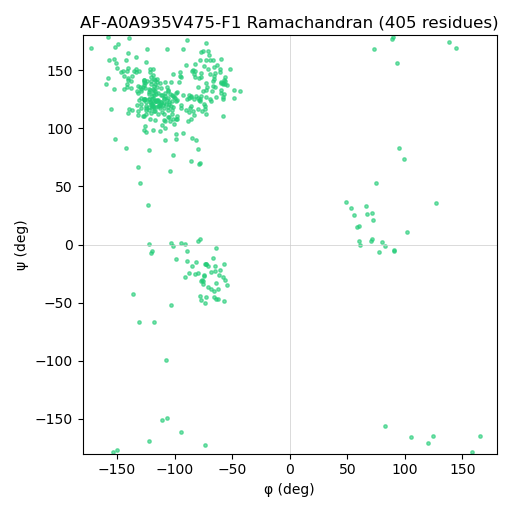SP A 1 305 ? -13.095 1.873 10.428 1.00 98.56 305 ASP A O 1
ATOM 2157 N N . ILE A 1 306 ? -13.737 0.926 12.336 1.00 98.75 306 ILE A N 1
ATOM 2158 C CA . ILE A 1 306 ? -13.243 -0.415 12.031 1.00 98.75 306 ILE A CA 1
ATOM 2159 C C . ILE A 1 306 ? -14.439 -1.356 11.992 1.00 98.75 306 ILE A C 1
ATOM 2161 O O . ILE A 1 306 ? -14.986 -1.716 13.035 1.00 98.75 306 ILE A O 1
ATOM 2165 N N . THR A 1 307 ? -14.824 -1.797 10.798 1.00 98.50 307 THR A N 1
ATOM 2166 C CA . THR A 1 307 ? -15.908 -2.763 10.598 1.00 98.50 307 THR A CA 1
ATOM 2167 C C . THR A 1 307 ? -15.324 -4.079 10.113 1.00 98.50 307 THR A C 1
ATOM 2169 O O . THR A 1 307 ? -14.770 -4.159 9.024 1.00 98.50 307 THR A O 1
ATOM 2172 N N . ALA A 1 308 ? -15.423 -5.131 10.925 1.00 97.81 308 ALA A N 1
ATOM 2173 C CA . ALA A 1 308 ? -14.868 -6.438 10.577 1.00 97.81 308 ALA A CA 1
ATOM 2174 C C . ALA A 1 308 ? -15.629 -7.581 11.249 1.00 97.81 308 ALA A C 1
ATOM 2176 O O . ALA A 1 308 ? -16.277 -7.398 12.279 1.00 97.81 308 ALA A O 1
ATOM 2177 N N . GLY A 1 309 ? -15.513 -8.794 10.705 1.00 96.06 309 GLY A N 1
ATOM 2178 C CA . GLY A 1 309 ? -15.920 -10.003 11.428 1.00 96.06 309 GLY A CA 1
ATOM 2179 C C . GLY A 1 309 ? -15.072 -10.223 12.687 1.00 96.06 309 GLY A C 1
ATOM 2180 O O . GLY A 1 309 ? -15.578 -10.701 13.701 1.00 96.06 309 GLY A O 1
ATOM 2181 N N . ARG A 1 310 ? -13.790 -9.836 12.639 1.00 95.75 310 ARG A N 1
ATOM 2182 C CA . ARG A 1 310 ? -12.860 -9.847 13.776 1.00 95.75 310 ARG A CA 1
ATOM 2183 C C . ARG A 1 310 ? -11.693 -8.874 13.576 1.00 95.75 310 ARG A C 1
ATOM 2185 O O . ARG A 1 310 ? -11.139 -8.778 12.485 1.00 95.75 310 ARG A O 1
ATOM 2192 N N . VAL A 1 311 ? -11.257 -8.232 14.656 1.00 97.31 311 VAL A N 1
ATOM 2193 C CA . VAL A 1 311 ? -9.958 -7.547 14.754 1.00 97.31 311 VAL A CA 1
ATOM 2194 C C . VAL A 1 311 ? -8.991 -8.437 15.538 1.00 97.31 311 VAL A C 1
ATOM 2196 O O . VAL A 1 311 ? -9.318 -8.910 16.628 1.00 97.31 311 VAL A O 1
ATOM 2199 N N . THR A 1 312 ? -7.812 -8.706 14.980 1.00 95.94 312 THR A N 1
ATOM 2200 C CA . THR A 1 312 ? -6.819 -9.616 15.569 1.00 95.94 312 THR A CA 1
ATOM 2201 C C . THR A 1 312 ? -5.389 -9.208 15.205 1.00 95.94 312 THR A C 1
ATOM 2203 O O . THR A 1 312 ? -5.158 -8.180 14.566 1.00 95.94 312 THR A O 1
ATOM 2206 N N . ALA A 1 313 ? -4.407 -10.001 15.622 1.00 95.19 313 ALA A N 1
ATOM 2207 C CA . ALA A 1 313 ? -3.006 -9.796 15.304 1.00 95.19 313 ALA A CA 1
ATOM 2208 C C . ALA A 1 313 ? -2.283 -11.137 15.091 1.00 95.19 313 ALA A C 1
ATOM 2210 O O . ALA A 1 313 ? -2.593 -12.145 15.726 1.00 95.19 313 ALA A O 1
ATOM 2211 N N . ALA A 1 314 ? -1.321 -11.148 14.172 1.00 94.38 314 ALA A N 1
ATOM 2212 C CA . ALA A 1 314 ? -0.493 -12.303 13.858 1.00 94.38 314 ALA A CA 1
ATOM 2213 C C . ALA A 1 314 ? 0.482 -12.628 15.001 1.00 94.38 314 ALA A C 1
ATOM 2215 O O . ALA A 1 314 ? 0.774 -11.794 15.856 1.00 94.38 314 ALA A O 1
ATOM 2216 N N . THR A 1 315 ? 1.035 -13.842 14.994 1.00 92.31 315 THR A N 1
ATOM 2217 C CA . THR A 1 315 ? 1.997 -14.313 16.003 1.00 92.31 315 THR A CA 1
ATOM 2218 C C . THR A 1 315 ? 3.119 -13.304 16.249 1.00 92.31 315 THR A C 1
ATOM 2220 O O . THR A 1 315 ? 3.813 -12.903 15.314 1.00 92.31 315 THR A O 1
ATOM 2223 N N . ARG A 1 316 ? 3.318 -12.930 17.522 1.00 92.06 316 ARG A N 1
ATOM 2224 C CA . ARG A 1 316 ? 4.324 -11.958 17.994 1.00 92.06 316 ARG A CA 1
ATOM 2225 C C . ARG A 1 316 ? 4.217 -10.556 17.378 1.00 92.06 316 ARG A C 1
ATOM 2227 O O . ARG A 1 316 ? 5.175 -9.787 17.469 1.00 92.06 316 ARG A O 1
ATOM 2234 N N . ALA A 1 317 ? 3.101 -10.220 16.735 1.00 96.38 317 ALA A N 1
ATOM 2235 C CA . ALA A 1 317 ? 2.878 -8.867 16.249 1.00 96.38 317 ALA A CA 1
ATOM 2236 C C . ALA A 1 317 ? 2.755 -7.892 17.429 1.00 96.38 317 ALA A C 1
ATOM 2238 O O . ALA A 1 317 ? 2.227 -8.240 18.483 1.00 96.38 317 ALA A O 1
ATOM 2239 N N . VAL A 1 318 ? 3.249 -6.673 17.239 1.00 97.25 318 VAL A N 1
ATOM 2240 C CA . VAL A 1 318 ? 3.048 -5.542 18.145 1.00 97.25 318 VAL A CA 1
ATOM 2241 C C . VAL A 1 318 ? 2.465 -4.430 17.296 1.00 97.25 318 VAL A C 1
ATOM 2243 O O . VAL A 1 318 ? 3.187 -3.735 16.581 1.00 97.25 318 VAL A O 1
ATOM 2246 N N . THR A 1 319 ? 1.144 -4.313 17.326 1.00 97.81 319 THR A N 1
ATOM 2247 C CA . THR A 1 319 ? 0.411 -3.420 16.435 1.00 97.81 319 THR A CA 1
ATOM 2248 C C . THR A 1 319 ? -0.341 -2.379 17.241 1.00 97.81 319 THR A C 1
ATOM 2250 O O . THR A 1 319 ? -1.091 -2.711 18.158 1.00 97.81 319 THR A O 1
ATOM 2253 N N . THR A 1 320 ? -0.175 -1.119 16.858 1.00 98.44 320 THR A N 1
ATOM 2254 C CA . THR A 1 320 ? -1.016 -0.021 17.333 1.00 98.44 320 THR A CA 1
ATOM 2255 C C . THR A 1 320 ? -1.899 0.457 16.191 1.00 98.44 320 THR A C 1
ATOM 2257 O O . THR A 1 320 ? -1.399 0.798 15.123 1.00 98.44 320 THR A O 1
ATOM 2260 N N . ILE A 1 321 ? -3.205 0.501 16.416 1.00 98.50 321 ILE A N 1
ATOM 2261 C CA . ILE A 1 321 ? -4.176 1.143 15.532 1.00 98.50 321 ILE A CA 1
ATOM 2262 C C . ILE A 1 321 ? -4.719 2.336 16.305 1.00 98.50 321 ILE A C 1
ATOM 2264 O O . ILE A 1 321 ? -5.276 2.171 17.387 1.00 98.50 321 ILE A O 1
ATOM 2268 N N . GLN A 1 322 ? -4.507 3.544 15.809 1.00 97.69 322 GLN A N 1
ATOM 2269 C CA . GLN A 1 322 ? -4.886 4.737 16.547 1.00 97.69 322 GLN A CA 1
ATOM 2270 C C . GLN A 1 322 ? -5.477 5.810 15.654 1.00 97.69 322 GLN A C 1
ATOM 2272 O O . GLN A 1 322 ? -5.322 5.776 14.437 1.00 97.69 322 GLN A O 1
ATOM 2277 N N . SER A 1 323 ? -6.122 6.774 16.290 1.00 96.94 323 SER A N 1
ATOM 2278 C CA . SER A 1 323 ? -6.697 7.933 15.641 1.00 96.94 323 SER A CA 1
ATOM 2279 C C . SER A 1 323 ? -6.497 9.190 16.486 1.00 96.94 323 SER A C 1
ATOM 2281 O O . SER A 1 323 ? -6.449 9.106 17.717 1.00 96.94 323 SER A O 1
ATOM 2283 N N . ASP A 1 324 ? -6.369 10.341 15.824 1.00 93.25 324 ASP A N 1
ATOM 2284 C CA . ASP A 1 324 ? -6.365 11.650 16.491 1.00 93.25 324 ASP A CA 1
ATOM 2285 C C . ASP A 1 324 ? -7.772 12.056 16.967 1.00 93.25 324 ASP A C 1
ATOM 2287 O O . ASP A 1 324 ? -7.905 12.941 17.813 1.00 93.25 324 ASP A O 1
ATOM 2291 N N . GLY A 1 325 ? -8.819 11.405 16.448 1.00 95.31 325 GLY A N 1
ATOM 2292 C CA . GLY A 1 325 ? -10.200 11.505 16.908 1.00 95.31 325 GLY A CA 1
ATOM 2293 C C . GLY A 1 325 ? -10.690 10.219 17.573 1.00 95.31 325 GLY A C 1
ATOM 2294 O O . GLY A 1 325 ? -9.934 9.493 18.226 1.00 95.31 325 GLY A O 1
ATOM 2295 N N . ALA A 1 326 ? -11.995 9.970 17.476 1.00 97.62 326 ALA A N 1
ATOM 2296 C CA . ALA A 1 326 ? -12.622 8.801 18.084 1.00 97.62 326 ALA A CA 1
ATOM 2297 C C . ALA A 1 326 ? -12.353 7.533 17.262 1.00 97.62 326 ALA A C 1
ATOM 2299 O O . ALA A 1 326 ? -12.281 7.582 16.035 1.00 97.62 326 ALA A O 1
ATOM 2300 N N . VAL A 1 327 ? -12.258 6.388 17.943 1.00 98.75 327 VAL A N 1
ATOM 2301 C CA . VAL A 1 327 ? -12.194 5.070 17.298 1.00 98.75 327 VAL A CA 1
ATOM 2302 C C . VAL A 1 327 ? -13.463 4.284 17.594 1.00 98.75 327 VAL A C 1
ATOM 2304 O O . VAL A 1 327 ? -13.818 4.094 18.759 1.00 98.75 327 VAL A O 1
ATOM 2307 N N . LYS A 1 328 ? -14.103 3.748 16.557 1.00 98.62 328 LYS A N 1
ATOM 2308 C CA . LYS A 1 328 ? -15.234 2.828 16.685 1.00 98.62 328 LYS A CA 1
ATOM 2309 C C . LYS A 1 328 ? -14.895 1.472 16.091 1.00 98.62 328 LYS A C 1
ATOM 2311 O O . LYS A 1 328 ? -14.341 1.373 15.005 1.00 98.62 328 LYS A O 1
ATOM 2316 N N . ILE A 1 329 ? -15.260 0.404 16.790 1.00 98.62 329 ILE A N 1
ATOM 2317 C CA . ILE A 1 329 ? -15.107 -0.974 16.319 1.00 98.62 329 ILE A CA 1
ATOM 2318 C C . ILE A 1 329 ? -16.493 -1.600 16.238 1.00 98.62 329 ILE A C 1
ATOM 2320 O O . ILE A 1 329 ? -17.152 -1.754 17.264 1.00 98.62 329 ILE A O 1
ATOM 2324 N N . ALA A 1 330 ? -16.915 -2.019 15.051 1.00 97.75 330 ALA A N 1
ATOM 2325 C CA . ALA A 1 330 ? -18.210 -2.637 14.798 1.00 97.75 330 ALA A CA 1
ATOM 2326 C C . ALA A 1 330 ? -18.061 -4.040 14.194 1.00 97.75 330 ALA A C 1
ATOM 2328 O O . ALA A 1 330 ? -17.090 -4.354 13.501 1.00 97.75 330 ALA A O 1
ATOM 2329 N N . ALA A 1 331 ? -19.044 -4.902 14.461 1.00 95.19 331 ALA A N 1
ATOM 2330 C CA . ALA A 1 331 ? -19.146 -6.187 13.781 1.00 95.19 331 ALA A CA 1
ATOM 2331 C C . ALA A 1 331 ? -19.579 -5.976 12.323 1.00 95.19 331 ALA A C 1
ATOM 2333 O O . ALA A 1 331 ? -20.523 -5.233 12.055 1.00 95.19 331 ALA A O 1
ATOM 2334 N N . LYS A 1 332 ? -18.928 -6.669 11.386 1.00 95.62 332 LYS A N 1
ATOM 2335 C CA . LYS A 1 332 ? -19.385 -6.738 9.994 1.00 95.62 332 LYS A CA 1
ATOM 2336 C C . LYS A 1 332 ? -20.693 -7.548 9.937 1.00 95.62 332 LYS A C 1
ATOM 2338 O O . LYS A 1 332 ? -20.695 -8.699 10.387 1.00 95.62 332 LYS A O 1
ATOM 2343 N N . PRO A 1 333 ? -21.795 -6.989 9.401 1.00 89.75 333 PRO A N 1
ATOM 2344 C CA . PRO A 1 333 ? -23.022 -7.749 9.183 1.00 89.75 333 PRO A CA 1
ATOM 2345 C C . PRO A 1 333 ? -22.754 -8.960 8.289 1.00 89.75 333 PRO A C 1
ATOM 2347 O O . PRO A 1 333 ? -21.957 -8.873 7.356 1.00 89.75 333 PRO A O 1
ATOM 2350 N N . ASP A 1 334 ? -23.399 -10.085 8.595 1.00 84.62 334 ASP A N 1
ATOM 2351 C CA . ASP A 1 334 ? -23.310 -11.324 7.811 1.00 84.62 334 ASP A CA 1
ATOM 2352 C C . ASP A 1 334 ? -21.876 -11.852 7.601 1.00 84.62 334 ASP A C 1
ATOM 2354 O O . ASP A 1 334 ? -21.596 -12.584 6.648 1.00 84.62 334 ASP A O 1
ATOM 2358 N N . ALA A 1 335 ? -20.950 -11.505 8.505 1.00 84.69 335 ALA A N 1
ATOM 2359 C CA . ALA A 1 335 ? -19.587 -12.013 8.462 1.00 84.69 335 ALA A CA 1
ATOM 2360 C C . ALA A 1 335 ? -19.576 -13.548 8.510 1.00 84.69 335 ALA A C 1
ATOM 2362 O O . ALA A 1 335 ? -20.171 -14.173 9.393 1.00 84.69 335 ALA A O 1
ATOM 2363 N N . ALA A 1 336 ? -18.855 -14.162 7.570 1.00 82.38 336 ALA A N 1
ATOM 2364 C CA . ALA A 1 336 ? -18.657 -15.604 7.565 1.00 82.38 336 ALA A CA 1
ATOM 2365 C C . ALA A 1 336 ? -17.943 -16.061 8.847 1.00 82.38 336 ALA A C 1
ATOM 2367 O O . ALA A 1 336 ? -17.085 -15.355 9.382 1.00 82.38 336 ALA A O 1
ATOM 2368 N N . ALA A 1 337 ? -18.252 -17.276 9.305 1.00 83.44 337 ALA A N 1
ATOM 2369 C CA . ALA A 1 337 ? -17.543 -17.875 10.428 1.00 83.44 337 ALA A CA 1
ATOM 2370 C C . ALA A 1 337 ? -16.043 -17.974 10.114 1.00 83.44 337 ALA A C 1
ATOM 2372 O O . ALA A 1 337 ? -15.640 -18.509 9.078 1.00 83.44 337 ALA A O 1
ATOM 2373 N N . LEU A 1 338 ? -15.221 -17.449 11.017 1.00 88.00 338 LEU A N 1
ATOM 2374 C CA . LEU A 1 338 ? -13.772 -17.437 10.872 1.00 88.00 338 LEU A CA 1
ATOM 2375 C C . LEU A 1 338 ? -13.155 -18.627 11.602 1.00 88.00 338 LEU A C 1
ATOM 2377 O O . LEU A 1 338 ? -13.644 -19.051 12.651 1.00 88.00 338 LEU A O 1
ATOM 2381 N N . ALA A 1 339 ? -12.041 -19.131 11.070 1.00 85.19 339 ALA A N 1
ATOM 2382 C CA . ALA A 1 339 ? -11.225 -20.110 11.776 1.00 85.19 339 ALA A CA 1
ATOM 2383 C C . ALA A 1 339 ? -10.723 -19.535 13.121 1.00 85.19 339 ALA A C 1
ATOM 2385 O O . ALA A 1 339 ? -10.691 -18.306 13.295 1.00 85.19 339 ALA A O 1
ATOM 2386 N N . PRO A 1 340 ? -10.329 -20.384 14.085 1.00 81.81 340 PRO A N 1
ATOM 2387 C CA . PRO A 1 340 ? -9.655 -19.930 15.299 1.00 81.81 340 PRO A CA 1
ATOM 2388 C C . PRO A 1 340 ? -8.446 -19.031 14.996 1.00 81.81 340 PRO A C 1
ATOM 2390 O O . PRO A 1 340 ? -7.836 -19.126 13.933 1.00 81.81 340 PRO A O 1
ATOM 2393 N N . VAL A 1 341 ? -8.126 -18.119 15.916 1.00 80.75 341 VAL A N 1
ATOM 2394 C CA . VAL A 1 341 ? -6.959 -17.238 15.779 1.00 80.75 341 VAL A CA 1
ATOM 2395 C C . VAL A 1 341 ? -5.692 -18.055 16.032 1.00 80.75 341 VAL A C 1
ATOM 2397 O O . VAL A 1 341 ? -5.491 -18.558 17.133 1.00 80.75 341 VAL A O 1
ATOM 2400 N N . ASP A 1 342 ? -4.813 -18.134 15.035 1.00 73.94 342 ASP A N 1
ATOM 2401 C CA . ASP A 1 342 ? -3.526 -18.844 15.144 1.00 73.94 342 ASP A CA 1
ATOM 2402 C C . ASP A 1 342 ? -2.379 -17.945 15.655 1.00 73.94 342 ASP A C 1
ATOM 2404 O O . ASP A 1 342 ? -1.253 -18.404 15.867 1.00 73.94 342 ASP A O 1
ATOM 2408 N N . GLY A 1 343 ? -2.643 -16.645 15.826 1.00 75.50 343 GLY A N 1
ATOM 2409 C CA . GLY A 1 343 ? -1.681 -15.660 16.312 1.00 75.50 343 GLY A CA 1
ATOM 2410 C C . GLY A 1 343 ? -1.407 -15.819 17.804 1.00 75.50 343 GLY A C 1
ATOM 2411 O O . GLY A 1 343 ? -2.291 -15.537 18.601 1.00 75.50 343 GLY A O 1
ATOM 2412 N N . LEU A 1 344 ? -0.189 -16.231 18.179 1.00 83.50 344 LEU A N 1
ATOM 2413 C CA . LEU A 1 344 ? 0.234 -16.377 19.580 1.00 83.50 344 LEU A CA 1
ATOM 2414 C C . LEU A 1 344 ? 1.130 -15.220 20.038 1.00 83.50 344 LEU A C 1
ATOM 2416 O O . LEU A 1 344 ? 2.038 -14.803 19.312 1.00 83.50 344 LE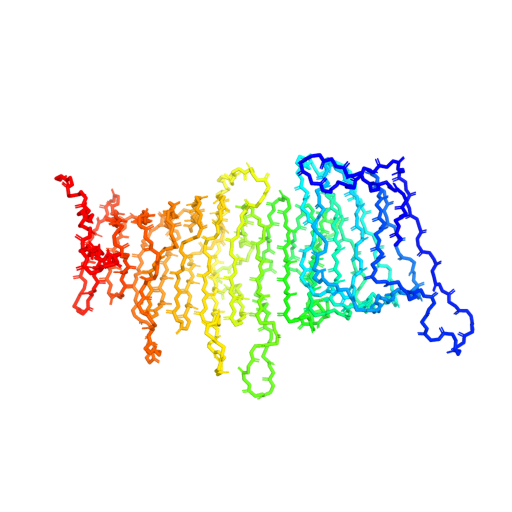U A O 1
ATOM 2420 N N . GLY A 1 345 ? 0.936 -14.742 21.270 1.00 86.69 345 GLY A N 1
ATOM 2421 C CA . GLY A 1 345 ? 1.834 -13.766 21.898 1.00 86.69 345 GLY A CA 1
ATOM 2422 C C . GLY A 1 345 ? 1.819 -12.386 21.243 1.00 86.69 345 GLY A C 1
ATOM 2423 O O . GLY A 1 345 ? 2.838 -11.699 21.265 1.00 86.69 345 GLY A O 1
ATOM 2424 N N . ALA A 1 346 ? 0.713 -12.013 20.599 1.00 93.31 346 ALA A N 1
ATOM 2425 C CA . ALA A 1 346 ? 0.564 -10.716 19.955 1.00 93.31 346 ALA A CA 1
ATOM 2426 C C . ALA A 1 346 ? 0.116 -9.634 20.951 1.00 93.31 346 ALA A C 1
ATOM 2428 O O . ALA A 1 346 ? -0.615 -9.924 21.898 1.00 93.31 346 ALA A O 1
ATOM 2429 N N . THR A 1 347 ? 0.508 -8.390 20.696 1.00 95.62 347 THR A N 1
ATOM 2430 C CA . THR A 1 347 ? 0.040 -7.193 21.401 1.00 95.62 347 THR A CA 1
ATOM 2431 C C . THR A 1 347 ? -0.721 -6.315 20.416 1.00 95.62 347 THR A C 1
ATOM 2433 O O . THR A 1 347 ? -0.163 -5.919 19.389 1.00 95.62 347 THR A O 1
ATOM 2436 N N . LEU A 1 348 ? -1.967 -5.978 20.742 1.00 97.06 348 LEU A N 1
ATOM 2437 C CA . LEU A 1 348 ? -2.779 -5.025 19.988 1.00 97.06 348 LEU A CA 1
ATOM 2438 C C . LEU A 1 348 ? -3.194 -3.858 20.883 1.00 97.06 348 LEU A C 1
ATOM 2440 O O . LEU A 1 348 ? -3.865 -4.050 21.896 1.00 97.06 348 LEU A O 1
ATOM 2444 N N . THR A 1 349 ? -2.844 -2.647 20.466 1.00 98.44 349 THR A N 1
ATOM 2445 C CA . THR A 1 349 ? -3.302 -1.406 21.095 1.00 98.44 349 THR A CA 1
ATOM 2446 C C . THR A 1 349 ? -4.257 -0.688 20.155 1.00 98.44 349 THR A C 1
ATOM 2448 O O . THR A 1 349 ? -3.910 -0.447 19.000 1.00 98.44 349 THR A O 1
ATOM 2451 N N . ILE A 1 350 ? -5.433 -0.313 20.654 1.00 98.44 350 ILE A N 1
ATOM 2452 C CA . ILE A 1 350 ? -6.390 0.545 19.956 1.00 98.44 350 ILE A CA 1
ATOM 2453 C C . ILE A 1 350 ? -6.574 1.829 20.758 1.00 98.44 350 ILE A C 1
ATOM 2455 O O . ILE A 1 350 ? -6.890 1.768 21.948 1.00 98.44 350 ILE A O 1
ATOM 2459 N N . LYS A 1 351 ? -6.350 2.983 20.124 1.00 98.44 351 LYS A N 1
ATOM 2460 C CA . LYS A 1 351 ? -6.308 4.277 20.816 1.00 98.44 351 LYS A CA 1
ATOM 2461 C C . LYS A 1 351 ? -7.036 5.385 20.055 1.00 98.44 351 LYS A C 1
ATOM 2463 O O . LYS A 1 351 ? -6.792 5.568 18.871 1.00 98.44 351 LYS A O 1
ATOM 2468 N N . GLY A 1 352 ? -7.841 6.172 20.759 1.00 98.06 352 GLY A N 1
ATOM 2469 C CA . GLY A 1 352 ? -8.493 7.375 20.232 1.00 98.06 352 GLY A CA 1
ATOM 2470 C C . GLY A 1 352 ? -8.785 8.387 21.335 1.00 98.06 352 GLY A C 1
ATOM 2471 O O . GLY A 1 352 ? -8.476 8.146 22.504 1.00 98.06 352 GLY A O 1
ATOM 2472 N N . THR A 1 353 ? -9.403 9.513 20.986 1.00 97.94 353 THR A N 1
ATOM 2473 C CA . THR A 1 353 ? -9.959 10.461 21.966 1.00 97.94 353 THR A CA 1
ATOM 2474 C C . THR A 1 353 ? -11.057 9.797 22.785 1.00 97.94 353 THR A C 1
ATOM 2476 O O . THR A 1 353 ? -11.003 9.831 24.011 1.00 97.94 353 THR A O 1
ATOM 2479 N N . ALA A 1 354 ? -11.968 9.097 22.115 1.00 98.38 354 ALA A N 1
ATOM 2480 C CA . ALA A 1 354 ? -12.913 8.136 22.674 1.00 98.38 354 ALA A CA 1
ATOM 2481 C C . ALA A 1 354 ? -12.757 6.786 21.957 1.00 98.38 354 ALA A C 1
ATOM 2483 O O . ALA A 1 354 ? -12.267 6.735 20.825 1.00 98.38 354 ALA A O 1
ATOM 2484 N N . VAL A 1 355 ? -13.171 5.697 22.604 1.00 98.62 355 VAL A N 1
ATOM 2485 C CA . VAL A 1 355 ? -13.164 4.356 22.003 1.00 98.62 355 VAL A CA 1
ATOM 2486 C C . VAL A 1 355 ? -14.502 3.673 22.254 1.00 98.62 355 VAL A C 1
ATOM 2488 O O . VAL A 1 355 ? -14.860 3.418 23.400 1.00 98.62 355 VAL A O 1
ATOM 2491 N N . GLU A 1 356 ? -15.215 3.314 21.191 1.00 98.56 356 GLU A N 1
ATOM 2492 C CA . GLU A 1 356 ? -16.416 2.477 21.256 1.00 98.56 356 GLU A CA 1
ATOM 2493 C C . GLU A 1 356 ? -16.115 1.093 20.672 1.00 98.56 356 GLU A C 1
ATOM 2495 O O . GLU A 1 356 ? -15.809 0.946 19.489 1.00 98.56 356 GLU A O 1
ATOM 2500 N N . GLN A 1 357 ? -16.216 0.052 21.493 1.00 98.00 357 GLN A N 1
ATOM 2501 C CA . GLN A 1 357 ? -16.021 -1.333 21.084 1.00 98.00 357 GLN A CA 1
ATOM 2502 C C . GLN A 1 357 ? -17.374 -2.049 21.065 1.00 98.00 357 GLN A C 1
ATOM 2504 O O . GLN A 1 357 ? -17.929 -2.362 22.114 1.00 98.00 357 GLN A O 1
ATOM 2509 N N . ALA A 1 358 ? -17.896 -2.315 19.868 1.00 97.50 358 ALA A N 1
ATOM 2510 C CA . ALA A 1 358 ? -19.162 -3.008 19.605 1.00 97.50 358 ALA A CA 1
ATOM 2511 C C . ALA A 1 358 ? -18.997 -4.272 18.731 1.00 97.50 358 ALA A C 1
ATOM 2513 O O . ALA A 1 358 ? -19.974 -4.939 18.404 1.00 97.50 358 ALA A O 1
ATOM 2514 N N . GLY A 1 359 ? -17.765 -4.594 18.321 1.00 96.69 359 GLY A N 1
ATOM 2515 C CA . GLY A 1 359 ? -17.436 -5.740 17.467 1.00 96.69 359 GLY A CA 1
ATOM 2516 C C . GLY A 1 359 ? -16.752 -6.900 18.199 1.00 96.69 359 GLY A C 1
ATOM 2517 O O . GLY A 1 359 ? -16.943 -7.116 19.400 1.00 96.69 359 GLY A O 1
ATOM 2518 N N . VAL A 1 360 ? -15.901 -7.628 17.470 1.00 95.88 360 VAL A N 1
ATOM 2519 C CA . VAL A 1 360 ? -15.085 -8.731 18.000 1.00 95.88 360 VAL A CA 1
ATOM 2520 C C . VAL A 1 360 ? -13.604 -8.366 17.928 1.00 95.88 360 VAL A C 1
ATOM 2522 O O . VAL A 1 360 ? -13.065 -8.168 16.842 1.00 95.88 360 VAL A O 1
ATOM 2525 N N . VAL A 1 361 ? -12.938 -8.329 19.080 1.00 96.06 361 VAL A N 1
ATOM 2526 C CA . VAL A 1 361 ? -11.477 -8.249 19.208 1.00 96.06 361 VAL A CA 1
ATOM 2527 C C . VAL A 1 361 ? -10.996 -9.560 19.820 1.00 96.06 361 VAL A C 1
ATOM 2529 O O . VAL A 1 361 ? -11.424 -9.926 20.912 1.00 96.06 361 VAL A O 1
ATOM 2532 N N . ASP A 1 362 ? -10.138 -10.300 19.125 1.00 93.50 362 ASP A N 1
ATOM 2533 C CA . ASP A 1 362 ? -9.747 -11.649 19.550 1.00 93.50 362 ASP A CA 1
ATOM 2534 C C . ASP A 1 362 ? -8.255 -11.885 19.307 1.00 93.50 362 ASP A C 1
ATOM 2536 O O . ASP A 1 362 ? -7.787 -11.899 18.167 1.00 93.50 362 ASP A O 1
ATOM 2540 N N . LEU A 1 363 ? -7.504 -12.033 20.396 1.00 90.38 363 LEU A N 1
ATOM 2541 C CA . LEU A 1 363 ? -6.079 -12.336 20.404 1.00 90.38 363 LEU A CA 1
ATOM 2542 C C . LEU A 1 363 ? -5.826 -13.554 21.290 1.00 90.38 363 LEU A C 1
ATOM 2544 O O . LEU A 1 363 ? -5.920 -13.493 22.516 1.00 90.38 363 LEU A O 1
ATOM 2548 N N . THR A 1 364 ? -5.455 -14.670 20.676 1.00 84.00 364 THR A N 1
ATOM 2549 C CA . THR A 1 364 ? -5.141 -15.893 21.415 1.00 84.00 364 THR A CA 1
ATOM 2550 C C . THR A 1 364 ? -3.747 -15.796 22.042 1.00 84.00 364 THR A C 1
ATOM 2552 O O . THR A 1 364 ? -2.767 -15.460 21.386 1.00 84.00 364 THR A O 1
ATOM 2555 N N . ALA A 1 365 ? -3.646 -16.053 23.348 1.00 84.25 365 ALA A N 1
ATOM 2556 C CA . ALA A 1 365 ? -2.422 -15.913 24.140 1.00 84.25 365 ALA A CA 1
ATOM 2557 C C . ALA A 1 365 ? -1.695 -14.565 23.941 1.00 84.25 365 ALA A C 1
ATOM 2559 O O . ALA A 1 365 ? -0.465 -14.524 23.908 1.00 84.25 365 ALA A O 1
ATOM 2560 N N . GLY A 1 366 ? -2.448 -13.474 23.775 1.00 89.00 366 GLY A N 1
ATOM 2561 C CA . GLY A 1 366 ? -1.930 -12.123 23.544 1.00 89.00 366 GLY A CA 1
ATOM 2562 C C . GLY A 1 366 ? -2.391 -11.101 24.585 1.00 89.00 366 GLY A C 1
ATOM 2563 O O . GLY A 1 366 ? -2.972 -11.452 25.613 1.00 89.00 366 GLY A O 1
ATOM 2564 N N . SER A 1 367 ? -2.140 -9.823 24.306 1.00 92.06 367 SER A N 1
ATOM 2565 C CA . SER A 1 367 ? -2.617 -8.686 25.096 1.00 92.06 367 SER A CA 1
ATOM 2566 C C . SER A 1 367 ? -3.362 -7.679 24.219 1.00 92.06 367 SER A C 1
ATOM 2568 O O . SER A 1 367 ? -2.974 -7.396 23.085 1.00 92.06 367 SER A O 1
ATOM 2570 N N . VAL A 1 368 ? -4.456 -7.143 24.760 1.00 95.00 368 VAL A N 1
ATOM 2571 C CA . VAL A 1 368 ? -5.278 -6.110 24.122 1.00 95.00 368 VAL A CA 1
ATOM 2572 C C . VAL A 1 368 ? -5.335 -4.905 25.047 1.00 95.00 368 VAL A C 1
ATOM 2574 O O . VAL A 1 368 ? -5.668 -5.056 26.222 1.00 95.00 368 VAL A O 1
ATOM 2577 N N . ALA A 1 369 ? -5.047 -3.722 24.514 1.00 96.75 369 ALA A N 1
ATOM 2578 C CA . ALA A 1 369 ? -5.223 -2.450 25.202 1.00 96.75 369 ALA A CA 1
ATOM 2579 C C . ALA A 1 369 ? -6.188 -1.561 24.409 1.00 96.75 369 ALA A C 1
ATOM 2581 O O . ALA A 1 369 ? -5.920 -1.242 23.254 1.00 96.75 369 ALA A O 1
ATOM 2582 N N . LEU A 1 370 ? -7.294 -1.150 25.031 1.00 97.69 370 LEU A N 1
ATOM 2583 C CA . LEU A 1 370 ? -8.215 -0.142 24.497 1.00 97.69 370 LEU A CA 1
ATOM 2584 C C . LEU A 1 370 ? -8.018 1.148 25.299 1.00 97.69 370 LEU A C 1
ATOM 2586 O O . LEU A 1 370 ? -8.095 1.115 26.527 1.00 97.69 370 LEU A O 1
ATOM 2590 N N . GLN A 1 371 ? -7.716 2.260 24.631 1.00 98.25 371 GLN A N 1
ATOM 2591 C CA . GLN A 1 371 ? -7.305 3.505 25.284 1.00 98.25 371 GLN A CA 1
ATOM 2592 C C . GLN A 1 371 ? -8.080 4.707 24.737 1.00 98.25 371 GLN A C 1
ATOM 2594 O O . GLN A 1 371 ? -7.855 5.131 23.606 1.00 98.25 371 GLN A O 1
ATOM 2599 N N . ALA A 1 372 ? -8.945 5.285 25.568 1.00 97.81 372 ALA A N 1
ATOM 2600 C CA . ALA A 1 372 ? -9.525 6.605 25.341 1.00 97.81 372 ALA A CA 1
ATOM 2601 C C . ALA A 1 372 ? -8.662 7.660 26.054 1.00 97.81 372 ALA A C 1
ATOM 2603 O O . ALA A 1 372 ? -8.316 7.482 27.224 1.00 97.81 372 ALA A O 1
ATOM 2604 N N . THR A 1 373 ? -8.250 8.721 25.356 1.00 96.75 373 THR A N 1
ATOM 2605 C CA . THR A 1 373 ? -7.345 9.740 25.920 1.00 96.75 373 THR A CA 1
ATOM 2606 C C . THR A 1 373 ? -8.068 10.906 26.584 1.00 96.75 373 THR A C 1
ATOM 2608 O O . THR A 1 373 ? -7.499 11.521 27.487 1.00 96.75 373 THR A O 1
ATOM 2611 N N . THR A 1 374 ? -9.288 11.226 26.152 1.00 96.19 374 THR A N 1
ATOM 2612 C CA . THR A 1 374 ? -10.058 12.376 26.656 1.00 96.19 374 THR A CA 1
ATOM 2613 C C . THR A 1 374 ? -11.521 12.044 26.933 1.00 96.19 374 THR A C 1
ATOM 2615 O O . THR A 1 374 ? -12.052 12.485 27.949 1.00 96.19 374 THR A O 1
ATOM 2618 N N . GLY A 1 375 ? -12.169 11.297 26.042 1.00 95.94 375 GLY A N 1
ATOM 2619 C CA . GLY A 1 375 ? -13.548 10.837 26.154 1.00 95.94 375 GLY A CA 1
ATOM 2620 C C . GLY A 1 375 ? -13.672 9.439 26.757 1.00 95.94 375 GLY A C 1
ATOM 2621 O O . GLY A 1 375 ? -12.756 8.923 27.399 1.00 95.94 375 GLY A O 1
ATOM 2622 N N . ASP A 1 376 ? -14.830 8.823 26.532 1.00 97.25 376 ASP A N 1
ATOM 2623 C CA . ASP A 1 376 ? -15.176 7.543 27.143 1.00 97.25 376 ASP A CA 1
ATOM 2624 C C . ASP A 1 376 ? -14.577 6.345 26.394 1.00 97.25 376 ASP A C 1
ATOM 2626 O O . ASP A 1 376 ? -14.430 6.337 25.168 1.00 97.25 376 ASP A O 1
ATOM 2630 N N . LEU A 1 377 ? -14.292 5.290 27.159 1.00 97.62 377 LEU A N 1
ATOM 2631 C CA . LEU A 1 377 ? -14.152 3.929 26.652 1.00 97.62 377 LEU A CA 1
ATOM 2632 C C . LEU A 1 377 ? -15.480 3.197 26.881 1.00 97.62 377 LEU A C 1
ATOM 2634 O O . LEU A 1 377 ? -15.833 2.886 28.019 1.00 97.62 377 LEU A O 1
ATOM 2638 N N . VAL A 1 378 ? -16.205 2.904 25.804 1.00 98.19 378 VAL A N 1
ATOM 2639 C CA . VAL A 1 378 ? -17.509 2.234 25.833 1.00 98.19 378 VAL A CA 1
ATOM 2640 C C . VAL A 1 378 ? -17.376 0.817 25.284 1.00 98.19 378 VAL A C 1
ATOM 2642 O O . VAL A 1 378 ? -16.938 0.616 24.154 1.00 98.19 378 VAL A O 1
ATOM 2645 N N . LEU A 1 379 ? -17.802 -0.174 26.068 1.00 97.44 379 LEU A N 1
ATOM 2646 C CA . LEU A 1 379 ? -18.016 -1.546 25.599 1.00 97.44 379 LEU A CA 1
ATOM 2647 C C . LEU A 1 379 ? -19.518 -1.730 25.360 1.00 97.44 379 LEU A C 1
ATOM 2649 O O . LEU A 1 379 ? -20.297 -1.805 26.312 1.00 97.44 379 LEU A O 1
ATOM 2653 N N . ALA A 1 380 ? -19.933 -1.716 24.095 1.00 96.44 380 ALA A N 1
ATOM 2654 C CA . ALA A 1 380 ? -21.342 -1.741 23.721 1.00 96.44 380 ALA A CA 1
ATOM 2655 C C . ALA A 1 380 ? -21.968 -3.137 23.899 1.00 96.44 380 ALA A C 1
ATOM 2657 O O . ALA A 1 380 ? -21.289 -4.153 24.054 1.00 96.44 380 ALA A O 1
ATOM 2658 N N . ALA A 1 381 ? -23.298 -3.211 23.850 1.00 92.62 381 ALA A N 1
ATOM 2659 C CA . ALA A 1 381 ? -23.993 -4.493 23.894 1.00 92.62 381 ALA A CA 1
ATOM 2660 C C . ALA A 1 381 ? -23.565 -5.394 22.719 1.00 92.62 381 ALA A C 1
ATOM 2662 O O . ALA A 1 381 ? -23.532 -4.955 21.573 1.00 92.62 381 ALA A O 1
ATOM 2663 N N . GLY A 1 382 ? 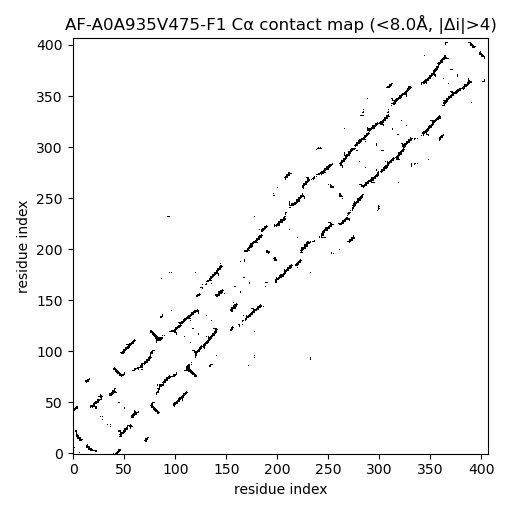-23.257 -6.661 23.011 1.00 87.44 382 GLY A N 1
ATOM 2664 C CA . GLY A 1 382 ? -22.794 -7.629 22.008 1.00 87.44 382 GLY A CA 1
ATOM 2665 C C . GLY A 1 382 ? -21.299 -7.551 21.691 1.00 87.44 382 GLY A C 1
ATOM 2666 O O . GLY A 1 382 ? -20.809 -8.370 20.914 1.00 87.44 382 GLY A O 1
ATOM 2667 N N . SER A 1 383 ? -20.566 -6.628 22.317 1.00 95.25 383 SER A N 1
ATOM 2668 C CA . SER A 1 383 ? -19.127 -6.547 22.147 1.00 95.25 383 SER A CA 1
ATOM 2669 C C . SER A 1 383 ? -18.405 -7.738 22.781 1.00 95.25 383 SER A C 1
ATOM 2671 O O . SER A 1 383 ? -18.831 -8.312 23.789 1.00 95.25 383 SER A O 1
ATOM 2673 N N . LEU A 1 384 ? -17.301 -8.142 22.159 1.00 94.44 384 LEU A N 1
ATOM 2674 C CA . LEU A 1 384 ? -16.532 -9.303 22.572 1.00 94.44 384 LEU A CA 1
ATOM 2675 C C . LEU A 1 384 ? -15.040 -9.011 22.468 1.00 94.44 384 LEU A C 1
ATOM 2677 O O . LEU A 1 384 ? -14.512 -8.832 21.374 1.00 94.44 384 LEU A O 1
ATOM 2681 N N . THR A 1 385 ? -14.359 -9.028 23.612 1.00 93.62 385 THR A N 1
ATOM 2682 C CA . THR A 1 385 ? -12.899 -8.917 23.695 1.00 93.62 385 THR A CA 1
ATOM 2683 C C . THR A 1 385 ? -12.330 -10.196 24.302 1.00 93.62 385 THR A C 1
ATOM 2685 O O . THR A 1 385 ? -12.604 -10.513 25.461 1.00 93.62 385 THR A O 1
ATOM 2688 N N . ARG A 1 386 ? -11.551 -10.953 23.525 1.00 90.12 386 ARG A N 1
ATOM 2689 C CA . ARG A 1 386 ? -10.905 -12.198 23.957 1.00 90.12 386 ARG A CA 1
ATOM 2690 C C . ARG A 1 386 ? -9.390 -12.037 23.970 1.00 90.12 386 ARG A C 1
ATOM 2692 O O . ARG A 1 386 ? -8.782 -11.718 22.956 1.00 90.12 386 ARG A O 1
ATOM 2699 N N . ALA A 1 387 ? -8.803 -12.317 25.126 1.00 82.31 387 ALA A N 1
ATOM 2700 C CA . ALA A 1 387 ? -7.363 -12.455 25.337 1.00 82.31 387 ALA A CA 1
ATOM 2701 C C . ALA A 1 387 ? -7.093 -13.775 26.086 1.00 82.31 387 ALA A C 1
ATOM 2703 O O . ALA A 1 387 ? -6.563 -13.793 27.196 1.00 82.31 387 ALA A O 1
ATOM 2704 N N . GLY A 1 388 ? -7.625 -14.879 25.547 1.00 71.38 388 GLY A N 1
ATOM 2705 C CA . GLY A 1 388 ? -7.645 -16.182 26.220 1.00 71.38 388 GLY A CA 1
ATOM 2706 C C . GLY A 1 388 ? -6.281 -16.873 26.230 1.00 71.38 388 GLY A C 1
ATOM 2707 O O . GLY A 1 388 ? -5.464 -16.646 25.342 1.00 71.38 388 GLY A O 1
ATOM 2708 N N . ALA A 1 389 ? -6.037 -17.739 27.217 1.00 64.00 389 ALA A N 1
ATOM 2709 C CA . ALA A 1 389 ? -4.864 -18.615 27.222 1.00 64.00 389 ALA A CA 1
ATOM 2710 C C . ALA A 1 389 ? -4.939 -19.639 26.075 1.00 64.00 389 ALA A C 1
ATOM 2712 O O . ALA A 1 389 ? -6.028 -20.021 25.648 1.00 64.00 389 ALA A O 1
ATOM 2713 N N . TYR A 1 390 ? -3.780 -20.092 25.600 1.00 67.38 390 TYR A N 1
ATOM 2714 C CA . TYR A 1 390 ? -3.673 -21.142 24.589 1.00 67.38 390 TYR A CA 1
ATOM 2715 C C . TYR A 1 390 ? -3.016 -22.375 25.201 1.00 67.38 390 TYR A C 1
ATOM 2717 O O . TYR A 1 390 ? -1.965 -22.265 25.834 1.00 67.38 390 TYR A O 1
ATOM 2725 N N . GLU A 1 391 ? -3.627 -23.539 25.001 1.00 59.00 391 GLU A N 1
ATOM 2726 C CA . GLU A 1 391 ? -3.037 -24.827 25.349 1.00 59.00 391 GLU A CA 1
ATOM 2727 C C . GLU A 1 391 ? -2.530 -25.490 24.069 1.00 59.00 391 GLU A C 1
ATOM 2729 O O . GLU A 1 391 ? -3.301 -25.772 23.150 1.00 59.00 391 GLU A O 1
ATOM 2734 N N . LYS A 1 392 ? -1.219 -25.738 24.008 1.00 58.41 392 LYS A N 1
ATOM 2735 C CA . LYS A 1 392 ? -0.621 -26.579 22.973 1.00 58.41 392 LYS A CA 1
ATOM 2736 C C . LYS A 1 392 ? -0.178 -27.880 23.625 1.00 58.41 392 LYS A C 1
ATOM 2738 O O . LYS A 1 392 ? 0.738 -27.870 24.446 1.00 58.41 392 LYS A O 1
ATOM 2743 N N . SER A 1 393 ? -0.829 -28.984 23.272 1.00 52.41 393 SER A N 1
ATOM 2744 C CA . SER A 1 393 ? -0.373 -30.313 23.677 1.00 52.41 393 SER A CA 1
ATOM 2745 C C . SER A 1 393 ? 0.771 -30.745 22.764 1.00 52.41 393 SER A C 1
ATOM 2747 O O . SER A 1 393 ? 0.642 -30.716 21.537 1.00 52.41 393 SER A O 1
ATOM 2749 N N . PHE A 1 394 ? 1.893 -31.119 23.368 1.00 51.53 394 PHE A N 1
ATOM 2750 C CA . PHE A 1 394 ? 2.962 -31.852 22.703 1.00 51.53 394 PHE A CA 1
ATOM 2751 C C . PHE A 1 394 ? 2.968 -33.247 23.328 1.00 51.53 394 PHE A C 1
ATOM 2753 O O . PHE A 1 394 ? 3.043 -33.369 24.545 1.00 51.53 394 PHE A O 1
ATOM 2760 N N . ASP A 1 395 ? 2.813 -34.288 22.512 1.00 54.75 395 ASP A N 1
ATOM 2761 C CA . ASP A 1 395 ? 2.884 -35.692 22.945 1.00 54.75 395 ASP A CA 1
ATOM 2762 C C . ASP A 1 395 ? 1.971 -36.083 24.130 1.00 54.75 395 ASP A C 1
ATOM 2764 O O . ASP A 1 395 ? 2.286 -36.992 24.892 1.00 54.75 395 ASP A O 1
ATOM 2768 N N . GLY A 1 396 ? 0.805 -35.439 24.274 1.00 51.12 396 GLY A N 1
ATOM 2769 C CA . GLY A 1 396 ? -0.188 -35.783 25.301 1.00 51.12 396 GLY A CA 1
ATOM 2770 C C . GLY A 1 396 ? -0.041 -35.042 26.632 1.00 51.12 396 GLY A C 1
ATOM 2771 O O . GLY A 1 396 ? -0.951 -35.138 27.451 1.00 51.12 396 GLY A O 1
ATOM 2772 N N . ASP A 1 397 ? 1.005 -34.228 26.807 1.00 45.19 397 ASP A N 1
ATOM 2773 C CA . ASP A 1 397 ? 1.185 -33.366 27.979 1.00 45.19 397 ASP A CA 1
ATOM 2774 C C . ASP A 1 397 ? 1.011 -31.884 27.578 1.00 45.19 397 ASP A C 1
ATOM 2776 O O . ASP A 1 397 ? 1.682 -31.357 26.685 1.00 45.19 397 ASP A O 1
ATOM 2780 N N . GLY A 1 398 ? 0.038 -31.202 28.190 1.00 42.53 398 GLY A N 1
ATOM 2781 C CA . GLY A 1 398 ? -0.269 -29.791 27.928 1.00 42.53 398 GLY A CA 1
ATOM 2782 C C . GLY A 1 398 ? 0.712 -28.845 28.627 1.00 42.53 398 GLY A C 1
ATOM 2783 O O . GLY A 1 398 ? 0.871 -28.894 29.847 1.00 42.53 398 GLY A O 1
ATOM 2784 N N . LEU A 1 399 ? 1.357 -27.946 27.874 1.00 44.81 399 LEU A N 1
ATOM 2785 C CA . LEU A 1 399 ? 2.124 -26.828 28.436 1.00 44.81 399 LEU A CA 1
ATOM 2786 C C . LEU A 1 399 ? 1.239 -25.575 28.506 1.00 44.81 399 LEU A C 1
ATOM 2788 O O . LEU A 1 399 ? 0.798 -25.051 27.483 1.00 44.81 399 LEU A O 1
ATOM 2792 N N . PHE A 1 400 ? 1.007 -25.080 29.724 1.00 45.53 400 PHE A N 1
ATOM 2793 C CA . PHE A 1 400 ? 0.241 -23.860 29.987 1.00 45.53 400 PHE A CA 1
ATOM 2794 C C . PHE A 1 400 ? 1.117 -22.611 29.834 1.00 45.53 400 PHE A C 1
ATOM 2796 O O . PHE A 1 400 ? 2.117 -22.461 30.537 1.00 45.53 400 PHE A O 1
ATOM 2803 N N . GLN A 1 401 ? 0.703 -21.663 28.989 1.00 46.94 401 GLN A N 1
ATOM 2804 C CA . GLN A 1 401 ? 1.246 -20.302 28.991 1.00 46.94 401 GLN A CA 1
ATOM 2805 C C . GLN A 1 401 ? 0.117 -19.308 29.301 1.00 46.94 401 GLN A C 1
ATOM 2807 O O . GLN A 1 401 ? -0.683 -18.954 28.437 1.00 46.94 401 GLN A O 1
ATOM 2812 N N . CYS A 1 402 ? 0.018 -18.880 30.563 1.00 40.53 402 CYS A N 1
ATOM 2813 C CA . CYS A 1 402 ? -0.951 -17.866 30.985 1.00 40.53 402 CYS A CA 1
ATOM 2814 C C . CYS A 1 402 ? -0.507 -16.464 30.541 1.00 40.53 402 CYS A C 1
ATOM 2816 O O . CYS A 1 402 ? 0.630 -16.059 30.789 1.00 40.53 402 CYS A O 1
ATOM 2818 N N . GLY A 1 403 ? -1.424 -15.700 29.939 1.00 41.38 403 GLY A N 1
ATOM 2819 C CA . GLY A 1 403 ? -1.249 -14.266 29.701 1.00 41.38 403 GLY A CA 1
ATOM 2820 C C . GLY A 1 403 ? -1.188 -13.492 31.023 1.00 41.38 403 GLY A C 1
ATOM 2821 O O . GLY A 1 403 ? -1.958 -13.752 31.949 1.00 41.38 403 GLY A O 1
ATOM 2822 N N . ARG A 1 404 ? -0.243 -12.555 31.128 1.00 37.91 404 ARG A N 1
ATOM 2823 C CA . ARG A 1 404 ? -0.033 -11.724 32.319 1.00 37.91 404 ARG A CA 1
ATOM 2824 C C . ARG A 1 404 ? -1.109 -10.631 32.378 1.00 37.91 404 ARG A C 1
ATOM 2826 O O . ARG A 1 404 ? -1.138 -9.763 31.514 1.00 37.91 404 ARG A O 1
ATOM 2833 N N . ARG A 1 405 ? -1.978 -10.662 33.395 1.00 30.89 405 ARG A N 1
ATOM 2834 C CA . ARG A 1 405 ? -2.782 -9.498 33.810 1.00 30.89 405 ARG A CA 1
ATOM 2835 C C . ARG A 1 405 ? -1.886 -8.587 34.651 1.00 30.89 405 ARG A C 1
ATOM 2837 O O . ARG A 1 405 ? -1.439 -9.017 35.712 1.00 30.89 405 ARG A O 1
ATOM 2844 N N . GLU A 1 406 ? -1.623 -7.372 34.188 1.00 35.31 406 GLU A N 1
ATOM 2845 C CA . GLU A 1 406 ? -1.144 -6.275 35.044 1.00 35.31 406 GLU A CA 1
ATOM 2846 C C . GLU A 1 406 ? -2.333 -5.334 35.349 1.00 35.31 406 GLU A C 1
ATOM 2848 O O . GLU A 1 406 ? -3.266 -5.298 34.540 1.00 35.31 406 GLU A O 1
ATOM 2853 N N . PRO A 1 407 ? -2.369 -4.718 36.550 1.00 40.38 407 PRO A N 1
ATOM 2854 C CA . PRO A 1 407 ? -3.548 -4.059 37.128 1.00 40.38 407 PRO A CA 1
ATOM 2855 C C . PRO A 1 407 ? -4.013 -2.789 36.414 1.00 40.38 407 PRO A C 1
ATOM 2857 O O . PRO A 1 407 ? -3.167 -2.101 35.799 1.00 40.38 407 PRO A O 1
#

Mean predicted aligned error: 6.83 Å

Solvent-accessible surface area (backbone atoms only — not comparable to full-atom values): 18930 Å² total; per-residue (Å²): 89,68,39,42,38,46,84,44,80,52,100,90,46,40,31,50,49,66,76,26,54,67,37,77,46,78,47,61,70,91,55,85,82,64,79,69,81,46,75,33,44,36,41,37,39,28,8,39,37,33,27,38,36,35,56,54,13,45,44,42,20,45,57,92,41,88,54,46,67,63,32,41,34,72,47,43,17,9,36,42,37,32,20,21,17,48,51,87,24,81,45,72,43,75,61,77,38,84,33,3,31,27,38,38,30,45,51,17,33,44,29,24,18,10,35,36,42,40,11,25,24,22,27,45,69,36,74,55,36,44,64,51,24,46,19,36,34,44,27,11,24,21,34,33,38,32,84,74,68,60,86,80,70,70,76,22,25,74,40,26,73,64,42,44,62,44,60,48,68,10,37,28,33,34,48,31,16,79,44,33,38,35,31,57,40,68,45,75,47,48,57,63,42,98,88,70,46,50,46,18,37,35,36,34,44,33,23,16,29,39,36,36,70,18,54,70,85,30,43,37,35,40,35,15,16,15,39,36,43,27,16,75,77,78,55,71,51,74,89,60,84,39,89,26,26,20,35,38,36,40,40,19,40,67,46,89,95,44,86,75,32,1,24,36,32,42,30,35,32,35,32,31,36,23,4,23,46,31,34,36,44,37,14,44,32,26,37,33,25,32,42,55,24,34,43,32,36,28,30,89,48,8,32,28,41,36,30,12,43,29,38,38,36,35,60,60,6,42,25,35,45,34,24,56,10,38,29,37,32,34,53,31,81,90,37,69,91,72,78,83,70,84,15,43,54,15,38,42,36,40,37,13,30,22,28,40,39,38,17,36,38,48,29,34,29,20,47,78,45,82,41,40,76,77,51,57,72,43,79,42,87,82,39,42,80,43,56,43,66,49,78,54,67,57,96,85,50,71,52,82,52,79,59,85,86,77,135

Secondary structure (DSSP, 8-state):
-EESEEEEEETTEEEEEE--SEEEE----S-TT---S--BSEEEEEESSEEEEPTT-EEEB-S---SPPPEEEESS-EEEEEESS-S--EEEES--SSS-EEEE-TT-EEEEEEEEEEESSEEEE-TT-EEEEEEEEEEES-EEE-SSPPSSPPSSEEE-HHHHHHHTTSSEEEEEESSEEEE-S-EEESPBPTTS-BS-SEEEEE-SEEEE-SPTT-EEEEEESEEEEE--S-PPPP-------SEEEEEE---TT-TT-SEEEE-SEEEEEES-SEEEEEESSEEEE-SEEEEEE-SSS-EEEEEESEEEE-TT-EEEEEESS-EEEEEPTTPPPPPPP---S-EEEEEESSEEE-SEEE-TT-EEEEEESSS-EEE-TT-EEE---EEEEETTEEEEE------

Radius of gyration: 22.26 Å; Cα contacts (8 Å, |Δi|>4): 1358; chains: 1; bounding box: 51×58×75 Å